Protein AF-0000000068192312 (afdb_homodimer)

Organism: Phaeodactylum tricornutum (strain CCAP 1055/1) (NCBI:txid556484)

Sequence (518 aa):
NEELPMAFSWGNVNGRSYLTKSLNQHIPQYCGSCWAHAALSVLGDRIMIAQSQEEDSSILDEFNLSVQFLLNCAGEYAGSCYGGSTTGVFDFIQDMGYIPYETCQPYLACSDDSDEGICSFVNTTCSPEAICRTCSPDGICQAVTTFPNATVAEYGRYRYELFATMAEIYLRGPVTASIDAGPIHKYPGGVLWDNPKYHSDKTNHAVSIVGWGYDYDEEKQYWIVRNSWGQYWGEMGFFRIELGKNLLKIESNIAWANPNEELPMAFSWGNVNGRSYLTKSLNQHIPQYCGSCWAHAALSVLGDRIMIAQSQEEDSSILDEFNLSVQFLLNCAGEYAGSCYGGSTTGVFDFIQDMGYIPYETCQPYLACSDDSDEGICSFVNTTCSPEAICRTCSPDGICQAVTTFPNATVAEYGRYRYELFATMAEIYLRGPVTASIDAGPIHKYPGGVLWDNPKYHSDKTNHAVSIVGWGYDYDEEKQYWIVRNSWGQYWGEMGFFRIELGKNLLKIESNIAWANP

Radius of gyration: 22.42 Å; Cα contacts (8 Å, |Δi|>4): 1350; chains: 2; bounding box: 46×69×62 Å

Secondary structure (DSSP, 8-state):
-----SSEETT-BTTB--PPPP-BTTSSS--B-HHHHHHHHHHHHHHHHHHHH-TT--------B-HHHHHHH-TTTTEETBEE-HHHHHHHHHHH--EEBGGGS------TT--SGGGGGS--S-SHHHHSEEE-TTS-EEE-SS--EE--SEEEEESS-HHHHHHHHHHH--EEEEE--GGGTT--SSEE---GGG--S---EEEEEEEEEEETTTTEEEEEEE-SB-TTSTBTTEEEEETTS-GGGTTTSEEEEE-/-----SSEETT-BTTB--PPPP-BTTSSS--B-HHHHHHHHHHHHHHHHHHHH-TT--------B-HHHHHHH-TTTTEETBEE-HHHHHHHHHHH--EEBGGGS------TT--SGGGGGS--S-SHHHHSEEE-TTS-EEE-SS--EE--SEEEEESS-HHHHHHHHHHH--EEEEE--GGGTT--SSEE-S-GGG--S---EEEEEEEEEEETTTTEEEEEEE-SB-TTSTBTTEEEEETTS-GGGTTTSEEEEE-

Nearest PDB structures (foldseek):
  1jqp-assembly1_A  TM=8.529E-01  e=3.299E-20  Rattus norvegicus
  3pdf-assembly1_A  TM=8.671E-01  e=9.755E-20  Homo sapiens
  8c77-assembly3_C  TM=8.832E-01  e=3.054E-18  Homo sapiens
  4axm-assembly1_A  TM=8.612E-01  e=2.865E-18  Homo sapiens
  6czs-assembly1_A  TM=8.680E-01  e=4.740E-17  Homo sapiens

Foldseek 3Di:
DDDFDQWDFCCQDPHHHLWADFAACCPPHQFQLQLLRALQRFQSSLVSVVLVPPPVSPDSDHFGWASLLCLQELCVQFHHSQGGHNVSVQVCQQVVVWTFTCQFPPDHREHPPDDPDCNVVDNSHNDQQSRGWDADPVGDIDGDDDGDTDGFPDKDKAFLPQVVQQCCCVPRFKKKFFFACVLCPPPPEDEAEDDPSQADDDGDGMWIFGIKHADPVVRFMWTWIAGRNALVGYPGRIHIYTGSPCGRVGRGIIMHTYD/DDDFDQWDFCCQDPHHHLWAAFAACCPPHQFQLQLLRALQRFQSSLVSVVLVPPPPSPDSDHFGWASLLCLQEQPVQFHHSQGGHNVSVQVCLQVVVWTFICQFPPDHREHPPDDPDCNVVDNSHNDQQSRGWDADPVGDIDGDPDGDTDGFPDKDKAFLPQVVQQVCCVPRFKKKFFFACVVCPPPPEDEAEDDPVQDDDDTRGMWIFRIKHADPVVRFMWTKIAGRNALVGYPGRIHIYTGNPCGRPGRGIIMHTYD

InterPro domains:
  IPR000668 Peptidase C1A, papain C-terminal [PF00112] (5-254)
  IPR000668 Peptidase C1A, papain C-terminal [PR00705] (28-43)
  IPR000668 Peptidase C1A, papain C-terminal [PR00705] (205-215)
  IPR000668 Peptidase C1A, papain C-terminal [PR00705] (222-228)
  IPR000668 Peptidase C1A, papain C-terminal [SM00645] (4-258)
  IPR013128 Peptidase C1A [PTHR12411] (9-244)
  IPR025661 Cysteine peptidase, asparagine active site [PS00640] (222-241)
  IPR038765 Papain-like cysteine peptidase superfamily [SSF54001] (2-257)

pLDDT: mean 94.8, std 7.67, range [44.44, 98.94]

Solvent-accessible surface area (backbone atoms only — not comparable to full-atom values): 25941 Å² total; per-residue (Å²): 133,84,76,78,69,75,52,46,32,48,52,44,57,93,44,32,39,42,46,48,51,75,42,31,40,25,38,87,34,42,25,41,39,38,18,51,50,16,36,41,50,21,38,46,18,22,44,46,45,53,47,67,66,38,86,85,42,47,64,54,75,53,58,54,56,25,52,29,34,40,25,21,56,28,48,92,51,18,25,34,44,85,34,55,35,40,65,26,42,52,49,40,25,39,70,70,57,44,45,41,31,25,45,30,26,63,67,64,46,41,14,68,90,39,64,60,85,56,24,74,68,48,78,28,49,72,42,62,53,40,49,17,33,46,27,38,92,90,64,55,68,44,57,48,90,67,61,59,59,47,45,40,73,45,69,53,73,42,62,68,41,60,66,58,50,52,48,43,32,74,73,64,28,33,25,26,22,31,20,36,50,76,74,52,78,72,52,86,59,67,66,51,57,93,42,77,80,38,58,51,90,52,64,74,39,36,24,24,40,44,33,30,37,62,38,77,88,77,65,42,40,23,35,34,30,38,46,46,70,7,47,54,34,59,59,64,19,24,49,31,30,40,54,95,70,42,45,21,28,40,39,57,42,26,35,40,49,42,94,132,84,77,76,69,77,52,45,35,48,52,43,56,92,47,34,39,41,49,50,52,74,42,30,42,23,40,86,34,41,24,43,37,38,19,50,49,18,36,42,49,22,39,45,17,21,45,47,45,53,43,68,66,35,86,83,42,44,63,53,74,52,61,53,58,23,53,30,32,43,26,20,59,25,46,92,53,19,24,36,45,85,34,56,36,40,67,25,44,50,50,39,25,42,70,72,57,45,43,42,31,22,46,32,27,63,66,64,46,39,14,71,90,40,65,59,85,56,24,77,69,48,78,26,49,70,43,62,55,41,49,17,34,46,29,36,90,89,63,56,66,41,59,49,90,64,61,59,60,45,49,41,71,47,68,53,72,44,60,67,40,63,67,60,48,51,47,42,34,75,74,64,28,34,24,27,23,32,21,35,51,77,72,50,76,72,51,86,59,69,64,48,59,93,44,74,78,39,60,49,94,52,66,76,38,38,25,23,40,43,33,32,38,59,40,77,90,76,67,41,44,24,35,33,32,39,47,46,69,8,46,55,35,60,61,67,19,24,50,32,32,41,53,92,69,43,49,20,27,40,40,55,42,26,35,40,54,41,96

Structure (mmCIF, N/CA/C/O backbone):
data_AF-0000000068192312-model_v1
#
loop_
_entity.id
_entity.type
_entity.pdbx_description
1 polymer 'Peptidase C1A papain C-terminal domain-containing protein'
#
loop_
_atom_site.group_PDB
_atom_site.id
_atom_site.type_symbol
_atom_site.label_atom_id
_atom_site.label_alt_id
_atom_site.label_comp_id
_atom_site.label_asym_id
_atom_site.label_entity_id
_atom_site.label_seq_id
_atom_site.pdbx_PDB_ins_code
_atom_site.Cartn_x
_atom_site.Cartn_y
_atom_site.Cartn_z
_atom_site.occupancy
_atom_site.B_iso_or_equiv
_atom_site.auth_seq_id
_atom_site.auth_comp_id
_atom_site.auth_asym_id
_atom_site.auth_atom_id
_atom_site.pdbx_PDB_model_num
ATOM 1 N 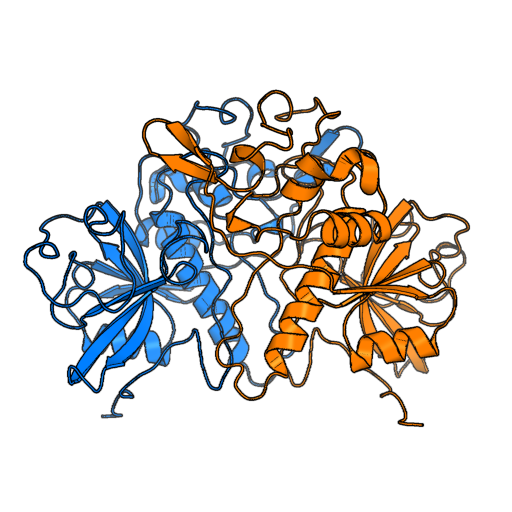N . ASN A 1 1 ? -4.621 9.867 36.5 1 44.44 1 ASN A N 1
ATOM 2 C CA . ASN A 1 1 ? -4.398 10.898 35.5 1 44.44 1 ASN A CA 1
ATOM 3 C C . ASN A 1 1 ? -3.252 10.539 34.562 1 44.44 1 ASN A C 1
ATOM 5 O O . ASN A 1 1 ? -2.096 10.852 34.812 1 44.44 1 ASN A O 1
ATOM 9 N N . GLU A 1 2 ? -3.416 9.25 33.812 1 59.94 2 GLU A N 1
ATOM 10 C CA . GLU A 1 2 ? -2.215 8.656 33.219 1 59.94 2 GLU A CA 1
ATOM 11 C C . GLU A 1 2 ? -1.537 9.617 32.25 1 59.94 2 GLU A C 1
ATOM 13 O O . GLU A 1 2 ? -2.205 10.25 31.422 1 59.94 2 GLU A O 1
ATOM 18 N N . GLU A 1 3 ? -0.491 9.852 32.375 1 87.31 3 GLU A N 1
ATOM 19 C CA . GLU A 1 3 ? 0.356 10.805 31.672 1 87.31 3 GLU A CA 1
ATOM 20 C C . GLU A 1 3 ? 0.692 10.32 30.266 1 87.31 3 GLU A C 1
ATOM 22 O O . GLU A 1 3 ? 1.034 9.156 30.062 1 87.31 3 GLU A O 1
ATOM 27 N N . LEU A 1 4 ? 0.196 10.945 29.125 1 93.44 4 LEU A N 1
ATOM 28 C CA . LEU A 1 4 ? 0.521 10.648 27.719 1 93.44 4 LEU A CA 1
ATOM 29 C C . LEU A 1 4 ? 2.027 10.719 27.5 1 93.44 4 LEU A C 1
ATOM 31 O O . LEU A 1 4 ? 2.713 11.555 28.078 1 93.44 4 LEU A O 1
ATOM 35 N N . PRO A 1 5 ? 2.479 9.719 26.688 1 96.38 5 PRO A N 1
ATOM 36 C CA . PRO A 1 5 ? 3.918 9.75 26.422 1 96.38 5 PRO A CA 1
ATOM 37 C C . PRO A 1 5 ? 4.352 11.023 25.688 1 96.38 5 PRO A C 1
ATOM 39 O O . PRO A 1 5 ? 3.525 11.688 25.062 1 96.38 5 PRO A O 1
ATOM 42 N N . MET A 1 6 ? 5.551 11.148 25.844 1 94.81 6 MET A N 1
ATOM 43 C CA . MET A 1 6 ? 6.117 12.344 25.234 1 94.81 6 MET A CA 1
ATOM 44 C C . MET A 1 6 ? 6.066 12.258 23.719 1 94.81 6 MET A C 1
ATOM 46 O O . MET A 1 6 ? 5.926 13.273 23.031 1 94.81 6 MET A O 1
ATOM 50 N N . ALA A 1 7 ? 6.27 11.172 23.234 1 95.81 7 ALA A N 1
ATOM 51 C CA . ALA A 1 7 ? 6.152 10.891 21.812 1 95.81 7 ALA A CA 1
ATOM 52 C C . ALA A 1 7 ? 5.41 9.578 21.562 1 95.81 7 ALA A C 1
ATOM 54 O O . ALA A 1 7 ? 5.551 8.625 22.344 1 95.81 7 ALA A O 1
ATOM 55 N N . PHE A 1 8 ? 4.711 9.648 20.469 1 96.75 8 PHE A N 1
ATOM 56 C CA . PHE A 1 8 ? 3.939 8.453 20.141 1 96.75 8 PHE A CA 1
ATOM 57 C C . PHE A 1 8 ? 3.402 8.531 18.719 1 96.75 8 PHE A C 1
ATOM 59 O O . PHE A 1 8 ? 2.934 9.578 18.281 1 96.75 8 PHE A O 1
ATOM 66 N N . SER A 1 9 ? 3.355 7.426 18.141 1 95.75 9 SER A N 1
ATOM 67 C CA . SER A 1 9 ? 2.705 7.355 16.828 1 95.75 9 SER A CA 1
ATOM 68 C C . SER A 1 9 ? 2.266 5.93 16.516 1 95.75 9 SER A C 1
ATOM 70 O O . SER A 1 9 ? 3.021 4.98 16.719 1 95.75 9 SER A O 1
ATOM 72 N N . TRP A 1 10 ? 1.205 5.852 15.992 1 95.12 10 TRP A N 1
ATOM 73 C CA . TRP A 1 10 ? 0.71 4.543 15.586 1 95.12 10 TRP A CA 1
ATOM 74 C C . TRP A 1 10 ? 1.461 4.035 14.359 1 95.12 10 TRP A C 1
ATOM 76 O O . TRP A 1 10 ? 1.35 2.863 13.992 1 95.12 10 TRP A O 1
ATOM 86 N N . GLY A 1 11 ? 2.18 4.953 13.719 1 93.06 11 GLY A N 1
ATOM 87 C CA . GLY A 1 11 ? 3.031 4.551 12.609 1 93.06 11 GLY A CA 1
ATOM 88 C C . GLY A 1 11 ? 4.281 3.82 13.047 1 93.06 11 GLY A C 1
ATOM 89 O O . GLY A 1 11 ? 5.027 3.297 12.219 1 93.06 11 GLY A O 1
ATOM 90 N N . ASN A 1 12 ? 4.504 3.848 14.367 1 90.06 12 ASN A N 1
ATOM 91 C CA . ASN A 1 12 ? 5.652 3.143 14.93 1 90.06 12 ASN A CA 1
ATOM 92 C C . ASN A 1 12 ? 5.422 2.771 16.391 1 90.06 12 ASN A C 1
ATOM 94 O O . ASN A 1 12 ? 5.836 3.504 17.297 1 90.06 12 ASN A O 1
ATOM 98 N N . VAL A 1 13 ? 4.766 1.64 16.625 1 88 13 VAL A N 1
ATOM 99 C CA . VAL A 1 13 ? 4.59 1.085 17.969 1 88 13 VAL A CA 1
ATOM 100 C C . VAL A 1 13 ? 5.469 -0.151 18.125 1 88 13 VAL A C 1
ATOM 102 O O . VAL A 1 13 ? 5.148 -1.224 17.609 1 88 13 VAL A O 1
ATOM 105 N N . ASN A 1 14 ? 6.609 0.131 18.75 1 81.19 14 ASN A N 1
ATOM 106 C CA . ASN A 1 14 ? 7.613 -0.909 18.953 1 81.19 14 ASN A CA 1
ATOM 107 C C . ASN A 1 14 ? 8.094 -1.487 17.625 1 81.19 14 ASN A C 1
ATOM 109 O O . ASN A 1 14 ? 8.172 -2.707 17.469 1 81.19 14 ASN A O 1
ATOM 113 N N . GLY A 1 15 ? 8.273 -0.605 16.672 1 79.5 15 GLY A N 1
ATOM 114 C CA . GLY A 1 15 ? 8.852 -0.959 15.391 1 79.5 15 GLY A CA 1
ATOM 115 C C . GLY A 1 15 ? 7.82 -1.402 14.367 1 79.5 15 GLY A C 1
ATOM 116 O O . GLY A 1 15 ? 8.172 -1.835 13.273 1 79.5 15 GLY A O 1
ATOM 117 N N . ARG A 1 16 ? 6.672 -1.247 14.773 1 81.38 16 ARG A N 1
ATOM 118 C CA . ARG A 1 16 ? 5.598 -1.689 13.891 1 81.38 16 ARG A CA 1
ATOM 119 C C . ARG A 1 16 ? 4.609 -0.56 13.617 1 81.38 16 ARG A C 1
ATOM 121 O O . ARG A 1 16 ? 4.25 0.189 14.531 1 81.38 16 ARG A O 1
ATOM 128 N N . SER A 1 17 ? 4.219 -0.556 12.352 1 88.88 17 SER A N 1
ATOM 129 C CA . SER A 1 17 ? 3.17 0.394 11.992 1 88.88 17 SER A CA 1
ATOM 130 C C . SER A 1 17 ? 1.798 -0.271 11.984 1 88.88 17 SER A C 1
ATOM 132 O O . SER A 1 17 ? 1.654 -1.406 11.523 1 88.88 17 SER A O 1
ATOM 134 N N . TYR A 1 18 ? 0.808 0.451 12.414 1 91.19 18 TYR A N 1
ATOM 135 C CA . TYR A 1 18 ? -0.575 -0.013 12.391 1 91.19 18 TYR A CA 1
ATOM 136 C C . TYR A 1 18 ? -1.431 0.867 11.484 1 91.19 18 TYR A C 1
ATOM 138 O O . TYR A 1 18 ? -2.66 0.852 11.578 1 91.19 18 TYR A O 1
ATOM 146 N N . LEU A 1 19 ? -0.632 1.558 10.672 1 94.5 19 LEU A N 1
ATOM 147 C CA . LEU A 1 19 ? -1.322 2.422 9.727 1 94.5 19 LEU A CA 1
ATOM 148 C C . LEU A 1 19 ? -1.561 1.697 8.406 1 94.5 19 LEU A C 1
ATOM 150 O O . LEU A 1 19 ? -0.705 0.938 7.945 1 94.5 19 LEU A O 1
ATOM 154 N N . THR A 1 20 ? -2.738 1.979 7.855 1 95.62 20 THR A N 1
ATOM 155 C CA . THR A 1 20 ? -2.947 1.542 6.48 1 95.62 20 THR A CA 1
ATOM 156 C C . THR A 1 20 ? -2.055 2.324 5.523 1 95.62 20 THR A C 1
ATOM 158 O O . THR A 1 20 ? -1.496 3.359 5.891 1 95.62 20 THR A O 1
ATOM 161 N N . LYS A 1 21 ? -1.931 1.82 4.328 1 95.25 21 LYS A N 1
ATOM 162 C CA . LYS A 1 21 ? -0.975 2.391 3.385 1 95.25 21 LYS A CA 1
ATOM 163 C C . LYS A 1 21 ? -1.4 3.789 2.947 1 95.25 21 LYS A C 1
ATOM 165 O O . LYS A 1 21 ? -2.596 4.074 2.844 1 95.25 21 LYS A O 1
ATOM 170 N N . SER A 1 22 ? -0.368 4.605 2.662 1 94.62 22 SER A N 1
ATOM 171 C CA . SER A 1 22 ? -0.593 5.934 2.105 1 94.62 22 SER A CA 1
ATOM 172 C C . SER A 1 22 ? -1.176 5.852 0.698 1 94.62 22 SER A C 1
ATOM 174 O O . SER A 1 22 ? -0.904 4.902 -0.038 1 94.62 22 SER A O 1
ATOM 176 N N . LEU A 1 23 ? -1.989 6.812 0.388 1 97.75 23 LEU A N 1
ATOM 177 C CA . LEU A 1 23 ? -2.65 6.895 -0.91 1 97.75 23 LEU A CA 1
ATOM 178 C C . LEU A 1 23 ? -2.299 8.203 -1.616 1 97.75 23 LEU A C 1
ATOM 180 O O . LEU A 1 23 ? -1.565 9.031 -1.071 1 97.75 23 LEU A O 1
ATOM 184 N N . ASN A 1 24 ? -2.703 8.375 -2.822 1 98.56 24 ASN A N 1
ATOM 185 C CA . ASN A 1 24 ? -2.479 9.57 -3.627 1 98.56 24 ASN A CA 1
ATOM 186 C C . ASN A 1 24 ? -3.758 10.023 -4.32 1 98.56 24 ASN A C 1
ATOM 188 O O . ASN A 1 24 ? -4.164 9.445 -5.328 1 98.56 24 ASN A O 1
ATOM 192 N N . GLN A 1 25 ? -4.34 11.117 -3.762 1 98.5 25 GLN A N 1
ATOM 193 C CA . GLN A 1 25 ? -5.641 11.555 -4.262 1 98.5 25 GLN A CA 1
ATOM 194 C C . GLN A 1 25 ? -5.508 12.273 -5.598 1 98.5 25 GLN A C 1
ATOM 196 O O . GLN A 1 25 ? -6.5 12.492 -6.297 1 98.5 25 GLN A O 1
ATOM 201 N N . HIS A 1 26 ? -4.316 12.531 -6.074 1 98.06 26 HIS A N 1
ATOM 202 C CA . HIS A 1 26 ? -4.117 13.383 -7.242 1 98.06 26 HIS A CA 1
ATOM 203 C C . HIS A 1 26 ? -4.008 12.547 -8.516 1 98.06 26 HIS A C 1
ATOM 205 O O . HIS A 1 26 ? -3.891 13.094 -9.609 1 98.06 26 HIS A O 1
ATOM 211 N N . ILE A 1 27 ? -4.027 11.258 -8.281 1 97.62 27 ILE A N 1
ATOM 212 C CA . ILE A 1 27 ? -3.902 10.391 -9.445 1 97.62 27 ILE A CA 1
ATOM 213 C C . ILE A 1 27 ? -5.062 9.398 -9.477 1 97.62 27 ILE A C 1
ATOM 215 O O . ILE A 1 27 ? -5.625 9.062 -8.43 1 97.62 27 ILE A O 1
ATOM 219 N N . PRO A 1 28 ? -5.426 8.852 -10.766 1 96.88 28 PRO A N 1
ATOM 220 C CA . PRO A 1 28 ? -4.805 9.062 -12.07 1 96.88 28 PRO A CA 1
ATOM 221 C C . PRO A 1 28 ? -5.062 10.453 -12.633 1 96.88 28 PRO A C 1
ATOM 223 O O . PRO A 1 28 ? -4.453 10.844 -13.633 1 96.88 28 PRO A O 1
ATOM 226 N N . GLN A 1 29 ? -5.988 11.242 -12.031 1 97.06 29 GLN A N 1
ATOM 227 C CA . GLN A 1 29 ? -6.281 12.641 -12.328 1 97.06 29 GLN A CA 1
ATOM 228 C C . GLN A 1 29 ? -6.742 13.383 -11.07 1 97.06 29 GLN A C 1
ATOM 230 O O . GLN A 1 29 ? -7.09 12.758 -10.07 1 97.06 29 GLN A O 1
ATOM 235 N N . TYR A 1 30 ? -6.719 14.633 -11.227 1 96.88 30 TYR A N 1
ATOM 236 C CA . TYR A 1 30 ? -7.008 15.391 -10.016 1 96.88 30 TYR A CA 1
ATOM 237 C C . TYR A 1 30 ? -8.461 15.203 -9.586 1 96.88 30 TYR A C 1
ATOM 239 O O . TYR A 1 30 ? -9.375 15.281 -10.414 1 96.88 30 TYR A O 1
ATOM 247 N N . CYS A 1 31 ? -8.695 14.984 -8.312 1 97.75 31 CYS A N 1
ATOM 248 C CA . CYS A 1 31 ? -9.961 14.977 -7.598 1 97.75 31 CYS A CA 1
ATOM 249 C C . CYS A 1 31 ? -9.797 15.484 -6.172 1 97.75 31 CYS A C 1
ATOM 251 O O . CYS A 1 31 ? -8.938 15.008 -5.434 1 97.75 31 CYS A O 1
ATOM 253 N N . GLY A 1 32 ? -10.523 16.484 -5.879 1 97.19 32 GLY A N 1
ATOM 254 C CA . GLY A 1 32 ? -10.484 17.031 -4.527 1 97.19 32 GLY A CA 1
ATOM 255 C C . GLY A 1 32 ? -11.117 16.109 -3.5 1 97.19 32 GLY A C 1
ATOM 256 O O . GLY A 1 32 ? -12.055 16.516 -2.799 1 97.19 32 GLY A O 1
ATOM 257 N N . SER A 1 33 ? -10.578 14.953 -3.408 1 98.06 33 SER A N 1
ATOM 258 C CA . SER A 1 33 ? -11.188 13.906 -2.598 1 98.06 33 SER A CA 1
ATOM 259 C C . SER A 1 33 ? -10.406 13.68 -1.308 1 98.06 33 SER A C 1
ATOM 261 O O . SER A 1 33 ? -10.461 12.594 -0.73 1 98.06 33 SER A O 1
ATOM 263 N N . CYS A 1 34 ? -9.758 14.742 -0.748 1 98.5 34 CYS A N 1
ATOM 264 C CA . CYS A 1 34 ? -8.945 14.656 0.461 1 98.5 34 CYS A CA 1
ATOM 265 C C . CYS A 1 34 ? -9.789 14.266 1.663 1 98.5 34 CYS A C 1
ATOM 267 O O . CYS A 1 34 ? -9.312 13.57 2.566 1 98.5 34 CYS A O 1
ATOM 269 N N . TRP A 1 35 ? -10.93 14.719 1.633 1 98.56 35 TRP A N 1
ATOM 270 C CA . TRP A 1 35 ? -11.844 14.43 2.73 1 98.56 35 TRP A CA 1
ATOM 271 C C . TRP A 1 35 ? -12.094 12.93 2.854 1 98.56 35 TRP A C 1
ATOM 273 O O . TRP A 1 35 ? -12.117 12.391 3.959 1 98.56 35 TRP A O 1
ATOM 283 N N . ALA A 1 36 ? -12.352 12.328 1.85 1 98.81 36 ALA A N 1
ATOM 284 C CA . ALA A 1 36 ? -12.586 10.883 1.85 1 98.81 36 ALA A CA 1
ATOM 285 C C . ALA A 1 36 ? -11.312 10.117 2.203 1 98.81 36 ALA A C 1
ATOM 287 O O . ALA A 1 36 ? -11.359 9.148 2.963 1 98.81 36 ALA A O 1
ATOM 288 N N . HIS A 1 37 ? -10.133 10.586 1.641 1 98.81 37 HIS A N 1
ATOM 289 C CA . HIS A 1 37 ? -8.859 9.93 1.913 1 98.81 37 HIS A CA 1
ATOM 290 C C . HIS A 1 37 ? -8.484 10.039 3.387 1 98.81 37 HIS A C 1
ATOM 292 O O . HIS A 1 37 ? -8.078 9.055 4.004 1 98.81 37 HIS A O 1
ATOM 298 N N . ALA A 1 38 ? -8.648 11.195 3.936 1 98.88 38 ALA A N 1
ATOM 299 C CA . ALA A 1 38 ? -8.32 11.383 5.348 1 98.88 38 ALA A CA 1
ATOM 300 C C . ALA A 1 38 ? -9.234 10.547 6.238 1 98.88 38 ALA A C 1
ATOM 302 O O . ALA A 1 38 ? -8.758 9.852 7.145 1 98.88 38 ALA A O 1
ATOM 303 N N . ALA A 1 39 ? -10.461 10.617 5.941 1 98.81 39 ALA A N 1
ATOM 304 C CA . ALA A 1 39 ? -11.43 9.922 6.785 1 98.81 39 ALA A CA 1
ATOM 305 C C . ALA A 1 39 ? -11.219 8.406 6.734 1 98.81 39 ALA A C 1
ATOM 307 O O . ALA A 1 39 ? -11.203 7.746 7.773 1 98.81 39 ALA A O 1
ATOM 308 N N . LEU A 1 40 ? -11.094 7.914 5.57 1 98.75 40 LEU A N 1
ATOM 309 C CA . LEU A 1 40 ? -10.992 6.465 5.453 1 98.75 40 LEU A CA 1
ATOM 310 C C . LEU A 1 40 ? -9.633 5.969 5.934 1 98.75 40 LEU A C 1
ATOM 312 O O . LEU A 1 40 ? -9.508 4.848 6.43 1 98.75 40 LEU A O 1
ATOM 316 N N . SER A 1 41 ? -8.516 6.781 5.773 1 98.25 41 SER A N 1
ATOM 317 C CA . SER A 1 41 ? -7.246 6.387 6.379 1 98.25 41 SER A CA 1
ATOM 318 C C . SER A 1 41 ? -7.371 6.277 7.895 1 98.25 41 SER A C 1
ATOM 320 O O . SER A 1 41 ? -6.84 5.344 8.5 1 98.25 41 SER A O 1
ATOM 322 N N . VAL A 1 42 ? -8.07 7.18 8.539 1 98.62 42 VAL A N 1
ATOM 323 C CA . VAL A 1 42 ? -8.266 7.18 9.984 1 98.62 42 VAL A CA 1
ATOM 324 C C . VAL A 1 42 ? -9.102 5.969 10.391 1 98.62 42 VAL A C 1
ATOM 326 O O . VAL A 1 42 ? -8.742 5.234 11.312 1 98.62 42 VAL A O 1
ATOM 329 N N . LEU A 1 43 ? -10.195 5.785 9.719 1 98.69 43 LEU A N 1
ATOM 330 C CA . LEU A 1 43 ? -11.047 4.648 10.047 1 98.69 43 LEU A CA 1
ATOM 331 C C . LEU A 1 43 ? -10.305 3.332 9.844 1 98.69 43 LEU A C 1
ATOM 333 O O . LEU A 1 43 ? -10.359 2.443 10.695 1 98.69 43 LEU A O 1
ATOM 337 N N . GLY A 1 44 ? -9.695 3.211 8.742 1 97 44 GLY A N 1
ATOM 338 C CA . GLY A 1 44 ? -8.93 2.008 8.461 1 97 44 GLY A CA 1
ATOM 339 C C . GLY A 1 44 ? -7.836 1.749 9.484 1 97 44 GLY A C 1
ATOM 340 O O . GLY A 1 44 ? -7.645 0.614 9.922 1 97 44 GLY A O 1
ATOM 341 N N . ASP A 1 45 ? -7.086 2.805 9.797 1 96.94 45 ASP A N 1
ATOM 342 C CA . ASP A 1 45 ? -6.043 2.668 10.805 1 96.94 45 ASP A CA 1
ATOM 343 C C . ASP A 1 45 ? -6.621 2.162 12.125 1 96.94 45 ASP A C 1
ATOM 345 O O . ASP A 1 45 ? -6.031 1.296 12.781 1 96.94 45 ASP A O 1
ATOM 349 N N . ARG A 1 46 ? -7.645 2.662 12.516 1 97.19 46 ARG A N 1
ATOM 350 C CA . ARG A 1 46 ? -8.242 2.309 13.805 1 97.19 46 ARG A CA 1
ATOM 351 C C . ARG A 1 46 ? -8.797 0.886 13.773 1 97.19 46 ARG A C 1
ATOM 353 O O . ARG A 1 46 ? -8.828 0.209 14.805 1 97.19 46 ARG A O 1
ATOM 360 N N . ILE A 1 47 ? -9.242 0.508 12.648 1 95.5 47 ILE A N 1
ATOM 361 C CA . ILE A 1 47 ? -9.633 -0.89 12.508 1 95.5 47 ILE A CA 1
ATOM 362 C C . ILE A 1 47 ? -8.406 -1.788 12.68 1 95.5 47 ILE A C 1
ATOM 364 O O . ILE A 1 47 ? -8.469 -2.803 13.375 1 95.5 47 ILE A O 1
ATOM 368 N N . MET A 1 48 ? -7.305 -1.471 12.016 1 91.94 48 MET A N 1
ATOM 369 C CA . MET A 1 48 ? -6.059 -2.215 12.18 1 91.94 48 MET A CA 1
ATOM 370 C C . MET A 1 48 ? -5.645 -2.26 13.648 1 91.94 48 MET A C 1
ATOM 372 O O . MET A 1 48 ? -5.234 -3.309 14.148 1 91.94 48 MET A O 1
ATOM 376 N N . ILE A 1 49 ? -5.742 -1.095 14.312 1 93.25 49 ILE A N 1
ATOM 377 C CA . ILE A 1 49 ? -5.371 -0.982 15.719 1 93.25 49 ILE A CA 1
ATOM 378 C C . ILE A 1 49 ? -6.285 -1.859 16.562 1 93.25 49 ILE A C 1
ATOM 380 O O . ILE A 1 49 ? -5.82 -2.59 17.438 1 93.25 49 ILE A O 1
ATOM 384 N N . ALA A 1 50 ? -7.594 -1.815 16.328 1 90.75 50 ALA A N 1
ATOM 385 C CA . ALA A 1 50 ? -8.547 -2.605 17.094 1 90.75 50 ALA A CA 1
ATOM 386 C C . ALA A 1 50 ? -8.297 -4.102 16.922 1 90.75 50 ALA A C 1
ATOM 388 O O . ALA A 1 50 ? -8.367 -4.867 17.875 1 90.75 50 ALA A O 1
ATOM 389 N N . GLN A 1 51 ? -8.008 -4.422 15.734 1 85.38 51 GLN A N 1
ATOM 390 C CA . GLN A 1 51 ? -7.734 -5.828 15.461 1 85.38 51 GLN A CA 1
ATOM 391 C C . GLN A 1 51 ? -6.465 -6.289 16.172 1 85.38 51 GLN A C 1
ATOM 393 O O . GLN A 1 51 ? -6.363 -7.449 16.578 1 85.38 51 GLN A O 1
ATOM 398 N N . SER A 1 52 ? -5.516 -5.422 16.328 1 82.75 52 SER A N 1
ATOM 399 C CA . SER A 1 52 ? -4.242 -5.773 16.953 1 82.75 52 SER A CA 1
ATOM 400 C C . SER A 1 52 ? -4.395 -5.969 18.453 1 82.75 52 SER A C 1
ATOM 402 O O . SER A 1 52 ? -3.547 -6.598 19.094 1 82.75 52 SER A O 1
ATOM 404 N N . GLN A 1 53 ? -5.395 -5.422 19.016 1 81.12 53 GLN A N 1
ATOM 405 C CA . GLN A 1 53 ? -5.578 -5.492 20.453 1 81.12 53 GLN A CA 1
ATOM 406 C C . GLN A 1 53 ? -6.449 -6.684 20.844 1 81.12 53 GLN A C 1
ATOM 408 O O . GLN A 1 53 ? -6.598 -6.988 22.031 1 81.12 53 GLN A O 1
ATOM 413 N N . GLU A 1 54 ? -7.039 -7.234 19.812 1 76.5 54 GLU A N 1
ATOM 414 C CA . GLU A 1 54 ? -7.852 -8.406 20.109 1 76.5 54 GLU A CA 1
ATOM 415 C C . GLU A 1 54 ? -6.977 -9.625 20.391 1 76.5 54 GLU A C 1
ATOM 417 O O . GLU A 1 54 ? -5.93 -9.805 19.766 1 76.5 54 GLU A O 1
ATOM 422 N N . GLU A 1 55 ? -7.066 -10.125 21.703 1 63.06 55 GLU A N 1
ATOM 423 C CA . GLU A 1 55 ? -6.254 -11.219 22.25 1 63.06 55 GLU A CA 1
ATOM 424 C C . GLU A 1 55 ? -6.07 -12.328 21.219 1 63.06 55 GLU A C 1
ATOM 426 O O . GLU A 1 55 ? -4.984 -12.898 21.094 1 63.06 55 GLU A O 1
ATOM 431 N N . ASP A 1 56 ? -7.246 -12.875 20.703 1 58.28 56 ASP A N 1
ATOM 432 C CA . ASP A 1 56 ? -7.176 -14.016 19.797 1 58.28 56 ASP A CA 1
ATOM 433 C C . ASP A 1 56 ? -6.949 -13.562 18.359 1 58.28 56 ASP A C 1
ATOM 435 O O . ASP A 1 56 ? -7.223 -14.305 17.406 1 58.28 56 ASP A O 1
ATOM 439 N N . SER A 1 57 ? -6.652 -12.156 18.344 1 55.56 57 SER A N 1
ATOM 440 C CA . SER A 1 57 ? -6.602 -11.586 17 1 55.56 57 SER A CA 1
ATOM 441 C C . SER A 1 57 ? -5.391 -12.102 16.234 1 55.56 57 SER A C 1
ATOM 443 O O . SER A 1 57 ? -4.254 -11.961 16.688 1 55.56 57 SER A O 1
ATOM 445 N N . SER A 1 58 ? -5.66 -13.359 15.594 1 54.22 58 SER A N 1
ATOM 446 C CA . SER A 1 58 ? -4.652 -13.891 14.68 1 54.22 58 SER A CA 1
ATOM 447 C C . SER A 1 58 ? -4.105 -12.797 13.766 1 54.22 58 SER A C 1
ATOM 449 O O . SER A 1 58 ? -3.119 -12.133 14.109 1 54.22 58 SER A O 1
ATOM 451 N N . ILE A 1 59 ? -4.453 -12.914 12.469 1 60 59 ILE A N 1
ATOM 452 C CA . ILE A 1 59 ? -3.818 -12.414 11.258 1 60 59 ILE A CA 1
ATOM 453 C C . ILE A 1 59 ? -4.328 -11.008 10.953 1 60 59 ILE A C 1
ATOM 455 O O . ILE A 1 59 ? -5.539 -10.781 10.883 1 60 59 ILE A O 1
ATOM 459 N N . LEU A 1 60 ? -3.5 -9.945 11.234 1 67.56 60 LEU A N 1
ATOM 460 C CA . LEU A 1 60 ? -3.777 -8.586 10.773 1 67.56 60 LEU A CA 1
ATOM 461 C C . LEU A 1 60 ? -3.49 -8.461 9.281 1 67.56 60 LEU A C 1
ATOM 463 O O . LEU A 1 60 ? -2.33 -8.469 8.859 1 67.56 60 LEU A O 1
ATOM 467 N N . ASP A 1 61 ? -4.578 -8.516 8.547 1 76.81 61 ASP A N 1
ATOM 468 C CA . ASP A 1 61 ? -4.406 -8.367 7.102 1 76.81 61 ASP A CA 1
ATOM 469 C C . ASP A 1 61 ? -4.488 -6.898 6.688 1 76.81 61 ASP A C 1
ATOM 471 O O . ASP A 1 61 ? -5.355 -6.164 7.164 1 76.81 61 ASP A O 1
ATOM 475 N N . GLU A 1 62 ? -3.547 -6.531 5.883 1 87.31 62 GLU A N 1
ATOM 476 C CA . GLU A 1 62 ? -3.516 -5.168 5.363 1 87.31 62 GLU A CA 1
ATOM 477 C C . GLU A 1 62 ? -4.625 -4.941 4.34 1 87.31 62 GLU A C 1
ATOM 479 O O . GLU A 1 62 ? -4.902 -5.816 3.516 1 87.31 62 GLU A O 1
ATOM 484 N N . PHE A 1 63 ? -5.129 -3.846 4.484 1 93 63 PHE A N 1
ATOM 485 C CA . PHE A 1 63 ? -6.184 -3.479 3.547 1 93 63 PHE A CA 1
ATOM 486 C C . PHE A 1 63 ? -6.328 -1.964 3.463 1 93 63 PHE A C 1
ATOM 488 O O . PHE A 1 63 ? -5.738 -1.233 4.258 1 93 63 PHE A O 1
ATOM 495 N N . ASN A 1 64 ? -7.07 -1.442 2.541 1 97.19 64 ASN A N 1
ATOM 496 C CA . ASN A 1 64 ? -7.629 -0.094 2.504 1 97.19 64 ASN A CA 1
ATOM 497 C C . ASN A 1 64 ? -9.133 -0.114 2.232 1 97.19 64 ASN A C 1
ATOM 499 O O . ASN A 1 64 ? -9.664 -1.112 1.744 1 97.19 64 ASN A O 1
ATOM 503 N N . LEU A 1 65 ? -9.703 0.937 2.59 1 98.56 65 LEU A N 1
ATOM 504 C CA . LEU A 1 65 ? -11.125 1.113 2.316 1 98.56 65 LEU A CA 1
ATOM 505 C C . LEU A 1 65 ? -11.336 1.866 1.008 1 98.56 65 LEU A C 1
ATOM 507 O O . LEU A 1 65 ? -10.461 2.617 0.569 1 98.56 65 LEU A O 1
ATOM 511 N N . SER A 1 66 ? -12.453 1.642 0.399 1 98.56 66 SER A N 1
ATOM 512 C CA . SER A 1 66 ? -12.68 2.09 -0.971 1 98.56 66 SER A CA 1
ATOM 513 C C . SER A 1 66 ? -13.102 3.557 -1.01 1 98.56 66 SER A C 1
ATOM 515 O O . SER A 1 66 ? -14.281 3.875 -0.828 1 98.56 66 SER A O 1
ATOM 517 N N . VAL A 1 67 ? -12.141 4.441 -1.387 1 98.69 67 VAL A N 1
ATOM 518 C CA . VAL A 1 67 ? -12.406 5.867 -1.549 1 98.69 67 VAL A CA 1
ATOM 519 C C . VAL A 1 67 ? -13.406 6.082 -2.684 1 98.69 67 VAL A C 1
ATOM 521 O O . VAL A 1 67 ? -14.312 6.914 -2.574 1 98.69 67 VAL A O 1
ATOM 524 N N . GLN A 1 68 ? -13.297 5.309 -3.742 1 98.56 68 GLN A N 1
ATOM 525 C CA . GLN A 1 68 ? -14.164 5.488 -4.906 1 98.56 68 GLN A CA 1
ATOM 526 C C . GLN A 1 68 ? -15.617 5.203 -4.559 1 98.56 68 GLN A C 1
ATOM 528 O O . GLN A 1 68 ? -16.531 5.84 -5.098 1 98.56 68 GLN A O 1
ATOM 533 N N . PHE A 1 69 ? -15.844 4.312 -3.643 1 98.44 69 PHE A N 1
ATOM 534 C CA . PHE A 1 69 ? -17.203 4.039 -3.197 1 98.44 69 PHE A CA 1
ATOM 535 C C . PHE A 1 69 ? -17.859 5.301 -2.658 1 98.44 69 PHE A C 1
ATOM 537 O O . PHE A 1 69 ? -19.031 5.562 -2.939 1 98.44 69 PHE A O 1
ATOM 544 N N . LEU A 1 70 ? -17.141 6.035 -1.943 1 98.62 70 LEU A N 1
ATOM 545 C CA . LEU A 1 70 ? -17.688 7.266 -1.395 1 98.62 70 LEU A CA 1
ATOM 546 C C . LEU A 1 70 ? -18 8.266 -2.502 1 98.62 70 LEU A C 1
ATOM 548 O O . LEU A 1 70 ? -19.031 8.945 -2.471 1 98.62 70 LEU A O 1
ATOM 552 N N . LEU A 1 71 ? -17.062 8.414 -3.41 1 98.38 71 LEU A N 1
ATOM 553 C CA . LEU A 1 71 ? -17.281 9.328 -4.527 1 98.38 71 LEU A CA 1
ATOM 554 C C . LEU A 1 71 ? -18.5 8.906 -5.344 1 98.38 71 LEU A C 1
ATOM 556 O O . LEU A 1 71 ? -19.141 9.742 -5.973 1 98.38 71 LEU A O 1
ATOM 560 N N . ASN A 1 72 ? -18.812 7.609 -5.316 1 97.75 72 ASN A N 1
ATOM 561 C CA . ASN A 1 72 ? -19.969 7.09 -6.055 1 97.75 72 ASN A CA 1
ATOM 562 C C . ASN A 1 72 ? -21.266 7.25 -5.266 1 97.75 72 ASN A C 1
ATOM 564 O O . ASN A 1 72 ? -22.312 7.527 -5.844 1 97.75 72 ASN A O 1
ATOM 568 N N . CYS A 1 73 ? -21.141 7.105 -3.959 1 97.62 73 CYS A N 1
ATOM 569 C CA . CYS A 1 73 ? -22.391 6.84 -3.262 1 97.62 73 CYS A CA 1
ATOM 570 C C . CYS A 1 73 ? -22.656 7.902 -2.199 1 97.62 73 CYS A C 1
ATOM 572 O O . CYS A 1 73 ? -23.781 8.031 -1.714 1 97.62 73 CYS A O 1
ATOM 574 N N . ALA A 1 74 ? -21.625 8.625 -1.847 1 97.31 74 ALA A N 1
ATOM 575 C CA . ALA A 1 74 ? -21.797 9.43 -0.64 1 97.31 74 ALA A CA 1
ATOM 576 C C . ALA A 1 74 ? -22.016 10.906 -0.986 1 97.31 74 ALA A C 1
ATOM 578 O O . ALA A 1 74 ? -21.875 11.773 -0.125 1 97.31 74 ALA A O 1
ATOM 579 N N . GLY A 1 75 ? -22.281 11.242 -2.336 1 89.06 75 GLY A N 1
ATOM 580 C CA . GLY A 1 75 ? -22.359 12.609 -2.834 1 89.06 75 GLY A CA 1
ATOM 581 C C . GLY A 1 75 ? -23.141 13.523 -1.917 1 89.06 75 GLY A C 1
ATOM 582 O O . GLY A 1 75 ? -22.625 14.539 -1.445 1 89.06 75 GLY A O 1
ATOM 583 N N . GLU A 1 76 ? -24.312 13.141 -1.439 1 85.81 76 GLU A N 1
ATOM 584 C CA . GLU A 1 76 ? -25.172 14.008 -0.647 1 85.81 76 GLU A CA 1
ATOM 585 C C . GLU A 1 76 ? -24.688 14.109 0.795 1 85.81 76 GLU A C 1
ATOM 587 O O . GLU A 1 76 ? -24.969 15.094 1.482 1 85.81 76 GLU A O 1
ATOM 592 N N . TYR A 1 77 ? -23.906 13.211 1.233 1 87.38 77 TYR A N 1
ATOM 593 C CA . TYR A 1 77 ? -23.453 13.156 2.619 1 87.38 77 TYR A CA 1
ATOM 594 C C . TYR A 1 77 ? -22.062 13.766 2.762 1 87.38 77 TYR A C 1
ATOM 596 O O . TYR A 1 77 ? -21.797 14.531 3.689 1 87.38 77 TYR A O 1
ATOM 604 N N . ALA A 1 78 ? -21.266 13.445 1.807 1 94.69 78 ALA A N 1
ATOM 605 C CA . ALA A 1 78 ? -19.859 13.633 2.131 1 94.69 78 ALA A CA 1
ATOM 606 C C . ALA A 1 78 ? -19.172 14.516 1.092 1 94.69 78 ALA A C 1
ATOM 608 O O . ALA A 1 78 ? -18.359 15.375 1.439 1 94.69 78 ALA A O 1
ATOM 609 N N . GLY A 1 79 ? -19.406 14.297 -0.096 1 96.81 79 GLY A N 1
ATOM 610 C CA . GLY A 1 79 ? -18.797 15.219 -1.036 1 96.81 79 GLY A CA 1
ATOM 611 C C . GLY A 1 79 ? -18.516 14.602 -2.393 1 96.81 79 GLY A C 1
ATOM 612 O O . GLY A 1 79 ? -19.109 13.57 -2.742 1 96.81 79 GLY A O 1
ATOM 613 N N . SER A 1 80 ? -17.734 15.273 -3.262 1 97.56 80 SER A N 1
ATOM 614 C CA . SER A 1 80 ? -17.359 14.898 -4.621 1 97.56 80 SER A CA 1
ATOM 615 C C . SER A 1 80 ? -15.922 15.281 -4.93 1 97.56 80 SER A C 1
ATOM 617 O O . SER A 1 80 ? -15.141 15.578 -4.023 1 97.56 80 SER A O 1
ATOM 619 N N . CYS A 1 81 ? -15.594 15.281 -6.113 1 97.19 81 CYS A N 1
ATOM 620 C CA . CYS A 1 81 ? -14.25 15.664 -6.523 1 97.19 81 CYS A CA 1
ATOM 621 C C . CYS A 1 81 ? -14.023 17.156 -6.324 1 97.19 81 CYS A C 1
ATOM 623 O O . CYS A 1 81 ? -12.93 17.672 -6.57 1 97.19 81 CYS A O 1
ATOM 625 N N . TYR A 1 82 ? -14.82 17.844 -5.902 1 96 82 TYR A N 1
ATOM 626 C CA . TYR A 1 82 ? -14.703 19.281 -5.703 1 96 82 TYR A CA 1
ATOM 627 C C . TYR A 1 82 ? -14.766 19.625 -4.223 1 96 82 TYR A C 1
ATOM 629 O O . TYR A 1 82 ? -15.109 20.75 -3.861 1 96 82 TYR A O 1
ATOM 637 N N . GLY A 1 83 ? -14.594 18.609 -3.373 1 96.56 83 GLY A N 1
ATOM 638 C CA . GLY A 1 83 ? -14.523 18.828 -1.939 1 96.56 83 GLY A CA 1
ATOM 639 C C . GLY A 1 83 ? -15.555 18.047 -1.154 1 96.56 83 GLY A C 1
ATOM 640 O O . GLY A 1 83 ? -16.469 17.469 -1.735 1 96.56 83 GLY A O 1
ATOM 641 N N . GLY A 1 84 ? -15.344 18.047 0.128 1 97.25 84 GLY A N 1
ATOM 642 C CA . GLY A 1 84 ? -16.25 17.297 0.973 1 97.25 84 GLY A CA 1
ATOM 643 C C . GLY A 1 84 ? -15.922 17.391 2.449 1 97.25 84 GLY A C 1
ATOM 644 O O . GLY A 1 84 ? -15.141 18.25 2.859 1 97.25 84 GLY A O 1
ATOM 645 N N . SER A 1 85 ? -16.641 16.547 3.123 1 96.88 85 SER A N 1
ATOM 646 C CA . SER A 1 85 ? -16.562 16.578 4.582 1 96.88 85 SER A CA 1
ATOM 647 C C . SER A 1 85 ? -16.188 15.227 5.156 1 96.88 85 SER A C 1
ATOM 649 O O . SER A 1 85 ? -16.828 14.219 4.848 1 96.88 85 SER A O 1
ATOM 651 N N . THR A 1 86 ? -15.086 15.234 6.117 1 97.81 86 THR A N 1
ATOM 652 C CA . THR A 1 86 ? -14.648 13.984 6.727 1 97.81 86 THR A CA 1
ATOM 653 C C . THR A 1 86 ? -15.734 13.422 7.641 1 97.81 86 THR A C 1
ATOM 655 O O . THR A 1 86 ? -15.953 12.211 7.68 1 97.81 86 THR A O 1
ATOM 658 N N . THR A 1 87 ? -16.391 14.312 8.414 1 97.69 87 THR A N 1
ATOM 659 C CA . THR A 1 87 ? -17.438 13.82 9.305 1 97.69 87 THR A CA 1
ATOM 660 C C . THR A 1 87 ? -18.625 13.305 8.5 1 97.69 87 THR A C 1
ATOM 662 O O . THR A 1 87 ? -19.328 12.383 8.93 1 97.69 87 THR A O 1
ATOM 665 N N . GLY A 1 88 ? -18.844 13.977 7.336 1 97.94 88 GLY A N 1
ATOM 666 C CA . GLY A 1 88 ? -19.859 13.461 6.441 1 97.94 88 GLY A CA 1
ATOM 667 C C . GLY A 1 88 ? -19.609 12.031 6 1 97.94 88 GLY A C 1
ATOM 668 O O . GLY A 1 88 ? -20.547 11.273 5.77 1 97.94 88 GLY A O 1
ATOM 669 N N . VAL A 1 89 ? -18.406 11.734 5.883 1 98.75 89 VAL A N 1
ATOM 670 C CA . VAL A 1 89 ? -18.031 10.375 5.52 1 98.75 89 VAL A CA 1
ATOM 671 C C . VAL A 1 89 ? -18.469 9.406 6.621 1 98.75 89 VAL A C 1
ATOM 673 O O . VAL A 1 89 ? -19.078 8.375 6.344 1 98.75 89 VAL A O 1
ATOM 676 N N . PHE A 1 90 ? -18.156 9.68 7.91 1 98.5 90 PHE A N 1
ATOM 677 C CA . PHE A 1 90 ? -18.484 8.773 9 1 98.5 90 PHE A CA 1
ATOM 678 C C . PHE A 1 90 ? -20 8.656 9.172 1 98.5 90 PHE A C 1
ATOM 680 O O . PHE A 1 90 ? -20.516 7.559 9.398 1 98.5 90 PHE A O 1
ATOM 687 N N . ASP A 1 91 ? -20.578 9.852 8.875 1 98.06 91 ASP A N 1
ATOM 688 C CA . ASP A 1 91 ? -22.047 9.852 8.93 1 98.06 91 ASP A CA 1
ATOM 689 C C . ASP A 1 91 ? -22.625 8.945 7.848 1 98.06 91 ASP A C 1
ATOM 691 O O . ASP A 1 91 ? -23.484 8.102 8.133 1 98.06 91 ASP A O 1
ATOM 695 N N . PHE A 1 92 ? -22.219 9.125 6.727 1 98.31 92 PHE A N 1
ATOM 696 C CA . PHE A 1 92 ? -22.719 8.328 5.609 1 98.31 92 PHE A CA 1
ATOM 697 C C . PHE A 1 92 ? -22.484 6.844 5.863 1 98.31 92 PHE A C 1
ATOM 699 O O . PHE A 1 92 ? -23.391 6.031 5.676 1 98.31 92 PHE A O 1
ATOM 706 N N . ILE A 1 93 ? -21.25 6.453 6.32 1 98.69 93 ILE A N 1
ATOM 707 C CA . ILE A 1 93 ? -20.922 5.043 6.512 1 98.69 93 ILE A CA 1
ATOM 708 C C . ILE A 1 93 ? -21.812 4.465 7.617 1 98.69 93 ILE A C 1
ATOM 710 O O . ILE A 1 93 ? -22.25 3.318 7.527 1 98.69 93 ILE A O 1
ATOM 714 N N . GLN A 1 94 ? -21.969 5.207 8.609 1 97.56 94 GLN A N 1
ATOM 715 C CA . GLN A 1 94 ? -22.844 4.734 9.672 1 97.56 94 GLN A CA 1
ATOM 716 C C . GLN A 1 94 ? -24.266 4.5 9.156 1 97.56 94 GLN A C 1
ATOM 718 O O . GLN A 1 94 ? -24.875 3.48 9.477 1 97.56 94 GLN A O 1
ATOM 723 N N . ASP A 1 95 ? -24.766 5.375 8.445 1 96.88 95 ASP A N 1
ATOM 724 C CA . ASP A 1 95 ? -26.109 5.262 7.895 1 96.88 95 ASP A CA 1
ATOM 725 C C . ASP A 1 95 ? -26.188 4.137 6.867 1 96.88 95 ASP A C 1
ATOM 727 O O . ASP A 1 95 ? -27.109 3.32 6.902 1 96.88 95 ASP A O 1
ATOM 731 N N . MET A 1 96 ? -25.281 4.238 5.938 1 96.88 96 MET A N 1
ATOM 732 C CA . MET A 1 96 ? -25.219 3.221 4.891 1 96.88 96 MET A CA 1
ATOM 733 C C . MET A 1 96 ? -25.062 1.828 5.496 1 96.88 96 MET A C 1
ATOM 735 O O . MET A 1 96 ? -25.578 0.85 4.953 1 96.88 96 MET A O 1
ATOM 739 N N . GLY A 1 97 ? -24.297 1.792 6.473 1 98.12 97 GLY A N 1
ATOM 740 C CA . GLY A 1 97 ? -24.109 0.542 7.191 1 98.12 97 GLY A CA 1
ATOM 741 C C . GLY A 1 97 ? -22.812 -0.17 6.82 1 98.12 97 GLY A C 1
ATOM 742 O O . GLY A 1 97 ? -22.43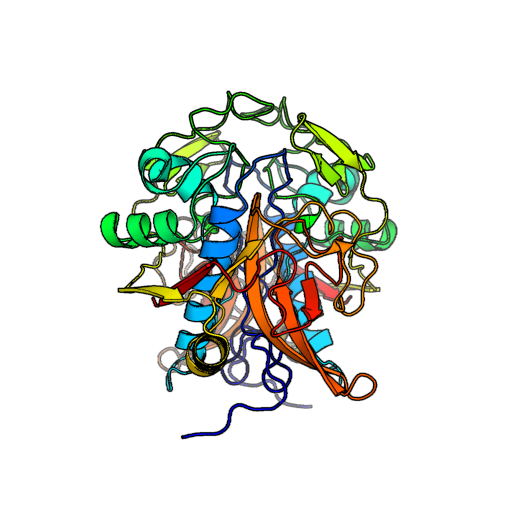8 -1.148 7.465 1 98.12 97 GLY A O 1
ATOM 743 N N . TYR A 1 98 ? -22.219 0.328 5.754 1 98.06 98 TYR A N 1
ATOM 744 C CA . TYR A 1 98 ? -20.953 -0.309 5.418 1 98.06 98 TYR A CA 1
ATOM 745 C C . TYR A 1 98 ? -20.094 0.595 4.531 1 98.06 98 TYR A C 1
ATOM 747 O O . TYR A 1 98 ? -20.609 1.536 3.924 1 98.06 98 TYR A O 1
ATOM 755 N N . ILE A 1 99 ? -18.844 0.316 4.469 1 98.62 99 ILE A N 1
ATOM 756 C CA . ILE A 1 99 ? -17.859 0.793 3.508 1 98.62 99 ILE A CA 1
ATOM 757 C C . ILE A 1 99 ? -17 -0.375 3.023 1 98.62 99 ILE A C 1
ATOM 759 O O . ILE A 1 99 ? -16.359 -1.06 3.826 1 98.62 99 ILE A O 1
ATOM 763 N N . PRO A 1 100 ? -17.062 -0.702 1.72 1 98.62 100 PRO A N 1
ATOM 764 C CA . PRO A 1 100 ? -16.328 -1.863 1.216 1 98.62 100 PRO A CA 1
ATOM 765 C C . PRO A 1 100 ? -14.82 -1.646 1.211 1 98.62 100 PRO A C 1
ATOM 767 O O . PRO A 1 100 ? -14.359 -0.504 1.27 1 98.62 100 PRO A O 1
ATOM 770 N N . TYR A 1 101 ? -14.125 -2.705 1.135 1 98.25 101 TYR A N 1
ATOM 771 C CA . TYR A 1 101 ? -12.688 -2.658 0.919 1 98.25 101 TYR A CA 1
ATOM 772 C C . TYR A 1 101 ? -12.359 -2.189 -0.494 1 98.25 101 TYR A C 1
ATOM 774 O O . TYR A 1 101 ? -13.188 -2.311 -1.4 1 98.25 101 TYR A O 1
ATOM 782 N N . GLU A 1 102 ? -11.133 -1.698 -0.51 1 98.12 102 GLU A N 1
ATOM 783 C CA . GLU A 1 102 ? -10.703 -1.1 -1.77 1 98.12 102 GLU A CA 1
ATOM 784 C C . GLU A 1 102 ? -10.703 -2.129 -2.896 1 98.12 102 GLU A C 1
ATOM 786 O O . GLU A 1 102 ? -10.859 -1.775 -4.066 1 98.12 102 GLU A O 1
ATOM 791 N N . THR A 1 103 ? -10.547 -3.477 -2.719 1 98.25 103 THR A N 1
ATOM 792 C CA . THR A 1 103 ? -10.508 -4.512 -3.746 1 98.25 103 THR A CA 1
ATOM 793 C C . THR A 1 103 ? -11.891 -4.723 -4.355 1 98.25 103 THR A C 1
ATOM 795 O O . THR A 1 103 ? -12.047 -5.508 -5.293 1 98.25 103 THR A O 1
ATOM 798 N N . CYS A 1 104 ? -12.891 -3.883 -3.84 1 98.19 104 CYS A N 1
ATOM 799 C CA . CYS A 1 104 ? -14.219 -3.857 -4.449 1 98.19 104 CYS A CA 1
ATOM 800 C C . CYS A 1 104 ? -14.305 -2.771 -5.516 1 98.19 104 CYS A C 1
ATOM 802 O O . CYS A 1 104 ? -15.039 -2.918 -6.496 1 98.19 104 CYS A O 1
ATOM 804 N N . GLN A 1 105 ? -13.719 -1.764 -5.168 1 97.19 105 GLN A N 1
ATOM 805 C CA . GLN A 1 105 ? -13.711 -0.611 -6.062 1 97.19 105 GLN A CA 1
ATOM 806 C C . GLN A 1 105 ? -12.438 0.21 -5.887 1 97.19 105 GLN A C 1
ATOM 808 O O . GLN A 1 105 ? -12.258 0.885 -4.867 1 97.19 105 GLN A O 1
ATOM 813 N N . PRO A 1 106 ? -11.523 0.226 -6.969 1 97.69 106 PRO A N 1
ATOM 814 C CA . PRO A 1 106 ? -10.305 1.03 -6.848 1 97.69 106 PRO A CA 1
ATOM 815 C C . PRO A 1 106 ? -10.555 2.521 -7.051 1 97.69 106 PRO A C 1
ATOM 817 O O . PRO A 1 106 ? -11.555 2.902 -7.668 1 97.69 106 PRO A O 1
ATOM 820 N N . TYR A 1 107 ? -9.742 3.293 -6.508 1 98.38 107 TYR A N 1
ATOM 821 C CA . TYR A 1 107 ? -9.844 4.742 -6.645 1 98.38 107 TYR A CA 1
ATOM 822 C C . TYR A 1 107 ? -9.57 5.172 -8.078 1 98.38 107 TYR A C 1
ATOM 824 O O . TYR A 1 107 ? -8.484 4.926 -8.617 1 98.38 107 TYR A O 1
ATOM 832 N N . LEU A 1 108 ? -10.586 5.852 -8.742 1 98.12 108 LEU A N 1
ATOM 833 C CA . LEU A 1 108 ? -10.461 6.27 -10.133 1 98.12 108 LEU A CA 1
ATOM 834 C C . LEU A 1 108 ? -10.516 7.785 -10.258 1 98.12 108 LEU A C 1
ATOM 836 O O . LEU A 1 108 ? -10.391 8.328 -11.359 1 98.12 108 LEU A O 1
ATOM 840 N N . ALA A 1 109 ? -10.719 8.445 -9.07 1 98.06 109 ALA A N 1
ATOM 841 C CA . ALA A 1 109 ? -10.719 9.906 -9 1 98.06 109 ALA A CA 1
ATOM 842 C C . ALA A 1 109 ? -11.82 10.5 -9.875 1 98.06 109 ALA A C 1
ATOM 844 O O . ALA A 1 109 ? -11.578 11.43 -10.648 1 98.06 109 ALA A O 1
ATOM 845 N N . CYS A 1 110 ? -13.008 9.922 -9.773 1 97.5 110 CYS A N 1
ATOM 846 C CA . CYS A 1 110 ? -14.172 10.398 -10.5 1 97.5 110 CYS A CA 1
ATOM 847 C C . CYS A 1 110 ? -15.406 10.43 -9.602 1 97.5 110 CYS A C 1
ATOM 849 O O . CYS A 1 110 ? -15.625 9.508 -8.82 1 97.5 110 CYS A O 1
ATOM 851 N N . SER A 1 111 ? -16.094 11.43 -9.633 1 97.38 111 SER A N 1
ATOM 852 C CA . SER A 1 111 ? -17.391 11.547 -8.992 1 97.38 111 SER A CA 1
ATOM 853 C C . SER A 1 111 ? -18.484 11.812 -10.023 1 97.38 111 SER A C 1
ATOM 855 O O . SER A 1 111 ? -18.203 12.047 -11.195 1 97.38 111 SER A O 1
ATOM 857 N N . ASP A 1 112 ? -19.703 11.727 -9.633 1 94.25 112 ASP A N 1
ATOM 858 C CA . ASP A 1 112 ? -20.844 11.828 -10.539 1 94.25 112 ASP A CA 1
ATOM 859 C C . ASP A 1 112 ? -20.859 13.18 -11.258 1 94.25 112 ASP A C 1
ATOM 861 O O . ASP A 1 112 ? -21.359 13.289 -12.375 1 94.25 112 ASP A O 1
ATOM 865 N N . ASP A 1 113 ? -20.344 14.133 -10.586 1 94.75 113 ASP A N 1
ATOM 866 C CA . ASP A 1 113 ? -20.391 15.477 -11.141 1 94.75 113 ASP A CA 1
ATOM 867 C C . ASP A 1 113 ? -19.078 15.852 -11.812 1 94.75 113 ASP A C 1
ATOM 869 O O . ASP A 1 113 ? -18.859 17 -12.172 1 94.75 113 ASP A O 1
ATOM 873 N N . SER A 1 114 ? -18.266 14.758 -12 1 93 114 SER A N 1
ATOM 874 C CA . SER A 1 114 ? -17.016 15.031 -12.703 1 93 114 SER A CA 1
ATOM 875 C C . SER A 1 114 ? -17.031 14.422 -14.102 1 93 114 SER A C 1
ATOM 877 O O . SER A 1 114 ? -17.578 13.336 -14.312 1 93 114 SER A O 1
ATOM 879 N N . ASP A 1 115 ? -16.391 15.203 -15.07 1 90.81 115 ASP A N 1
ATOM 880 C CA . ASP A 1 115 ? -16.406 14.719 -16.453 1 90.81 115 ASP A CA 1
ATOM 881 C C . ASP A 1 115 ? -15.031 14.82 -17.094 1 90.81 115 ASP A C 1
ATOM 883 O O . ASP A 1 115 ? -14.883 14.602 -18.297 1 90.81 115 ASP A O 1
ATOM 887 N N . GLU A 1 116 ? -14.164 15.07 -16.312 1 89.12 116 GLU A N 1
ATOM 888 C CA . GLU A 1 116 ? -12.812 15.242 -16.844 1 89.12 116 GLU A CA 1
ATOM 889 C C . GLU A 1 116 ? -12.125 13.898 -17.047 1 89.12 116 GLU A C 1
ATOM 891 O O . GLU A 1 116 ? -12.438 12.922 -16.359 1 89.12 116 GLU A O 1
ATOM 896 N N . GLY A 1 117 ? -11.281 13.953 -18.016 1 91.25 117 GLY A N 1
ATOM 897 C CA . GLY A 1 117 ? -10.453 12.781 -18.25 1 91.25 117 GLY A CA 1
ATOM 898 C C . GLY A 1 117 ? -11.25 11.508 -18.469 1 91.25 117 GLY A C 1
ATOM 899 O O . GLY A 1 117 ? -12.078 11.445 -19.375 1 91.25 117 GLY A O 1
ATOM 900 N N . ILE A 1 118 ? -11.086 10.617 -17.625 1 95.19 118 ILE A N 1
ATOM 901 C CA . ILE A 1 118 ? -11.672 9.305 -17.859 1 95.19 118 ILE A CA 1
ATOM 902 C C . ILE A 1 118 ? -13.078 9.258 -17.25 1 95.19 118 ILE A C 1
ATOM 904 O O . ILE A 1 118 ? -13.789 8.258 -17.391 1 95.19 118 ILE A O 1
ATOM 908 N N . CYS A 1 119 ? -13.484 10.273 -16.625 1 95.25 119 CYS A N 1
ATOM 909 C CA . CYS A 1 119 ? -14.648 10.227 -15.758 1 95.25 119 CYS A CA 1
ATOM 910 C C . CYS A 1 119 ? -15.914 9.906 -16.547 1 95.25 119 CYS A C 1
ATOM 912 O O . CYS A 1 119 ? -16.844 9.297 -16.031 1 95.25 119 CYS A O 1
ATOM 914 N N . SER A 1 120 ? -15.938 10.312 -17.812 1 93.19 120 SER A N 1
ATOM 915 C CA . SER A 1 120 ? -17.109 10.023 -18.625 1 93.19 120 SER A CA 1
ATOM 916 C C . SER A 1 120 ? -17.219 8.539 -18.938 1 93.19 120 SER A C 1
ATOM 918 O O . SER A 1 120 ? -18.25 8.07 -19.406 1 93.19 120 SER A O 1
ATOM 920 N N . PHE A 1 121 ? -16.266 7.844 -18.562 1 93.31 121 PHE A N 1
ATOM 921 C CA . PHE A 1 121 ? -16.25 6.426 -18.906 1 93.31 121 PHE A CA 1
ATOM 922 C C . PHE A 1 121 ? -16.203 5.57 -17.641 1 93.31 121 PHE A C 1
ATOM 924 O O . PHE A 1 121 ? -15.969 4.359 -17.719 1 93.31 121 PHE A O 1
ATOM 931 N N . VAL A 1 122 ? -16.312 6.176 -16.578 1 93.5 122 VAL A N 1
ATOM 932 C CA . VAL A 1 122 ? -16.297 5.508 -15.281 1 93.5 122 VAL A CA 1
ATOM 933 C C . VAL A 1 122 ? -17.703 5.465 -14.703 1 93.5 122 VAL A C 1
ATOM 935 O O . VAL A 1 122 ? -18.453 6.445 -14.789 1 93.5 122 VAL A O 1
ATOM 938 N N . ASN A 1 123 ? -18.062 4.324 -14.219 1 93.69 123 ASN A N 1
ATOM 939 C CA . ASN A 1 123 ? -19.344 4.223 -13.523 1 93.69 123 ASN A CA 1
ATOM 940 C C . ASN A 1 123 ? -19.281 4.863 -12.141 1 93.69 123 ASN A C 1
ATOM 942 O O . ASN A 1 123 ? -18.75 4.277 -11.203 1 93.69 123 ASN A O 1
ATOM 946 N N . THR A 1 124 ? -19.828 6.074 -12.008 1 96.25 124 THR A N 1
ATOM 947 C CA . THR A 1 124 ? -19.781 6.82 -10.758 1 96.25 124 THR A CA 1
ATOM 948 C C . THR A 1 124 ? -21.141 6.809 -10.062 1 96.25 124 THR A C 1
ATOM 950 O O . THR A 1 124 ? -21.406 7.629 -9.18 1 96.25 124 THR A O 1
ATOM 953 N N . THR A 1 125 ? -22.062 5.852 -10.477 1 96.19 125 THR A N 1
ATOM 954 C CA . THR A 1 125 ? -23.359 5.715 -9.82 1 96.19 125 THR A CA 1
ATOM 955 C C . THR A 1 125 ? -23.234 4.93 -8.523 1 96.19 125 THR A C 1
ATOM 957 O O . THR A 1 125 ? -22.219 4.27 -8.289 1 96.19 125 THR A O 1
ATOM 960 N N . CYS A 1 126 ? -24.188 5.117 -7.633 1 95.94 126 CYS A N 1
ATOM 961 C CA . CYS A 1 126 ? -24.266 4.262 -6.453 1 95.94 126 CYS A CA 1
ATOM 962 C C . CYS A 1 126 ? -25.078 3.008 -6.738 1 95.94 126 CYS A C 1
ATOM 964 O O . CYS A 1 126 ? -26.203 2.867 -6.246 1 95.94 126 CYS A O 1
ATOM 966 N N . SER A 1 127 ? -24.656 2.121 -7.543 1 97.06 127 SER A N 1
ATOM 967 C CA . SER A 1 127 ? -25.281 0.869 -7.957 1 97.06 127 SER A CA 1
ATOM 968 C C . SER A 1 127 ? -24.5 -0.335 -7.43 1 97.06 127 SER A C 1
ATOM 970 O O . SER A 1 127 ? -23.344 -0.204 -7.008 1 97.06 127 SER A O 1
ATOM 972 N N . PRO A 1 128 ? -25.078 -1.399 -7.43 1 97 128 PRO A N 1
ATOM 973 C CA . PRO A 1 128 ? -24.406 -2.59 -6.918 1 97 128 PRO A CA 1
ATOM 974 C C . PRO A 1 128 ? -23.047 -2.824 -7.582 1 97 128 PRO A C 1
ATOM 976 O O . PRO A 1 128 ? -22.062 -3.129 -6.898 1 97 128 PRO A O 1
ATOM 979 N N . GLU A 1 129 ? -23.016 -2.615 -8.906 1 95.81 129 GLU A N 1
ATOM 980 C CA . GLU A 1 129 ? -21.766 -2.842 -9.633 1 95.81 129 GLU A CA 1
ATOM 981 C C . GLU A 1 129 ? -20.719 -1.782 -9.289 1 95.81 129 GLU A C 1
ATOM 983 O O . GLU A 1 129 ? -19.516 -2.025 -9.414 1 95.81 129 GLU A O 1
ATOM 988 N N . ALA A 1 130 ? -21.141 -0.708 -8.906 1 95.31 130 ALA A N 1
ATOM 989 C CA . ALA A 1 130 ? -20.234 0.39 -8.586 1 95.31 130 ALA A CA 1
ATOM 990 C C . ALA A 1 130 ? -19.844 0.374 -7.113 1 95.31 130 ALA A C 1
ATOM 992 O O . ALA A 1 130 ? -19.016 1.177 -6.668 1 95.31 130 ALA A O 1
ATOM 993 N N . ILE A 1 131 ? -20.5 -0.479 -6.301 1 97.38 131 ILE A N 1
ATOM 994 C CA . ILE A 1 131 ? -20.188 -0.712 -4.898 1 97.38 131 ILE A CA 1
ATOM 995 C C . ILE A 1 131 ? -19.078 -1.763 -4.793 1 97.38 131 ILE A C 1
ATOM 997 O O . ILE A 1 131 ? -18.078 -1.549 -4.113 1 97.38 131 ILE A O 1
ATOM 1001 N N . CYS A 1 132 ? -19.219 -2.881 -5.363 1 97.88 132 CYS A N 1
ATOM 1002 C CA . CYS A 1 132 ? -18.25 -3.961 -5.465 1 97.88 132 CYS A CA 1
ATOM 1003 C C . CYS A 1 132 ? -18.469 -4.781 -6.73 1 97.88 132 CYS A C 1
ATOM 1005 O O . CYS A 1 132 ? -19.594 -5.211 -7.008 1 97.88 132 CYS A O 1
ATOM 1007 N N . ARG A 1 133 ? -17.375 -4.965 -7.531 1 97.94 133 ARG A N 1
ATOM 1008 C CA . ARG A 1 133 ? -17.578 -5.73 -8.758 1 97.94 133 ARG A CA 1
ATOM 1009 C C . ARG A 1 133 ? -16.359 -6.609 -9.047 1 97.94 133 ARG A C 1
ATOM 1011 O O . ARG A 1 133 ? -15.297 -6.418 -8.469 1 97.94 133 ARG A O 1
ATOM 1018 N N . THR A 1 134 ? -16.5 -7.512 -9.898 1 97 134 THR A N 1
ATOM 1019 C CA . THR A 1 134 ? -15.461 -8.289 -10.57 1 97 134 THR A CA 1
ATOM 1020 C C . THR A 1 134 ? -15.719 -8.344 -12.078 1 97 134 THR A C 1
ATOM 1022 O O . THR A 1 134 ? -16.875 -8.289 -12.516 1 97 134 THR A O 1
ATOM 1025 N N . CYS A 1 135 ? -14.719 -8.398 -12.844 1 96.88 135 CYS A N 1
ATOM 1026 C CA . CYS A 1 135 ? -14.836 -8.422 -14.305 1 96.88 135 CYS A CA 1
ATOM 1027 C C . CYS A 1 135 ? -14.172 -9.664 -14.883 1 96.88 135 CYS A C 1
ATOM 1029 O O . CYS A 1 135 ? -13.164 -10.141 -14.352 1 96.88 135 CYS A O 1
ATOM 1031 N N . SER A 1 136 ? -14.703 -10.148 -15.977 1 93.75 136 SER A N 1
ATOM 1032 C CA . SER A 1 136 ? -14.227 -11.352 -16.641 1 93.75 136 SER A CA 1
ATOM 1033 C C . SER A 1 136 ? -13.477 -11.016 -17.922 1 93.75 136 SER A C 1
ATOM 1035 O O . SER A 1 136 ? -13.516 -9.875 -18.406 1 93.75 136 SER A O 1
ATOM 1037 N N . PRO A 1 137 ? -12.75 -11.93 -18.5 1 91.19 137 PRO A N 1
ATOM 1038 C CA . PRO A 1 137 ? -11.938 -11.688 -19.703 1 91.19 137 PRO A CA 1
ATOM 1039 C C . PRO A 1 137 ? -12.773 -11.195 -20.891 1 91.19 137 PRO A C 1
ATOM 1041 O O . PRO A 1 137 ? -12.242 -10.531 -21.781 1 91.19 137 PRO A O 1
ATOM 1044 N N . ASP A 1 138 ? -13.992 -11.531 -20.984 1 89.88 138 ASP A N 1
ATOM 1045 C CA . ASP A 1 138 ? -14.836 -11.109 -22.094 1 89.88 138 ASP A CA 1
ATOM 1046 C C . ASP A 1 138 ? -15.297 -9.656 -21.922 1 89.88 138 ASP A C 1
ATOM 1048 O O . ASP A 1 138 ? -16.062 -9.141 -22.734 1 89.88 138 ASP A O 1
ATOM 1052 N N . GLY A 1 139 ? -14.852 -9.031 -20.766 1 89.69 139 GLY A N 1
ATOM 1053 C CA . GLY A 1 139 ? -15.102 -7.613 -20.578 1 89.69 139 GLY A CA 1
ATOM 1054 C C . GLY A 1 139 ? -16.359 -7.336 -19.781 1 89.69 139 GLY A C 1
ATOM 1055 O O . GLY A 1 139 ? -16.703 -6.18 -19.516 1 89.69 139 GLY A O 1
ATOM 1056 N N . ILE A 1 140 ? -17.078 -8.375 -19.375 1 92.56 140 ILE A N 1
ATOM 1057 C CA . ILE A 1 140 ? -18.312 -8.219 -18.594 1 92.56 140 ILE A CA 1
ATOM 1058 C C . ILE A 1 140 ? -17.969 -8.062 -17.109 1 92.56 140 ILE A C 1
ATOM 1060 O O . ILE A 1 140 ? -17.219 -8.875 -16.547 1 92.56 140 ILE A O 1
ATOM 1064 N N . CYS A 1 141 ? -18.453 -7.004 -16.516 1 94.44 141 CYS A N 1
ATOM 1065 C CA . CYS A 1 141 ? -18.312 -6.789 -15.086 1 94.44 141 CYS A CA 1
ATOM 1066 C C . CYS A 1 141 ? -19.641 -7.016 -14.367 1 94.44 141 CYS A C 1
ATOM 1068 O O . CYS A 1 141 ? -20.703 -6.621 -14.859 1 94.44 141 CYS A O 1
ATOM 1070 N N . GLN A 1 142 ? -19.609 -7.719 -13.25 1 96.06 142 GLN A N 1
ATOM 1071 C CA . GLN A 1 142 ? -20.797 -8.039 -12.469 1 96.06 142 GLN A CA 1
ATOM 1072 C C . GLN A 1 142 ? -20.625 -7.629 -11.008 1 96.06 142 GLN A C 1
ATOM 1074 O O . GLN A 1 142 ? -19.516 -7.574 -10.5 1 96.06 142 GLN A O 1
ATOM 1079 N N . ALA A 1 143 ? -21.75 -7.355 -10.445 1 97.38 143 ALA A N 1
ATOM 1080 C CA . ALA A 1 143 ? -21.75 -6.988 -9.031 1 97.38 143 ALA A CA 1
ATOM 1081 C C . ALA A 1 143 ? -21.406 -8.188 -8.156 1 97.38 143 ALA A C 1
ATOM 1083 O O . ALA A 1 143 ? -21.844 -9.312 -8.422 1 97.38 143 ALA A O 1
ATOM 1084 N N . VAL A 1 144 ? -20.578 -7.934 -7.117 1 97.5 144 VAL A N 1
ATOM 1085 C CA . VAL A 1 144 ? -20.312 -8.883 -6.047 1 97.5 144 VAL A CA 1
ATOM 1086 C C . VAL A 1 144 ? -21.141 -8.531 -4.82 1 97.5 144 VAL A C 1
ATOM 1088 O O . VAL A 1 144 ? -21.094 -7.402 -4.332 1 97.5 144 VAL A O 1
ATOM 1091 N N . THR A 1 145 ? -21.922 -9.422 -4.359 1 94.5 145 THR A N 1
ATOM 1092 C CA . THR A 1 145 ? -22.953 -9.094 -3.383 1 94.5 145 THR A CA 1
ATOM 1093 C C . THR A 1 145 ? -22.453 -9.367 -1.965 1 94.5 145 THR A C 1
ATOM 1095 O O . THR A 1 145 ? -23.062 -8.906 -0.994 1 94.5 145 THR A O 1
ATOM 1098 N N . THR A 1 146 ? -21.484 -10.195 -1.812 1 97 146 THR A N 1
ATOM 1099 C CA . THR A 1 146 ? -20.859 -10.445 -0.517 1 97 146 THR A CA 1
ATOM 1100 C C . THR A 1 146 ? -19.375 -10.078 -0.555 1 97 146 THR A C 1
ATOM 1102 O O . THR A 1 146 ? -18.609 -10.664 -1.322 1 97 146 THR A O 1
ATOM 1105 N N . PHE A 1 147 ? -19.094 -9.117 0.192 1 97.12 147 PHE A N 1
ATOM 1106 C CA . PHE A 1 147 ? -17.734 -8.578 0.178 1 97.12 147 PHE A CA 1
ATOM 1107 C C . PHE A 1 147 ? -17.359 -8.023 1.548 1 97.12 147 PHE A C 1
ATOM 1109 O O . PHE A 1 147 ? -18.234 -7.641 2.33 1 97.12 147 PHE A O 1
ATOM 1116 N N . PRO A 1 148 ? -16.062 -8.102 1.806 1 97 148 PRO A N 1
ATOM 1117 C CA . PRO A 1 148 ? -15.664 -7.547 3.102 1 97 148 PRO A CA 1
ATOM 1118 C C . PRO A 1 148 ? -15.883 -6.039 3.191 1 97 148 PRO A C 1
ATOM 1120 O O . PRO A 1 148 ? -15.703 -5.324 2.203 1 97 148 PRO A O 1
ATOM 1123 N N . ASN A 1 149 ? -16.312 -5.559 4.289 1 97.44 149 ASN A N 1
ATOM 1124 C CA . ASN A 1 149 ? -16.594 -4.148 4.535 1 97.44 149 ASN A CA 1
ATOM 1125 C C . ASN A 1 149 ? -16.438 -3.787 6.008 1 97.44 149 ASN A C 1
ATOM 1127 O O . ASN A 1 149 ? -16.141 -4.652 6.832 1 97.44 149 ASN A O 1
ATOM 1131 N N . ALA A 1 150 ? -16.438 -2.57 6.285 1 97.69 150 ALA A N 1
ATOM 1132 C CA . ALA A 1 150 ? -16.375 -2.021 7.637 1 97.69 150 ALA A CA 1
ATOM 1133 C C . ALA A 1 150 ? -17.5 -1.026 7.883 1 97.69 150 ALA A C 1
ATOM 1135 O O . ALA A 1 150 ? -18.25 -0.682 6.965 1 97.69 150 ALA A O 1
ATOM 1136 N N . THR A 1 151 ? -17.672 -0.703 9.07 1 98.25 151 THR A N 1
ATOM 1137 C CA . THR A 1 151 ? -18.703 0.279 9.414 1 98.25 151 THR A CA 1
ATOM 1138 C C . THR A 1 151 ? -18.203 1.216 10.516 1 98.25 151 THR A C 1
ATOM 1140 O O . THR A 1 151 ? -17.094 1.043 11.031 1 98.25 151 THR A O 1
ATOM 1143 N N . VAL A 1 152 ? -18.875 2.215 10.766 1 98.31 152 VAL A N 1
ATOM 1144 C CA . VAL A 1 152 ? -18.594 3.186 11.82 1 98.31 152 VAL A CA 1
ATOM 1145 C C . VAL A 1 152 ? -19.578 3.008 12.969 1 98.31 152 VAL A C 1
ATOM 1147 O O . VAL A 1 152 ? -20.797 3.119 12.766 1 98.31 152 VAL A O 1
ATOM 1150 N N . ALA A 1 153 ? -19.016 2.582 14.141 1 98.25 153 ALA A N 1
ATOM 1151 C CA . ALA A 1 153 ? -19.875 2.412 15.312 1 98.25 153 ALA A CA 1
ATOM 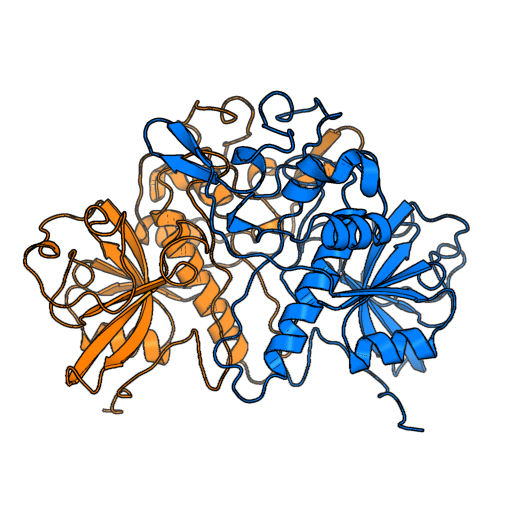1152 C C . ALA A 1 153 ? -20.219 3.76 15.945 1 98.25 153 ALA A C 1
ATOM 1154 O O . ALA A 1 153 ? -21.359 3.998 16.344 1 98.25 153 ALA A O 1
ATOM 1155 N N . GLU A 1 154 ? -19.25 4.621 15.945 1 98.38 154 GLU A N 1
ATOM 1156 C CA . GLU A 1 154 ? -19.406 5.973 16.484 1 98.38 154 GLU A CA 1
ATOM 1157 C C . GLU A 1 154 ? -18.328 6.906 15.945 1 98.38 154 GLU A C 1
ATOM 1159 O O . GLU A 1 154 ? -17.281 6.453 15.469 1 98.38 154 GLU A O 1
ATOM 1164 N N . TYR A 1 155 ? -18.547 8.172 16.047 1 98.38 155 TYR A N 1
ATOM 1165 C CA . TYR A 1 155 ? -17.594 9.195 15.641 1 98.38 155 TYR A CA 1
ATOM 1166 C C . TYR A 1 155 ? -17.812 10.492 16.406 1 98.38 155 TYR A C 1
ATOM 1168 O O . TYR A 1 155 ? -18.859 10.68 17.031 1 98.38 155 TYR A O 1
ATOM 1176 N N . GLY A 1 156 ? -16.938 11.297 16.281 1 97.62 156 GLY A N 1
ATOM 1177 C CA . GLY A 1 156 ? -17.016 12.555 17 1 97.62 156 GLY A CA 1
ATOM 1178 C C . GLY A 1 156 ? -15.977 13.57 16.547 1 97.62 156 GLY A C 1
ATOM 1179 O O . GLY A 1 156 ? -15.25 13.328 15.578 1 97.62 156 GLY A O 1
ATOM 1180 N N . ARG A 1 157 ? -15.805 14.594 17.312 1 97.69 157 ARG A N 1
ATOM 1181 C CA . ARG A 1 157 ? -14.953 15.719 16.938 1 97.69 157 ARG A CA 1
ATOM 1182 C C . ARG A 1 157 ? -14.289 16.344 18.156 1 97.69 157 ARG A C 1
ATOM 1184 O O . ARG A 1 157 ? -14.797 16.219 19.266 1 97.69 157 ARG A O 1
ATOM 1191 N N . TYR A 1 158 ? -13.125 16.938 17.891 1 95.75 158 TYR A N 1
ATOM 1192 C CA . TYR A 1 158 ? -12.445 17.812 18.828 1 95.75 158 TYR A CA 1
ATOM 1193 C C . TYR A 1 158 ? -12.117 19.156 18.188 1 95.75 158 TYR A C 1
ATOM 1195 O O . TYR A 1 158 ? -11.758 19.219 17.016 1 95.75 158 TYR A O 1
ATOM 1203 N N . ARG A 1 159 ? -12.383 20.219 18.75 1 92.62 159 ARG A N 1
ATOM 1204 C CA . ARG A 1 159 ? -12.008 21.547 18.328 1 92.62 159 ARG A CA 1
ATOM 1205 C C . ARG A 1 159 ? -11.117 22.234 19.359 1 92.62 159 ARG A C 1
ATOM 1207 O O . ARG A 1 159 ? -11.57 22.578 20.453 1 92.62 159 ARG A O 1
ATOM 1214 N N . TYR A 1 160 ? -9.859 22.359 19.062 1 92.44 160 TYR A N 1
ATOM 1215 C CA . TYR A 1 160 ? -8.867 23.047 19.875 1 92.44 160 TYR A CA 1
ATOM 1216 C C . TYR A 1 160 ? -8.656 22.328 21.203 1 92.44 160 TYR A C 1
ATOM 1218 O O . TYR A 1 160 ? -8.359 22.969 22.219 1 92.44 160 TYR A O 1
ATOM 1226 N N . GLU A 1 161 ? -8.93 20.984 21.25 1 91.56 161 GLU A N 1
ATOM 1227 C CA . GLU A 1 161 ? -8.734 20.203 22.469 1 91.56 161 GLU A CA 1
ATOM 1228 C C . GLU A 1 161 ? -7.531 19.266 22.328 1 91.56 161 GLU A C 1
ATOM 1230 O O . GLU A 1 161 ? -7.691 18.078 22.047 1 91.56 161 GLU A O 1
ATOM 1235 N N . LEU A 1 162 ? -6.512 19.781 22.578 1 93.94 162 LEU A N 1
ATOM 1236 C CA . LEU A 1 162 ? -5.219 19.172 22.281 1 93.94 162 LEU A CA 1
ATOM 1237 C C . LEU A 1 162 ? -5.027 17.875 23.047 1 93.94 162 LEU A C 1
ATOM 1239 O O . LEU A 1 162 ? -4.742 16.828 22.453 1 93.94 162 LEU A O 1
ATOM 1243 N N . PHE A 1 163 ? -5.141 17.969 24.344 1 94.75 163 PHE A N 1
ATOM 1244 C CA . PHE A 1 163 ? -4.887 16.797 25.188 1 94.75 163 PHE A CA 1
ATOM 1245 C C . PHE A 1 163 ? -5.883 15.688 24.875 1 94.75 163 PHE A C 1
ATOM 1247 O O . PHE A 1 163 ? -5.512 14.516 24.828 1 94.75 163 PHE A O 1
ATOM 1254 N N . ALA A 1 164 ? -7.027 16.188 24.75 1 97 164 ALA A N 1
ATOM 1255 C CA . ALA A 1 164 ? -8.047 15.195 24.422 1 97 164 ALA A CA 1
ATOM 1256 C C . ALA A 1 164 ? -7.742 14.531 23.078 1 97 164 ALA A C 1
ATOM 1258 O O . ALA A 1 164 ? -7.953 13.32 22.922 1 97 164 ALA A O 1
ATOM 1259 N N . THR A 1 165 ? -7.414 15.258 22.109 1 97.81 165 THR A N 1
ATOM 1260 C CA . THR A 1 165 ? -7.027 14.734 20.812 1 97.81 165 THR A CA 1
ATOM 1261 C C . THR A 1 165 ? -5.859 13.766 20.938 1 97.81 165 THR A C 1
ATOM 1263 O O . THR A 1 165 ? -5.879 12.68 20.344 1 97.81 165 THR A O 1
ATOM 1266 N N . MET A 1 166 ? -4.805 14.188 21.719 1 98.19 166 MET A N 1
ATOM 1267 C CA . MET A 1 166 ? -3.654 13.305 21.906 1 98.19 166 MET A CA 1
ATOM 1268 C C . MET A 1 166 ? -4.062 12.008 22.594 1 98.19 166 MET A C 1
ATOM 1270 O O . MET A 1 166 ? -3.598 10.93 22.219 1 98.19 166 MET A O 1
ATOM 1274 N N . ALA A 1 167 ? -4.906 12.18 23.594 1 97.69 167 ALA A N 1
ATOM 1275 C CA . ALA A 1 167 ? -5.391 10.984 24.281 1 97.69 167 ALA A CA 1
ATOM 1276 C C . ALA A 1 167 ? -6.199 10.094 23.344 1 97.69 167 ALA A C 1
ATOM 1278 O O . ALA A 1 167 ? -6.074 8.867 23.391 1 97.69 167 ALA A O 1
ATOM 1279 N N . GLU A 1 168 ? -7.121 10.773 22.484 1 97.69 168 GLU A N 1
ATOM 1280 C CA . GLU A 1 168 ? -7.891 10.047 21.484 1 97.69 168 GLU A CA 1
ATOM 1281 C C . GLU A 1 168 ? -6.977 9.266 20.547 1 97.69 168 GLU A C 1
ATOM 1283 O O . GLU A 1 168 ? -7.207 8.086 20.281 1 97.69 168 GLU A O 1
ATOM 1288 N N . ILE A 1 169 ? -5.969 9.844 20.125 1 98.38 169 ILE A N 1
ATOM 1289 C CA . ILE A 1 169 ? -5.016 9.203 19.234 1 98.38 169 ILE A CA 1
ATOM 1290 C C . ILE A 1 169 ? -4.332 8.039 19.938 1 98.38 169 ILE A C 1
ATOM 1292 O O . ILE A 1 169 ? -4.266 6.93 19.406 1 98.38 169 ILE A O 1
ATOM 1296 N N . TYR A 1 170 ? -3.809 8.242 21.109 1 96.75 170 TYR A N 1
ATOM 1297 C CA . TYR A 1 170 ? -3.021 7.27 21.859 1 96.75 170 TYR A CA 1
ATOM 1298 C C . TYR A 1 170 ? -3.844 6.027 22.172 1 96.75 170 TYR A C 1
ATOM 1300 O O . TYR A 1 170 ? -3.346 4.902 22.062 1 96.75 170 TYR A O 1
ATOM 1308 N N . LEU A 1 171 ? -5.074 6.41 22.594 1 96.31 171 LEU A N 1
ATOM 1309 C CA . LEU A 1 171 ? -5.875 5.32 23.156 1 96.31 171 LEU A CA 1
ATOM 1310 C C . LEU A 1 171 ? -6.629 4.59 22.047 1 96.31 171 LEU A C 1
ATOM 1312 O O . LEU A 1 171 ? -6.855 3.379 22.141 1 96.31 171 LEU A O 1
ATOM 1316 N N . ARG A 1 172 ? -7.012 5.293 21 1 95.75 172 ARG A N 1
ATOM 1317 C CA . ARG A 1 172 ? -7.988 4.668 20.125 1 95.75 172 ARG A CA 1
ATOM 1318 C C . ARG A 1 172 ? -7.559 4.781 18.656 1 95.75 172 ARG A C 1
ATOM 1320 O O . ARG A 1 172 ? -8.07 4.059 17.797 1 95.75 172 ARG A O 1
ATOM 1327 N N . GLY A 1 173 ? -6.719 5.75 18.328 1 98.31 173 GLY A N 1
ATOM 1328 C CA . GLY A 1 173 ? -6.176 5.766 16.969 1 98.31 173 GLY A CA 1
ATOM 1329 C C . GLY A 1 173 ? -6.168 7.152 16.344 1 98.31 173 GLY A C 1
ATOM 1330 O O . GLY A 1 173 ? -6.625 8.117 16.969 1 98.31 173 GLY A O 1
ATOM 1331 N N . PRO A 1 174 ? -5.711 7.191 15.109 1 98.62 174 PRO A N 1
ATOM 1332 C CA . PRO A 1 174 ? -5.555 8.461 14.398 1 98.62 174 PRO A CA 1
ATOM 1333 C C . PRO A 1 174 ? -6.875 9.219 14.25 1 98.62 174 PRO A C 1
ATOM 1335 O O . PRO A 1 174 ? -7.949 8.625 14.375 1 98.62 174 PRO A O 1
ATOM 1338 N N . VAL A 1 175 ? -6.676 10.547 13.961 1 98.94 175 VAL A N 1
ATOM 1339 C CA . VAL A 1 175 ? -7.828 11.43 13.789 1 98.94 175 VAL A CA 1
ATOM 1340 C C . VAL A 1 175 ? -7.676 12.227 12.492 1 98.94 175 VAL A C 1
ATOM 1342 O O . VAL A 1 175 ? -6.566 12.375 11.977 1 98.94 175 VAL A O 1
ATOM 1345 N N . THR A 1 176 ? -8.797 12.664 11.992 1 98.81 176 THR A N 1
ATOM 1346 C CA . THR A 1 176 ? -8.742 13.57 10.852 1 98.81 176 THR A CA 1
ATOM 1347 C C . THR A 1 176 ? -8.57 15.016 11.32 1 98.81 176 THR A C 1
ATOM 1349 O O . THR A 1 176 ? -8.953 15.359 12.438 1 98.81 176 THR A O 1
ATOM 1352 N N . ALA A 1 177 ? -7.926 15.891 10.414 1 98.69 177 ALA A N 1
ATOM 1353 C CA . ALA A 1 177 ? -7.809 17.328 10.664 1 98.69 177 ALA A CA 1
ATOM 1354 C C . ALA A 1 177 ? -7.969 18.125 9.367 1 98.69 177 ALA A C 1
ATOM 1356 O O . ALA A 1 177 ? -7.586 17.656 8.297 1 98.69 177 ALA A O 1
ATOM 1357 N N . SER A 1 178 ? -8.602 19.156 9.508 1 98.44 178 SER A N 1
ATOM 1358 C CA . SER A 1 178 ? -8.664 20.094 8.398 1 98.44 178 SER A CA 1
ATOM 1359 C C . SER A 1 178 ? -7.531 21.109 8.469 1 98.44 178 SER A C 1
ATOM 1361 O O . SER A 1 178 ? -7.238 21.656 9.531 1 98.44 178 SER A O 1
ATOM 1363 N N . ILE A 1 179 ? -6.961 21.438 7.289 1 98.62 179 ILE A N 1
ATOM 1364 C CA . ILE A 1 179 ? -5.859 22.391 7.297 1 98.62 179 ILE A CA 1
ATOM 1365 C C . ILE A 1 179 ? -5.957 23.297 6.07 1 98.62 179 ILE A C 1
ATOM 1367 O O . ILE A 1 179 ? -6.727 23.016 5.148 1 98.62 179 ILE A O 1
ATOM 1371 N N . ASP A 1 180 ? -5.422 24.234 6.141 1 97.75 180 ASP A N 1
ATOM 1372 C CA . ASP A 1 180 ? -5.059 25 4.957 1 97.75 180 ASP A CA 1
ATOM 1373 C C . ASP A 1 180 ? -3.848 24.391 4.254 1 97.75 180 ASP A C 1
ATOM 1375 O O . ASP A 1 180 ? -2.727 24.469 4.762 1 97.75 180 ASP A O 1
ATOM 1379 N N . ALA A 1 181 ? -4.02 23.984 3.186 1 97.06 181 ALA A N 1
ATOM 1380 C CA . ALA A 1 181 ? -2.939 23.25 2.527 1 97.06 181 ALA A CA 1
ATOM 1381 C C . ALA A 1 181 ? -2.049 24.203 1.728 1 97.06 181 ALA A C 1
ATOM 1383 O O . ALA A 1 181 ? -0.975 23.812 1.263 1 97.06 181 ALA A O 1
ATOM 1384 N N . GLY A 1 182 ? -2.395 25.328 1.52 1 95.38 182 GLY A N 1
ATOM 1385 C CA . GLY A 1 182 ? -1.667 26.281 0.688 1 95.38 182 GLY A CA 1
ATOM 1386 C C . GLY A 1 182 ? -0.186 26.344 1.011 1 95.38 182 GLY A C 1
ATOM 1387 O O . GLY A 1 182 ? 0.654 26.109 0.138 1 95.38 182 GLY A O 1
ATOM 1388 N N . PRO A 1 183 ? 0.086 26.469 2.166 1 96.31 183 PRO A N 1
ATOM 1389 C CA . PRO A 1 183 ? 1.49 26.703 2.514 1 96.31 183 PRO A CA 1
ATOM 1390 C C . PRO A 1 183 ? 2.34 25.438 2.418 1 96.31 183 PRO A C 1
ATOM 1392 O O . PRO A 1 183 ? 3.57 25.516 2.48 1 96.31 183 PRO A O 1
ATOM 1395 N N . ILE A 1 184 ? 1.703 24.25 2.26 1 94.81 184 ILE A N 1
ATOM 1396 C CA . ILE A 1 184 ? 2.529 23.062 2.387 1 94.81 184 ILE A CA 1
ATOM 1397 C C . ILE A 1 184 ? 2.664 22.375 1.026 1 94.81 184 ILE A C 1
ATOM 1399 O O . ILE A 1 184 ? 3.164 21.25 0.935 1 94.81 184 ILE A O 1
ATOM 1403 N N . HIS A 1 185 ? 2.332 23 0.049 1 91.19 185 HIS A N 1
ATOM 1404 C CA . HIS A 1 185 ? 2.525 22.422 -1.279 1 91.19 185 HIS A CA 1
ATOM 1405 C C . HIS A 1 185 ? 3.996 22.094 -1.53 1 91.19 185 HIS A C 1
ATOM 1407 O O . HIS A 1 185 ? 4.312 21.078 -2.15 1 91.19 185 HIS A O 1
ATOM 1413 N N . LYS A 1 186 ? 4.855 22.969 -0.987 1 91.31 186 LYS A N 1
ATOM 1414 C CA . LYS A 1 186 ? 6.297 22.75 -1.07 1 91.31 186 LYS A CA 1
ATOM 1415 C C . LYS A 1 186 ? 6.891 22.453 0.305 1 91.31 186 LYS A C 1
ATOM 1417 O O . LYS A 1 186 ? 7.91 23.031 0.686 1 91.31 186 LYS A O 1
ATOM 1422 N N . TYR A 1 187 ? 6.41 21.609 1.004 1 94.12 187 TYR A N 1
ATOM 1423 C CA . TYR A 1 187 ? 6.887 21.172 2.312 1 94.12 187 TYR A CA 1
ATOM 1424 C C . TYR A 1 187 ? 8.359 20.797 2.26 1 94.12 187 TYR A C 1
ATOM 1426 O O . TYR A 1 187 ? 8.75 19.875 1.525 1 94.12 187 TYR A O 1
ATOM 1434 N N . PRO A 1 188 ? 9.258 21.375 2.895 1 88.69 188 PRO A N 1
ATOM 1435 C CA . PRO A 1 188 ? 10.703 21.219 2.789 1 88.69 188 PRO A CA 1
ATOM 1436 C C . PRO A 1 188 ? 11.227 20.031 3.605 1 88.69 188 PRO A C 1
ATOM 1438 O O . PRO A 1 188 ? 12.422 19.719 3.551 1 88.69 188 PRO A O 1
ATOM 1441 N N . GLY A 1 189 ? 10.367 19.375 4.344 1 95.44 189 GLY A N 1
ATOM 1442 C CA . GLY A 1 189 ? 10.828 18.406 5.34 1 95.44 189 GLY A CA 1
ATOM 1443 C C . GLY A 1 189 ? 10.977 19.016 6.723 1 95.44 189 GLY A C 1
ATOM 1444 O O . GLY A 1 189 ? 10.828 20.219 6.898 1 95.44 189 GLY A O 1
ATOM 1445 N N . GLY A 1 190 ? 11.156 18.156 7.629 1 97.38 190 GLY A N 1
ATOM 1446 C CA . GLY A 1 190 ? 11.305 18.609 9 1 97.38 190 GLY A CA 1
ATOM 1447 C C . GLY A 1 190 ? 9.984 19.047 9.625 1 97.38 190 GLY A C 1
ATOM 1448 O O . GLY A 1 190 ? 8.914 18.781 9.07 1 97.38 190 GLY A O 1
ATOM 1449 N N . VAL A 1 191 ? 10.148 19.703 10.781 1 96.69 191 VAL A N 1
ATOM 1450 C CA . VAL A 1 191 ? 8.945 20.109 11.5 1 96.69 191 VAL A CA 1
ATOM 1451 C C . VAL A 1 191 ? 8.594 21.547 11.148 1 96.69 191 VAL A C 1
ATOM 1453 O O . VAL A 1 191 ? 9.453 22.422 11.172 1 96.69 191 VAL A O 1
ATOM 1456 N N . LEU A 1 192 ? 7.293 21.797 10.664 1 98.38 192 LEU A N 1
ATOM 1457 C CA . LEU A 1 192 ? 6.812 23.156 10.477 1 98.38 192 LEU A CA 1
ATOM 1458 C C . LEU A 1 192 ? 6.582 23.844 11.82 1 98.38 192 LEU A C 1
ATOM 1460 O O . LEU A 1 192 ? 5.535 23.656 12.445 1 98.38 192 LEU A O 1
ATOM 1464 N N . TRP A 1 193 ? 7.641 24.516 12.203 1 97.94 193 TRP A N 1
ATOM 1465 C CA . TRP A 1 193 ? 7.531 25.281 13.445 1 97.94 193 TRP A CA 1
ATOM 1466 C C . TRP A 1 193 ? 6.758 26.578 13.227 1 97.94 193 TRP A C 1
ATOM 1468 O O . TRP A 1 193 ? 6.688 27.078 12.102 1 97.94 193 TRP A O 1
ATOM 1478 N N . ASP A 1 194 ? 6.309 27.109 14.203 1 96.81 194 ASP A N 1
ATOM 1479 C CA . ASP A 1 194 ? 5.473 28.312 14.172 1 96.81 194 ASP A CA 1
ATOM 1480 C C . ASP A 1 194 ? 6.133 29.422 13.359 1 96.81 194 ASP A C 1
ATOM 1482 O O . ASP A 1 194 ? 7.273 29.797 13.617 1 96.81 194 ASP A O 1
ATOM 1486 N N . ASN A 1 195 ? 5.387 29.797 12.406 1 94.06 195 ASN A N 1
ATOM 1487 C CA . ASN A 1 195 ? 5.727 30.875 11.469 1 94.06 195 ASN A CA 1
ATOM 1488 C C . ASN A 1 195 ? 4.473 31.516 10.875 1 94.06 195 ASN A C 1
ATOM 1490 O O . ASN A 1 195 ? 3.504 30.812 10.562 1 94.06 195 ASN A O 1
ATOM 1494 N N . PRO A 1 196 ? 4.641 32.781 10.82 1 96 196 PRO A N 1
ATOM 1495 C CA . PRO A 1 196 ? 3.457 33.5 10.32 1 96 196 PRO A CA 1
ATOM 1496 C C . PRO A 1 196 ? 2.887 32.875 9.055 1 96 196 PRO A C 1
ATOM 1498 O O . PRO A 1 196 ? 1.676 32.938 8.82 1 96 196 PRO A O 1
ATOM 1501 N N . LYS A 1 197 ? 3.732 32.344 8.297 1 92.06 197 LYS A N 1
ATOM 1502 C CA . LYS A 1 197 ? 3.303 31.781 7.027 1 92.06 197 LYS A CA 1
ATOM 1503 C C . LYS A 1 197 ? 2.377 30.594 7.254 1 92.06 197 LYS A C 1
ATOM 1505 O O . LYS A 1 197 ? 1.667 30.172 6.336 1 92.06 197 LYS A O 1
ATOM 1510 N N . TYR A 1 198 ? 2.41 30.031 8.492 1 97.12 198 TYR A N 1
ATOM 1511 C CA . TYR A 1 198 ? 1.574 28.875 8.766 1 97.12 198 TYR A CA 1
ATOM 1512 C C . TYR A 1 198 ? 0.352 29.266 9.594 1 97.12 198 TYR A C 1
ATOM 1514 O O . TYR A 1 198 ? -0.416 28.406 10.023 1 97.12 198 TYR A O 1
ATOM 1522 N N . HIS A 1 199 ? 0.185 30.469 9.773 1 97 199 HIS A N 1
ATOM 1523 C CA . HIS A 1 199 ? -1.043 30.953 10.398 1 97 199 HIS A CA 1
ATOM 1524 C C . HIS A 1 199 ? -2.152 31.125 9.367 1 97 199 HIS A C 1
ATOM 1526 O O . HIS A 1 199 ? -1.978 31.844 8.375 1 97 199 HIS A O 1
ATOM 1532 N N . SER A 1 200 ? -3.229 30.484 9.438 1 93.19 200 SER A N 1
ATOM 1533 C CA . SER A 1 200 ? -4.312 30.516 8.461 1 93.19 200 SER A CA 1
ATOM 1534 C C . SER A 1 200 ? -5.664 30.734 9.141 1 93.19 200 SER A C 1
ATOM 1536 O O . SER A 1 200 ? -5.82 30.438 10.328 1 93.19 200 SER A O 1
ATOM 1538 N N . ASP A 1 201 ? -6.453 31.172 8.352 1 91.44 201 ASP A N 1
ATOM 1539 C CA . ASP A 1 201 ? -7.797 31.406 8.875 1 91.44 201 ASP A CA 1
ATOM 1540 C C . ASP A 1 201 ? -8.82 30.531 8.172 1 91.44 201 ASP A C 1
ATOM 1542 O O . ASP A 1 201 ? -10.023 30.641 8.43 1 91.44 201 ASP A O 1
ATOM 1546 N N . LYS A 1 202 ? -8.367 29.844 7.316 1 94.88 202 LYS A N 1
ATOM 1547 C CA . LYS A 1 202 ? -9.266 28.969 6.559 1 94.88 202 LYS A CA 1
ATOM 1548 C C . LYS A 1 202 ? -8.68 27.562 6.426 1 94.88 202 LYS A C 1
ATOM 1550 O O . LYS A 1 202 ? -7.496 27.359 6.691 1 94.88 202 LYS A O 1
ATOM 1555 N N . THR A 1 203 ? -9.484 26.547 6.113 1 95.69 203 THR A N 1
ATOM 1556 C CA . THR A 1 203 ? -9.055 25.203 5.789 1 95.69 203 THR A CA 1
ATOM 1557 C C . THR A 1 203 ? -9.539 24.781 4.406 1 95.69 203 THR A C 1
ATOM 1559 O O . THR A 1 203 ? -10.586 25.266 3.943 1 95.69 203 THR A O 1
ATOM 1562 N N . ASN A 1 204 ? -8.719 24.109 3.807 1 96.88 204 ASN A N 1
ATOM 1563 C CA . ASN A 1 204 ? -9.102 23.688 2.465 1 96.88 204 ASN A CA 1
ATOM 1564 C C . ASN A 1 204 ? -8.633 22.266 2.166 1 96.88 204 ASN A C 1
ATOM 1566 O O . ASN A 1 204 ? -8.633 21.828 1.013 1 96.88 204 ASN A O 1
ATOM 1570 N N . HIS A 1 205 ? -8.414 21.609 3.078 1 98.06 205 HIS A N 1
ATOM 1571 C CA . HIS A 1 205 ? -7.836 20.281 2.895 1 98.06 205 HIS A CA 1
ATOM 1572 C C . HIS A 1 205 ? -7.984 19.438 4.156 1 98.06 205 HIS A C 1
ATOM 1574 O O . HIS A 1 205 ? -7.957 19.969 5.27 1 98.06 205 HIS A O 1
ATOM 1580 N N . ALA A 1 206 ? -8.039 18.156 4.008 1 98.69 206 ALA A N 1
ATOM 1581 C CA . ALA A 1 206 ? -8.156 17.234 5.137 1 98.69 206 ALA A CA 1
ATOM 1582 C C . ALA A 1 206 ? -6.973 16.281 5.191 1 98.69 206 ALA A C 1
ATOM 1584 O O . ALA A 1 206 ? -6.535 15.766 4.16 1 98.69 206 ALA A O 1
ATOM 1585 N N . VAL A 1 207 ? -6.484 16.047 6.293 1 98.81 207 VAL A N 1
ATOM 1586 C CA . VAL A 1 207 ? -5.352 15.172 6.551 1 98.81 207 VAL A CA 1
ATOM 1587 C C . VAL A 1 207 ? -5.637 14.305 7.777 1 98.81 207 VAL A C 1
ATOM 1589 O O . VAL A 1 207 ? -6.715 14.391 8.367 1 98.81 207 VAL A O 1
ATOM 1592 N N . SER A 1 208 ? -4.605 13.414 8.148 1 98.56 208 SER A N 1
ATOM 1593 C CA . SER A 1 208 ? -4.75 12.586 9.344 1 98.56 208 SER A CA 1
ATOM 1594 C C . SER A 1 208 ? -3.557 12.742 10.281 1 98.56 208 SER A C 1
ATOM 1596 O O . SER A 1 208 ? -2.406 12.727 9.836 1 98.56 208 SER A O 1
ATOM 1598 N N . ILE A 1 209 ? -3.85 13.016 11.461 1 98.88 209 ILE A N 1
ATOM 1599 C CA . ILE A 1 209 ? -2.809 13.047 12.484 1 98.88 209 ILE A CA 1
ATOM 1600 C C . ILE A 1 209 ? -2.662 11.672 13.117 1 98.88 209 ILE A C 1
ATOM 1602 O O . ILE A 1 209 ? -3.619 11.133 13.688 1 98.88 209 ILE A O 1
ATOM 1606 N N . VAL A 1 210 ? -1.481 11.102 13.133 1 98.38 210 VAL A N 1
ATOM 1607 C CA . VAL A 1 210 ? -1.313 9.703 13.508 1 98.38 210 VAL A CA 1
ATOM 1608 C C . VAL A 1 210 ? -0.53 9.602 14.82 1 98.38 210 VAL A C 1
ATOM 1610 O O . VAL A 1 210 ? -0.381 8.516 15.383 1 98.38 210 VAL A O 1
ATOM 1613 N N . GLY A 1 211 ? 0.028 10.703 15.266 1 98.38 211 GLY A N 1
ATOM 1614 C CA . GLY A 1 211 ? 0.822 10.766 16.484 1 98.38 211 GLY A CA 1
ATOM 1615 C C . GLY A 1 211 ? 1.528 12.094 16.672 1 98.38 211 GLY A C 1
ATOM 1616 O O . GLY A 1 211 ? 1.129 13.102 16.094 1 98.38 211 GLY A O 1
ATOM 1617 N N . TRP A 1 212 ? 2.436 12.07 17.531 1 98.44 212 TRP A N 1
ATOM 1618 C CA . TRP A 1 212 ? 3.244 13.258 17.797 1 98.44 212 TRP A CA 1
ATOM 1619 C C . TRP A 1 212 ? 4.645 12.875 18.266 1 98.44 212 TRP A C 1
ATOM 1621 O O . TRP A 1 212 ? 4.863 11.742 18.703 1 98.44 212 TRP A O 1
ATOM 1631 N N . GLY A 1 213 ? 5.48 13.711 17.969 1 97.75 213 GLY A N 1
ATOM 1632 C CA . GLY A 1 213 ? 6.852 13.562 18.422 1 97.75 213 GLY A CA 1
ATOM 1633 C C . GLY A 1 213 ? 7.324 14.719 19.281 1 97.75 213 GLY A C 1
ATOM 1634 O O . GLY A 1 213 ? 6.566 15.656 19.547 1 97.75 213 GLY A O 1
ATOM 1635 N N . TYR A 1 214 ? 8.492 14.57 19.688 1 97.44 214 TYR A N 1
ATOM 1636 C CA . TYR A 1 214 ? 9.164 15.578 20.484 1 97.44 214 TYR A CA 1
ATOM 1637 C C . TYR A 1 214 ? 10.562 15.867 19.953 1 97.44 214 TYR A C 1
ATOM 1639 O O . TYR A 1 214 ? 11.344 14.953 19.719 1 97.44 214 TYR A O 1
ATOM 1647 N N . ASP A 1 215 ? 10.781 17.031 19.719 1 96.56 215 ASP A N 1
ATOM 1648 C CA . ASP A 1 215 ? 12.094 17.484 19.266 1 96.56 215 ASP A CA 1
ATOM 1649 C C . ASP A 1 215 ? 12.922 18.016 20.438 1 96.56 215 ASP A C 1
ATOM 1651 O O . ASP A 1 215 ? 12.625 19.078 20.984 1 96.56 215 ASP A O 1
ATOM 1655 N N . TYR A 1 216 ? 14.016 17.391 20.656 1 95.31 216 TYR A N 1
ATOM 1656 C CA . TYR A 1 216 ? 14.797 17.703 21.844 1 95.31 216 TYR A CA 1
ATOM 1657 C C . TYR A 1 216 ? 15.586 18.984 21.656 1 95.31 216 TYR A C 1
ATOM 1659 O O . TYR A 1 216 ? 15.891 19.688 22.625 1 95.31 216 TYR A O 1
ATOM 1667 N N . ASP A 1 217 ? 15.852 19.141 20.406 1 93.69 217 ASP A N 1
ATOM 1668 C CA . ASP A 1 217 ? 16.578 20.391 20.156 1 93.69 217 ASP A CA 1
ATOM 1669 C C . ASP A 1 217 ? 15.672 21.594 20.312 1 93.69 217 ASP A C 1
ATOM 1671 O O . ASP A 1 217 ? 16.062 22.609 20.906 1 93.69 217 ASP A O 1
ATOM 1675 N N . GLU A 1 218 ? 14.516 21.531 19.938 1 95.5 218 GLU A N 1
ATOM 1676 C CA . GLU A 1 218 ? 13.586 22.656 20.016 1 95.5 218 GLU A CA 1
ATOM 1677 C C . GLU A 1 218 ? 12.742 22.594 21.281 1 95.5 218 GLU A C 1
ATOM 1679 O O . GLU A 1 218 ? 12.102 23.578 21.656 1 95.5 218 GLU A O 1
ATOM 1684 N N . GLU A 1 219 ? 12.805 21.359 21.828 1 94.06 219 GLU A N 1
ATOM 1685 C CA . GLU A 1 219 ? 12.062 21.062 23.062 1 94.06 219 GLU A CA 1
ATOM 1686 C C . GLU A 1 219 ? 10.57 21.297 22.875 1 94.06 219 GLU A C 1
ATOM 1688 O O . GLU A 1 219 ? 9.93 21.922 23.719 1 94.06 219 GLU A O 1
ATOM 1693 N N . LYS A 1 220 ? 10.07 20.891 21.891 1 97.12 220 LYS A N 1
ATOM 1694 C CA . LYS A 1 220 ? 8.672 21.047 21.516 1 97.12 220 LYS A CA 1
ATOM 1695 C C . LYS A 1 220 ? 8.125 19.75 20.906 1 97.12 220 LYS A C 1
ATOM 1697 O O . LYS A 1 220 ? 8.883 18.922 20.422 1 97.12 220 LYS A O 1
ATOM 1702 N N . GLN A 1 221 ? 7.012 19.719 20.859 1 96.94 221 GLN A N 1
ATOM 1703 C CA . GLN A 1 221 ? 6.355 18.562 20.266 1 96.94 221 GLN A CA 1
ATOM 1704 C C . GLN A 1 221 ? 5.754 18.906 18.906 1 96.94 221 GLN A C 1
ATOM 1706 O O . GLN A 1 221 ? 5.516 20.078 18.609 1 96.94 221 GLN A O 1
ATOM 1711 N N . TYR A 1 222 ? 5.523 18.031 18.219 1 98.62 222 TYR A N 1
ATOM 1712 C CA . TYR A 1 222 ? 4.945 18.234 16.891 1 98.62 222 TYR A CA 1
ATOM 1713 C C . TYR A 1 222 ? 3.986 17.094 16.547 1 98.62 222 TYR A C 1
ATOM 1715 O O . TYR A 1 222 ? 4.141 15.977 17.016 1 98.62 222 TYR A O 1
ATOM 1723 N N . TRP A 1 223 ? 3.07 17.406 15.703 1 98.75 223 TRP A N 1
ATOM 1724 C CA . TRP A 1 223 ? 2.166 16.391 15.148 1 98.75 223 TRP A CA 1
ATOM 1725 C C . TRP A 1 223 ? 2.838 15.625 14.016 1 98.75 223 TRP A C 1
ATOM 1727 O O . TRP A 1 223 ? 3.596 16.203 13.234 1 98.75 223 TRP A O 1
ATOM 1737 N N . ILE A 1 224 ? 2.541 14.414 13.922 1 98.5 224 ILE A N 1
ATOM 1738 C CA . ILE A 1 224 ? 2.859 13.609 12.75 1 98.5 224 ILE A CA 1
ATOM 1739 C C . ILE A 1 224 ? 1.601 13.391 11.914 1 98.5 224 ILE A C 1
ATOM 1741 O O . ILE A 1 224 ? 0.632 12.789 12.383 1 98.5 224 ILE A O 1
ATOM 1745 N N . VAL A 1 225 ? 1.746 13.891 10.719 1 98.75 225 VAL A N 1
ATOM 1746 C CA . VAL A 1 225 ? 0.512 14.039 9.953 1 98.75 225 VAL A CA 1
ATOM 1747 C C . VAL A 1 225 ? 0.652 13.344 8.602 1 98.75 225 VAL A C 1
ATOM 1749 O O . VAL A 1 225 ? 1.642 13.539 7.895 1 98.75 225 VAL A O 1
ATOM 1752 N N . ARG A 1 226 ? -0.345 12.695 8.234 1 98.06 226 ARG A N 1
ATOM 1753 C CA . ARG A 1 226 ? -0.381 11.969 6.965 1 98.06 226 ARG A CA 1
ATOM 1754 C C . ARG A 1 226 ? -1.2 12.727 5.926 1 98.06 226 ARG A C 1
ATOM 1756 O O . ARG A 1 226 ? -2.338 13.125 6.191 1 98.06 226 ARG A O 1
ATOM 1763 N N . ASN A 1 227 ? -0.577 12.859 4.918 1 97.94 227 ASN A N 1
ATOM 1764 C CA . ASN A 1 227 ? -1.226 13.469 3.762 1 97.94 227 ASN A CA 1
ATOM 1765 C C . ASN A 1 227 ? -1.688 12.414 2.758 1 97.94 227 ASN A C 1
ATOM 1767 O O . ASN A 1 227 ? -1.479 11.219 2.965 1 97.94 227 ASN A O 1
ATOM 1771 N N . SER A 1 228 ? -2.414 12.875 1.655 1 98.56 228 SER A N 1
ATOM 1772 C CA . SER A 1 228 ? -2.889 11.953 0.625 1 98.56 228 SER A CA 1
ATOM 1773 C C . SER A 1 228 ? -2.379 12.359 -0.754 1 98.56 228 SER A C 1
ATOM 1775 O O . SER A 1 228 ? -3.104 12.25 -1.746 1 98.56 228 SER A O 1
ATOM 1777 N N . TRP A 1 229 ? -1.14 12.883 -0.802 1 98.25 229 TRP A N 1
ATOM 1778 C CA . TRP A 1 229 ? -0.595 13.383 -2.057 1 98.25 229 TRP A CA 1
ATOM 1779 C C . TRP A 1 229 ? 0.492 12.461 -2.594 1 98.25 229 TRP A C 1
ATOM 1781 O O . TRP A 1 229 ? 1.278 12.852 -3.459 1 98.25 229 TRP A O 1
ATOM 1791 N N . GLY A 1 230 ? 0.526 11.18 -2.107 1 96.56 230 GLY A N 1
ATOM 1792 C CA . GLY A 1 230 ? 1.498 10.188 -2.535 1 96.56 230 GLY A CA 1
ATOM 1793 C C . GLY A 1 230 ? 2.76 10.188 -1.693 1 96.56 230 GLY A C 1
ATOM 1794 O O . GLY A 1 230 ? 3.066 11.172 -1.022 1 96.56 230 GLY A O 1
ATOM 1795 N N . GLN A 1 231 ? 3.455 9.062 -1.714 1 96.75 231 GLN A N 1
ATOM 1796 C CA . GLN A 1 231 ? 4.621 8.859 -0.865 1 96.75 231 GLN A CA 1
ATOM 1797 C C . GLN A 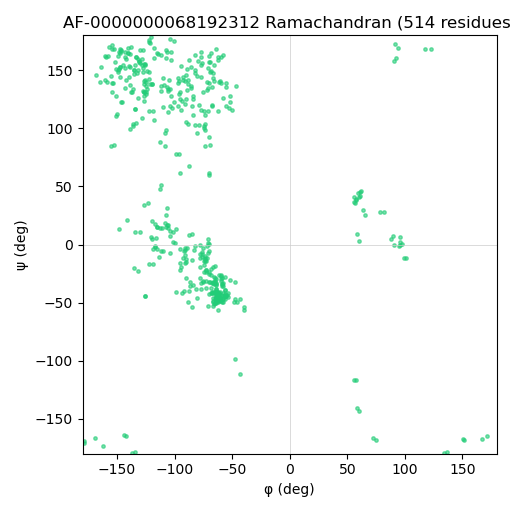1 231 ? 5.828 9.641 -1.389 1 96.75 231 GLN A C 1
ATOM 1799 O O . GLN A 1 231 ? 6.816 9.812 -0.676 1 96.75 231 GLN A O 1
ATOM 1804 N N . TYR A 1 232 ? 5.766 10.148 -2.662 1 95.5 232 TYR A N 1
ATOM 1805 C CA . TYR A 1 232 ? 6.844 10.992 -3.172 1 95.5 232 TYR A CA 1
ATOM 1806 C C . TYR A 1 232 ? 6.871 12.336 -2.453 1 95.5 232 TYR A C 1
ATOM 1808 O O . TYR A 1 232 ? 7.902 13.016 -2.424 1 95.5 232 TYR A O 1
ATOM 1816 N N . TRP A 1 233 ? 5.781 12.68 -1.887 1 97.19 233 TRP A N 1
ATOM 1817 C CA . TRP A 1 233 ? 5.645 14 -1.279 1 97.19 233 TRP A CA 1
ATOM 1818 C C . TRP A 1 233 ? 6.012 13.961 0.201 1 97.19 233 TRP A C 1
ATOM 1820 O O . TRP A 1 233 ? 5.703 12.984 0.896 1 97.19 233 TRP A O 1
ATOM 1830 N N . GLY A 1 234 ? 6.59 15 0.615 1 96.69 234 GLY A N 1
ATOM 1831 C CA . GLY A 1 234 ? 6.914 15.117 2.027 1 96.69 234 GLY A CA 1
ATOM 1832 C C . GLY A 1 234 ? 7.848 14.023 2.52 1 96.69 234 GLY A C 1
ATOM 1833 O O . GLY A 1 234 ? 8.852 13.727 1.874 1 96.69 234 GLY A O 1
ATOM 1834 N N . GLU A 1 235 ? 7.555 13.672 3.695 1 95.75 235 GLU A N 1
ATOM 1835 C CA . GLU A 1 235 ? 8.312 12.57 4.277 1 95.75 235 GLU A CA 1
ATOM 1836 C C . GLU A 1 235 ? 7.574 11.25 4.121 1 95.75 235 GLU A C 1
ATOM 1838 O O . GLU A 1 235 ? 6.906 10.789 5.051 1 95.75 235 GLU A O 1
ATOM 1843 N N . MET A 1 236 ? 7.668 10.742 2.895 1 95.06 236 MET A N 1
ATOM 1844 C CA . MET A 1 236 ? 6.973 9.523 2.506 1 95.06 236 MET A CA 1
ATOM 1845 C C . MET A 1 236 ? 5.469 9.664 2.719 1 95.06 236 MET A C 1
ATOM 1847 O O . MET A 1 236 ? 4.824 8.758 3.256 1 95.06 236 MET A O 1
ATOM 1851 N N . GLY A 1 237 ? 4.973 10.852 2.408 1 96.44 237 GLY A N 1
ATOM 1852 C CA . GLY A 1 237 ? 3.547 11.133 2.473 1 96.44 237 GLY A CA 1
ATOM 1853 C C . GLY A 1 237 ? 3.123 11.781 3.773 1 96.44 237 GLY A C 1
ATOM 1854 O O . GLY A 1 237 ? 1.949 12.109 3.957 1 96.44 237 GLY A O 1
ATOM 1855 N N . PHE A 1 238 ? 4.188 12.055 4.688 1 96.88 238 PHE A N 1
ATOM 1856 C CA . PHE A 1 238 ? 3.887 12.648 5.98 1 96.88 238 PHE A CA 1
ATOM 1857 C C . PHE A 1 238 ? 4.566 14.008 6.117 1 96.88 238 PHE A C 1
ATOM 1859 O O . PHE A 1 238 ? 5.465 14.344 5.34 1 96.88 238 PHE A O 1
ATOM 1866 N N . PHE A 1 239 ? 4.066 14.742 6.992 1 98.38 239 PHE A N 1
ATOM 1867 C CA . PHE A 1 239 ? 4.75 15.953 7.418 1 98.38 239 PHE A CA 1
ATOM 1868 C C . PHE A 1 239 ? 4.562 16.188 8.914 1 98.38 239 PHE A C 1
ATOM 1870 O O . PHE A 1 239 ? 3.734 15.531 9.547 1 98.38 239 PHE A O 1
ATOM 1877 N N . ARG A 1 240 ? 5.387 16.969 9.445 1 98 240 ARG A N 1
ATOM 1878 C CA . ARG A 1 240 ? 5.391 17.266 10.875 1 98 240 ARG A CA 1
ATOM 1879 C C . ARG A 1 240 ? 5.168 18.75 11.117 1 98 240 ARG A C 1
ATOM 1881 O O . ARG A 1 240 ? 5.688 19.594 10.383 1 98 240 ARG A O 1
ATOM 1888 N N . ILE A 1 241 ? 4.355 18.984 12.109 1 98.75 241 ILE A N 1
ATOM 1889 C CA . ILE A 1 241 ? 4.008 20.375 12.367 1 98.75 241 ILE A CA 1
ATOM 1890 C C . ILE A 1 241 ? 3.885 20.609 13.867 1 98.75 241 ILE A C 1
ATOM 1892 O O . ILE A 1 241 ? 3.383 19.75 14.594 1 98.75 241 ILE A O 1
ATOM 1896 N N . GLU A 1 242 ? 4.449 21.609 14.172 1 98.38 242 GLU A N 1
ATOM 1897 C CA . GLU A 1 242 ? 4.484 21.922 15.602 1 98.38 242 GLU A CA 1
ATOM 1898 C C . GLU A 1 242 ? 3.109 21.75 16.234 1 98.38 242 GLU A C 1
ATOM 1900 O O . GLU A 1 242 ? 2.1 22.188 15.68 1 98.38 242 GLU A O 1
ATOM 1905 N N . LEU A 1 243 ? 3.115 21.156 17.375 1 97.5 243 LEU A N 1
ATOM 1906 C CA . LEU A 1 243 ? 1.934 20.875 18.172 1 97.5 243 LEU A CA 1
ATOM 1907 C C . LEU A 1 243 ? 1.598 22.047 19.094 1 97.5 243 LEU A C 1
ATOM 1909 O O . LEU A 1 243 ? 2.492 22.641 19.688 1 97.5 243 LEU A O 1
ATOM 1913 N N . GLY A 1 244 ? 0.149 22.391 19.297 1 97.38 244 GLY A N 1
ATOM 1914 C CA . GLY A 1 244 ? -0.344 23.312 20.297 1 97.38 244 GLY A CA 1
ATOM 1915 C C . GLY A 1 244 ? -0.449 24.734 19.812 1 97.38 244 GLY A C 1
ATOM 1916 O O . GLY A 1 244 ? -0.834 25.625 20.562 1 97.38 244 GLY A O 1
ATOM 1917 N N . LYS A 1 245 ? -0.041 25 18.422 1 95.44 245 LYS A N 1
ATOM 1918 C CA . LYS A 1 245 ? -0.053 26.375 17.906 1 95.44 245 LYS A CA 1
ATOM 1919 C C . LYS A 1 245 ? -1.16 26.562 16.875 1 95.44 245 LYS A C 1
ATOM 1921 O O . LYS A 1 245 ? -1.348 27.656 16.344 1 95.44 245 LYS A O 1
ATOM 1926 N N . ASN A 1 246 ? -1.814 25.438 16.547 1 97.12 246 ASN A N 1
ATOM 1927 C CA . ASN A 1 246 ? -2.902 25.406 15.578 1 97.12 246 ASN A CA 1
ATOM 1928 C C . ASN A 1 246 ? -2.463 25.953 14.227 1 97.12 246 ASN A C 1
ATOM 1930 O O . ASN A 1 246 ? -3.162 26.781 13.633 1 97.12 246 ASN A O 1
ATOM 1934 N N . LEU A 1 247 ? -1.39 25.719 13.922 1 97.69 247 LEU A N 1
ATOM 1935 C CA . LEU A 1 247 ? -0.865 26.094 12.609 1 97.69 247 LEU A CA 1
ATOM 1936 C C . LEU A 1 247 ? -1.654 25.422 11.492 1 97.69 247 LEU A C 1
ATOM 1938 O O . LEU A 1 247 ? -2.027 24.25 11.609 1 97.69 247 LEU A O 1
ATOM 1942 N N . LEU A 1 248 ? -1.796 26.172 10.602 1 98.12 248 LEU A N 1
ATOM 1943 C CA . LEU A 1 248 ? -2.607 25.781 9.453 1 98.12 248 LEU A CA 1
ATOM 1944 C C . LEU A 1 248 ? -4.031 25.438 9.891 1 98.12 248 LEU A C 1
ATOM 1946 O O . LEU A 1 248 ? -4.809 24.891 9.102 1 98.12 248 LEU A O 1
ATOM 1950 N N . LYS A 1 249 ? -4.301 25.672 10.953 1 97 249 LYS A N 1
ATOM 1951 C CA . LYS A 1 249 ? -5.617 25.469 11.547 1 97 249 LYS A CA 1
ATOM 1952 C C . LYS A 1 249 ? -5.832 24 11.906 1 97 249 LYS A C 1
ATOM 1954 O O . LYS A 1 249 ? -6.969 23.547 12.047 1 97 249 LYS A O 1
ATOM 1959 N N . ILE A 1 250 ? -4.73 23.297 12.18 1 98.62 250 ILE A N 1
ATOM 1960 C CA . ILE A 1 250 ? -4.789 21.828 12.203 1 98.62 250 ILE A CA 1
ATOM 1961 C C . ILE A 1 250 ? -5.504 21.375 13.469 1 98.62 250 ILE A C 1
ATOM 1963 O O . ILE A 1 250 ? -6.016 20.25 13.523 1 98.62 250 ILE A O 1
ATOM 1967 N N . GLU A 1 251 ? -5.691 22.062 14.484 1 97.75 251 GLU A N 1
ATOM 1968 C CA . GLU A 1 251 ? -6.227 21.625 15.766 1 97.75 251 GLU A CA 1
ATOM 1969 C C . GLU A 1 251 ? -7.676 22.062 15.945 1 97.75 251 GLU A C 1
ATOM 1971 O O . GLU A 1 251 ? -8.289 21.812 16.984 1 97.75 251 GLU A O 1
ATOM 1976 N N . SER A 1 252 ? -8.133 22.969 14.836 1 96.81 252 SER A N 1
ATOM 1977 C CA . SER A 1 252 ? -9.422 23.656 14.938 1 96.81 252 SER A CA 1
ATOM 1978 C C . SER A 1 252 ? -10.57 22.688 14.625 1 96.81 252 SER A C 1
ATOM 1980 O O . SER A 1 252 ? -11.688 22.891 15.102 1 96.81 252 SER A O 1
ATOM 1982 N N . ASN A 1 253 ? -10.258 21.797 13.734 1 95.5 253 ASN A N 1
ATOM 1983 C CA . ASN A 1 253 ? -11.297 20.875 13.312 1 95.5 253 ASN A CA 1
ATOM 1984 C C . ASN A 1 253 ? -10.758 19.453 13.156 1 95.5 253 ASN A C 1
ATOM 1986 O O . ASN A 1 253 ? -10.195 19.109 12.109 1 95.5 253 ASN A O 1
ATOM 1990 N N . ILE A 1 254 ? -11 18.672 14.148 1 98.31 254 ILE A N 1
ATOM 1991 C CA . ILE A 1 254 ? -10.484 17.312 14.242 1 98.31 254 ILE A CA 1
ATOM 1992 C C . ILE A 1 254 ? -11.648 16.328 14.422 1 98.31 254 ILE A C 1
ATOM 1994 O O . ILE A 1 254 ? -12.594 16.609 15.156 1 98.31 254 ILE A O 1
ATOM 1998 N N . ALA A 1 255 ? -11.648 15.273 13.703 1 98.56 255 ALA A N 1
ATOM 1999 C CA . ALA A 1 255 ? -12.711 14.273 13.836 1 98.56 255 ALA A CA 1
ATOM 2000 C C . ALA A 1 255 ? -12.133 12.867 13.953 1 98.56 255 ALA A C 1
ATOM 2002 O O . ALA A 1 255 ? -10.984 12.633 13.578 1 98.56 255 ALA A O 1
ATOM 2003 N N . TRP A 1 256 ? -12.812 12.023 14.625 1 98.5 256 TRP A N 1
ATOM 2004 C CA . TRP A 1 256 ? -12.422 10.625 14.781 1 98.5 256 TRP A CA 1
ATOM 2005 C C . TRP A 1 256 ? -13.617 9.703 14.586 1 98.5 256 TRP A C 1
ATOM 2007 O O . TRP A 1 256 ? -14.773 10.133 14.711 1 98.5 256 TRP A O 1
ATOM 2017 N N . ALA A 1 257 ? -13.383 8.523 14.117 1 98.31 257 ALA A N 1
ATOM 2018 C CA . ALA A 1 257 ? -14.422 7.5 13.984 1 98.31 257 ALA A CA 1
ATOM 2019 C C . ALA A 1 257 ? -13.906 6.141 14.445 1 98.31 257 ALA A C 1
ATOM 2021 O O . ALA A 1 257 ? -12.773 5.766 14.156 1 98.31 257 ALA A O 1
ATOM 2022 N N . ASN A 1 258 ? -14.734 5.488 15.305 1 96.56 258 ASN A N 1
ATOM 2023 C CA . ASN A 1 258 ? -14.383 4.148 15.766 1 96.56 258 ASN A CA 1
ATOM 2024 C C . ASN A 1 258 ? -15.25 3.082 15.102 1 96.56 258 ASN A C 1
ATOM 2026 O O . ASN A 1 258 ? -16.453 3.268 14.938 1 96.56 258 AS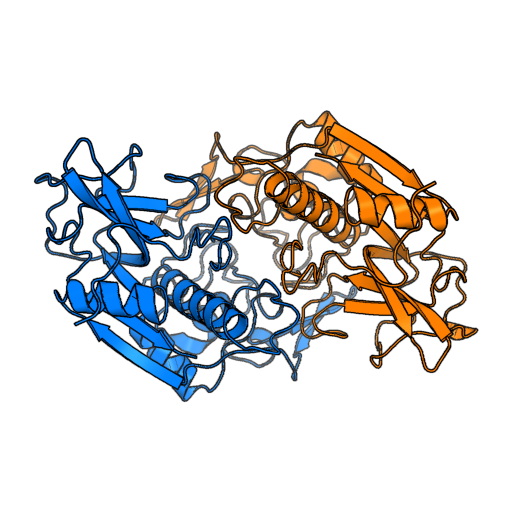N A O 1
ATOM 2030 N N . PRO A 1 259 ? -14.633 2.082 14.617 1 95.31 259 PRO A N 1
ATOM 2031 C CA . PRO A 1 259 ? -15.375 1.004 13.953 1 95.31 259 PRO A CA 1
ATOM 2032 C C . PRO A 1 259 ? -16.156 0.135 14.938 1 95.31 259 PRO A C 1
ATOM 2034 O O . PRO A 1 259 ? -15.844 0.111 16.125 1 95.31 259 PRO A O 1
ATOM 2037 N N . ASN B 1 1 ? 21.219 -28.484 8.961 1 44.62 1 ASN B N 1
ATOM 2038 C CA . ASN B 1 1 ? 20.078 -28.984 8.203 1 44.62 1 ASN B CA 1
ATOM 2039 C C . ASN B 1 1 ? 18.766 -28.578 8.844 1 44.62 1 ASN B C 1
ATOM 2041 O O . ASN B 1 1 ? 18.219 -29.297 9.695 1 44.62 1 ASN B O 1
ATOM 2045 N N . GLU B 1 2 ? 18.609 -27.188 9.25 1 61.62 2 GLU B N 1
ATOM 2046 C CA . GLU B 1 2 ? 17.562 -26.75 10.172 1 61.62 2 GLU B CA 1
ATOM 2047 C C . GLU B 1 2 ? 16.188 -27.172 9.664 1 61.62 2 GLU B C 1
ATOM 2049 O O . GLU B 1 2 ? 15.891 -27.047 8.477 1 61.62 2 GLU B O 1
ATOM 2054 N N . GLU B 1 3 ? 15.547 -27.938 10.414 1 87.5 3 GLU B N 1
ATOM 2055 C CA . GLU B 1 3 ? 14.242 -28.531 10.148 1 87.5 3 GLU B CA 1
ATOM 2056 C C . GLU B 1 3 ? 13.172 -27.453 9.992 1 87.5 3 GLU B C 1
ATOM 2058 O O . GLU B 1 3 ? 13.094 -26.516 10.797 1 87.5 3 GLU B O 1
ATOM 2063 N N . LEU B 1 4 ? 12.617 -27.344 8.828 1 95.12 4 LEU B N 1
ATOM 2064 C CA . LEU B 1 4 ? 11.508 -26.422 8.562 1 95.12 4 LEU B CA 1
ATOM 2065 C C . LEU B 1 4 ? 10.312 -26.75 9.453 1 95.12 4 LEU B C 1
ATOM 2067 O O . LEU B 1 4 ? 10.047 -27.922 9.742 1 95.12 4 LEU B O 1
ATOM 2071 N N . PRO B 1 5 ? 9.688 -25.672 9.953 1 97.19 5 PRO B N 1
ATOM 2072 C CA . PRO B 1 5 ? 8.516 -25.938 10.797 1 97.19 5 PRO B CA 1
ATOM 2073 C C . PRO B 1 5 ? 7.395 -26.641 10.047 1 97.19 5 PRO B C 1
ATOM 2075 O O . PRO B 1 5 ? 7.348 -26.594 8.812 1 97.19 5 PRO B O 1
ATOM 2078 N N . MET B 1 6 ? 6.598 -27.234 10.867 1 95.88 6 MET B N 1
ATOM 2079 C CA . MET B 1 6 ? 5.488 -27.984 10.289 1 95.88 6 MET B CA 1
ATOM 2080 C C . MET B 1 6 ? 4.496 -27.047 9.609 1 95.88 6 MET B C 1
ATOM 2082 O O . MET B 1 6 ? 3.854 -27.422 8.625 1 95.88 6 MET B O 1
ATOM 2086 N N . ALA B 1 7 ? 4.348 -25.906 10.125 1 97.06 7 ALA B N 1
ATOM 2087 C CA . ALA B 1 7 ? 3.514 -24.859 9.555 1 97.06 7 ALA B CA 1
ATOM 2088 C C . ALA B 1 7 ? 4.191 -23.5 9.672 1 97.06 7 ALA B C 1
ATOM 2090 O O . ALA B 1 7 ? 4.879 -23.219 10.664 1 97.06 7 ALA B O 1
ATOM 2091 N N . PHE B 1 8 ? 3.945 -22.719 8.602 1 97.38 8 PHE B N 1
ATOM 2092 C CA . PHE B 1 8 ? 4.551 -21.391 8.578 1 97.38 8 PHE B CA 1
ATOM 2093 C C . PHE B 1 8 ? 3.895 -20.516 7.52 1 97.38 8 PHE B C 1
ATOM 2095 O O . PHE B 1 8 ? 3.609 -20.969 6.414 1 97.38 8 PHE B O 1
ATOM 2102 N N . SER B 1 9 ? 3.723 -19.266 7.922 1 96.19 9 SER B N 1
ATOM 2103 C CA . SER B 1 9 ? 3.262 -18.297 6.926 1 96.19 9 SER B CA 1
ATOM 2104 C C . SER B 1 9 ? 3.715 -16.891 7.273 1 96.19 9 SER B C 1
ATOM 2106 O O . SER B 1 9 ? 3.625 -16.469 8.43 1 96.19 9 SER B O 1
ATOM 2108 N N . TRP B 1 10 ? 4.109 -16.234 6.273 1 95.81 10 TRP B N 1
ATOM 2109 C CA . TRP B 1 10 ? 4.504 -14.844 6.488 1 95.81 10 TRP B CA 1
ATOM 2110 C C . TRP B 1 10 ? 3.281 -13.961 6.727 1 95.81 10 TRP B C 1
ATOM 2112 O O . TRP B 1 10 ? 3.412 -12.812 7.152 1 95.81 10 TRP B O 1
ATOM 2122 N N . GLY B 1 11 ? 2.152 -14.492 6.418 1 93.19 11 GLY B N 1
ATOM 2123 C CA . GLY B 1 11 ? 0.917 -13.789 6.711 1 93.19 11 GLY B CA 1
ATOM 2124 C C . GLY B 1 11 ? 0.562 -13.789 8.188 1 93.19 11 GLY B C 1
ATOM 2125 O O . GLY B 1 11 ? -0.375 -13.109 8.609 1 93.19 11 GLY B O 1
ATOM 2126 N N . ASN B 1 12 ? 1.312 -14.656 8.898 1 90.69 12 ASN B N 1
ATOM 2127 C CA . ASN B 1 12 ? 1.106 -14.719 10.344 1 90.69 12 ASN B CA 1
ATOM 2128 C C . ASN B 1 12 ? 2.367 -15.18 11.062 1 90.69 12 ASN B C 1
ATOM 2130 O O . ASN B 1 12 ? 2.527 -16.375 11.344 1 90.69 12 ASN B O 1
ATOM 2134 N N . VAL B 1 13 ? 3.273 -14.242 11.367 1 88.06 13 VAL B N 1
ATOM 2135 C CA . VAL B 1 13 ? 4.457 -14.5 12.18 1 88.06 13 VAL B CA 1
ATOM 2136 C C . VAL B 1 13 ? 4.297 -13.852 13.555 1 88.06 13 VAL B C 1
ATOM 2138 O O . VAL B 1 13 ? 4.426 -12.633 13.695 1 88.06 13 VAL B O 1
ATOM 2141 N N . ASN B 1 14 ? 3.834 -14.758 14.477 1 81.5 14 ASN B N 1
ATOM 2142 C CA . ASN B 1 14 ? 3.562 -14.312 15.836 1 81.5 14 ASN B CA 1
ATOM 2143 C C . ASN B 1 14 ? 2.48 -13.242 15.875 1 81.5 14 ASN B C 1
ATOM 2145 O O . ASN B 1 14 ? 2.639 -12.211 16.531 1 81.5 14 ASN B O 1
ATOM 2149 N N . GLY B 1 15 ? 1.456 -13.469 15.062 1 79.81 15 GLY B N 1
ATOM 2150 C CA . GLY B 1 15 ? 0.275 -12.617 15.07 1 79.81 15 GLY B CA 1
ATOM 2151 C C . GLY B 1 15 ? 0.39 -11.43 14.141 1 79.81 15 GLY B C 1
ATOM 2152 O O . GLY B 1 15 ? -0.495 -10.57 14.109 1 79.81 15 GLY B O 1
ATOM 2153 N N . ARG B 1 16 ? 1.485 -11.414 13.422 1 81.88 16 ARG B N 1
ATOM 2154 C CA . ARG B 1 16 ? 1.725 -10.289 12.523 1 81.88 16 ARG B CA 1
ATOM 2155 C C . ARG B 1 16 ? 1.887 -10.766 11.086 1 81.88 16 ARG B C 1
ATOM 2157 O O . ARG B 1 16 ? 2.541 -11.781 10.828 1 81.88 16 ARG B O 1
ATOM 2164 N N . SER B 1 17 ? 1.235 -9.938 10.234 1 89.69 17 SER B N 1
ATOM 2165 C CA . SER B 1 17 ? 1.438 -10.195 8.812 1 89.69 17 SER B CA 1
ATOM 2166 C C . SER B 1 17 ? 2.535 -9.305 8.234 1 89.69 17 SER B C 1
ATOM 2168 O O . SER B 1 17 ? 2.619 -8.125 8.57 1 89.69 17 SER B O 1
ATOM 2170 N N . TYR B 1 18 ? 3.314 -9.852 7.379 1 91.31 18 TYR B N 1
ATOM 2171 C CA . TYR B 1 18 ? 4.348 -9.102 6.676 1 91.31 18 TYR B CA 1
ATOM 2172 C C . TYR B 1 18 ? 4.059 -9.055 5.18 1 91.31 18 TYR B C 1
ATOM 2174 O O . TYR B 1 18 ? 4.953 -8.758 4.379 1 91.31 18 TYR B O 1
ATOM 2182 N N . LEU B 1 19 ? 2.838 -9.398 4.906 1 94.94 19 LEU B N 1
ATOM 2183 C CA . LEU B 1 19 ? 2.404 -9.367 3.516 1 94.94 19 LEU B CA 1
ATOM 2184 C C . LEU B 1 19 ? 1.854 -7.992 3.15 1 94.94 19 LEU B C 1
ATOM 2186 O O . LEU B 1 19 ? 1.179 -7.355 3.961 1 94.94 19 LEU B O 1
ATOM 2190 N N . THR B 1 20 ? 2.18 -7.508 2.004 1 95.56 20 THR B N 1
ATOM 2191 C CA . THR B 1 20 ? 1.484 -6.348 1.459 1 95.56 20 THR B CA 1
ATOM 2192 C C . THR B 1 20 ? 0.018 -6.672 1.191 1 95.56 20 THR B C 1
ATOM 2194 O O . THR B 1 20 ? -0.373 -7.844 1.184 1 95.56 20 THR B O 1
ATOM 2197 N N . LYS B 1 21 ? -0.743 -5.672 0.939 1 95.19 21 LYS B N 1
ATOM 2198 C CA . LYS B 1 21 ? -2.188 -5.852 0.847 1 95.19 21 LYS B CA 1
ATOM 2199 C C . LYS B 1 21 ? -2.568 -6.625 -0.414 1 95.19 21 LYS B C 1
ATOM 2201 O O . LYS B 1 21 ? -1.875 -6.539 -1.431 1 95.19 21 LYS B O 1
ATOM 2206 N N . SER B 1 22 ? -3.691 -7.328 -0.322 1 95.06 22 SER B N 1
ATOM 2207 C CA . SER B 1 22 ? -4.266 -8.008 -1.48 1 95.06 22 SER B CA 1
ATOM 2208 C C . SER B 1 22 ? -4.812 -7.004 -2.49 1 95.06 22 SER B C 1
ATOM 2210 O O . SER B 1 22 ? -5.262 -5.918 -2.115 1 95.06 22 SER B O 1
ATOM 2212 N N . LEU B 1 23 ? -4.738 -7.371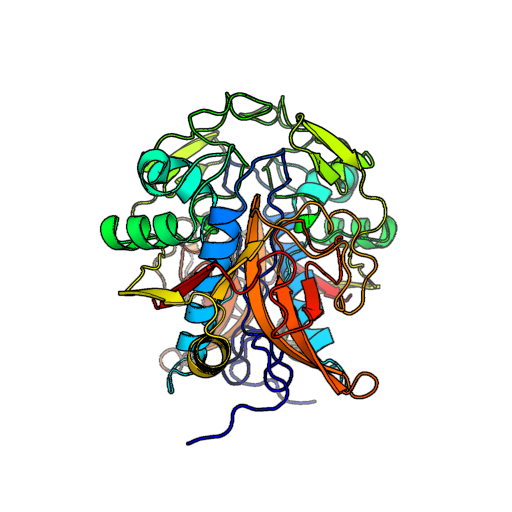 -3.686 1 97.69 23 LEU B N 1
ATOM 2213 C CA . LEU B 1 23 ? -5.195 -6.539 -4.797 1 97.69 23 LEU B CA 1
ATOM 2214 C C . LEU B 1 23 ? -6.262 -7.262 -5.613 1 97.69 23 LEU B C 1
ATOM 2216 O O . LEU B 1 23 ? -6.594 -8.414 -5.324 1 97.69 23 LEU B O 1
ATOM 2220 N N . ASN B 1 24 ? -6.805 -6.621 -6.562 1 98.56 24 ASN B N 1
ATOM 2221 C CA . ASN B 1 24 ? -7.828 -7.16 -7.453 1 98.56 24 ASN B CA 1
ATOM 2222 C C . ASN B 1 24 ? -7.551 -6.797 -8.914 1 98.56 24 ASN B C 1
ATOM 2224 O O . ASN B 1 24 ? -7.812 -5.672 -9.336 1 98.56 24 ASN B O 1
ATOM 2228 N N . GLN B 1 25 ? -7.051 -7.777 -9.688 1 98.56 25 GLN B N 1
ATOM 2229 C CA . GLN B 1 25 ? -6.633 -7.508 -11.062 1 98.56 25 GLN B CA 1
ATOM 2230 C C . GLN B 1 25 ? -7.836 -7.375 -11.992 1 98.56 25 GLN B C 1
ATOM 2232 O O . GLN B 1 25 ? -7.707 -6.902 -13.117 1 98.56 25 GLN B O 1
ATOM 2237 N N . HIS B 1 26 ? -9.008 -7.672 -11.523 1 98.12 26 HIS B N 1
ATOM 2238 C CA . HIS B 1 26 ? -10.18 -7.734 -12.398 1 98.12 26 HIS B CA 1
ATOM 2239 C C . HIS B 1 26 ? -10.898 -6.391 -12.445 1 98.12 26 HIS B C 1
ATOM 2241 O O . HIS B 1 26 ? -11.883 -6.238 -13.172 1 98.12 26 HIS B O 1
ATOM 2247 N N . ILE B 1 27 ? -10.406 -5.492 -11.625 1 97.69 27 ILE B N 1
ATOM 2248 C CA . ILE B 1 27 ? -11.07 -4.191 -11.609 1 97.69 27 ILE B CA 1
ATOM 2249 C C . ILE B 1 27 ? -10.047 -3.086 -11.859 1 97.69 27 ILE B C 1
ATOM 2251 O O . ILE B 1 27 ? -8.859 -3.252 -11.578 1 97.69 27 ILE B O 1
ATOM 2255 N N . PRO B 1 28 ? -10.516 -1.844 -12.438 1 96.62 28 PRO B N 1
ATOM 2256 C CA . PRO B 1 28 ? -11.891 -1.441 -12.734 1 96.62 28 PRO B CA 1
ATOM 2257 C C . PRO B 1 28 ? -12.461 -2.166 -13.953 1 96.62 28 PRO B C 1
ATOM 2259 O O . PRO B 1 28 ? -13.664 -2.088 -14.211 1 96.62 28 PRO B O 1
ATOM 2262 N N . GLN B 1 29 ? -11.648 -2.855 -14.711 1 97.31 29 GLN B N 1
ATOM 2263 C CA . GLN B 1 29 ? -12.008 -3.727 -15.828 1 97.31 29 GLN B CA 1
ATOM 2264 C C . GLN B 1 29 ? -11.031 -4.895 -15.945 1 97.31 29 GLN B C 1
ATOM 2266 O O . GLN B 1 29 ? -9.953 -4.875 -15.344 1 97.31 29 GLN B O 1
ATOM 2271 N N . TYR B 1 30 ? -11.43 -5.824 -16.75 1 97.12 30 TYR B N 1
ATOM 2272 C CA . TYR B 1 30 ? -10.602 -7.02 -16.797 1 97.12 30 TYR B CA 1
ATOM 2273 C C . TYR B 1 30 ? -9.273 -6.738 -17.5 1 97.12 30 TYR B C 1
ATOM 2275 O O . TYR B 1 30 ? -9.242 -6.102 -18.547 1 97.12 30 TYR B O 1
ATOM 2283 N N . CYS B 1 31 ? -8.203 -7.199 -16.922 1 97.75 31 CYS B N 1
ATOM 2284 C CA . CYS B 1 31 ? -6.855 -7.266 -17.469 1 97.75 31 CYS B CA 1
ATOM 2285 C C . CYS B 1 31 ? -6.125 -8.508 -16.969 1 97.75 31 CYS B C 1
ATOM 2287 O O . CYS B 1 31 ? -6.074 -8.758 -15.766 1 97.75 31 CYS B O 1
ATOM 2289 N N . GLY B 1 32 ? -5.672 -9.328 -17.922 1 97.31 32 GLY B N 1
ATOM 2290 C CA . GLY B 1 32 ? -4.922 -10.516 -17.562 1 97.31 32 GLY B CA 1
ATOM 2291 C C . GLY B 1 32 ? -3.537 -10.203 -17.016 1 97.31 32 GLY B C 1
ATOM 2292 O O . GLY B 1 32 ? -2.537 -10.688 -17.562 1 97.31 32 GLY B O 1
ATOM 2293 N N . SER B 1 33 ? -3.488 -9.484 -15.906 1 98.38 33 SER B N 1
ATOM 2294 C CA . SER B 1 33 ? -2.25 -8.945 -15.352 1 98.38 33 SER B CA 1
ATOM 2295 C C . SER B 1 33 ? -1.839 -9.703 -14.094 1 98.38 33 SER B C 1
ATOM 2297 O O . SER B 1 33 ? -1.124 -9.164 -13.242 1 98.38 33 SER B O 1
ATOM 2299 N N . CYS B 1 34 ? -2.273 -10.977 -13.953 1 98.5 34 CYS B N 1
ATOM 2300 C CA . CYS B 1 34 ? -1.976 -11.797 -12.781 1 98.5 34 CYS B CA 1
ATOM 2301 C C . CYS B 1 34 ? -0.471 -11.945 -12.586 1 98.5 34 CYS B C 1
ATOM 2303 O O . CYS B 1 34 ? 0.009 -12.016 -11.453 1 98.5 34 CYS B O 1
ATOM 2305 N N . TRP B 1 35 ? 0.265 -11.984 -13.68 1 98.56 35 TRP B N 1
ATOM 2306 C CA . TRP B 1 35 ? 1.717 -12.125 -13.633 1 98.56 35 TRP B CA 1
ATOM 2307 C C . TRP B 1 35 ? 2.355 -10.938 -12.922 1 98.56 35 TRP B C 1
ATOM 2309 O O . TRP B 1 35 ? 3.27 -11.109 -12.109 1 98.56 35 TRP B O 1
ATOM 2319 N N . ALA B 1 36 ? 1.901 -9.828 -13.227 1 98.81 36 ALA B N 1
ATOM 2320 C CA . ALA B 1 36 ? 2.432 -8.625 -12.586 1 98.81 36 ALA B CA 1
ATOM 2321 C C . ALA B 1 36 ? 2.008 -8.555 -11.125 1 98.81 36 ALA B C 1
ATOM 2323 O O . ALA B 1 36 ? 2.811 -8.195 -10.258 1 98.81 36 ALA B O 1
ATOM 2324 N N . HIS B 1 37 ? 0.764 -8.867 -10.836 1 98.81 37 HIS B N 1
ATOM 2325 C CA . HIS B 1 37 ? 0.255 -8.844 -9.469 1 98.81 37 HIS B CA 1
ATOM 2326 C C . HIS B 1 37 ? 0.992 -9.852 -8.594 1 98.81 37 HIS B C 1
ATOM 2328 O O . HIS B 1 37 ? 1.391 -9.523 -7.469 1 98.81 37 HIS B O 1
ATOM 2334 N N . ALA B 1 38 ? 1.123 -11.094 -9.055 1 98.81 38 ALA B N 1
ATOM 2335 C CA . ALA B 1 38 ? 1.822 -12.109 -8.281 1 98.81 38 ALA B CA 1
ATOM 2336 C C . ALA B 1 38 ? 3.273 -11.711 -8.023 1 98.81 38 ALA B C 1
ATOM 2338 O O . ALA B 1 38 ? 3.758 -11.789 -6.895 1 98.81 38 ALA B O 1
ATOM 2339 N N . ALA B 1 39 ? 3.926 -11.266 -9.078 1 98.81 39 ALA B N 1
ATOM 2340 C CA . ALA B 1 39 ? 5.344 -10.93 -8.953 1 98.81 39 ALA B CA 1
ATOM 2341 C C . ALA B 1 39 ? 5.551 -9.766 -7.984 1 98.81 39 ALA B C 1
ATOM 2343 O O . ALA B 1 39 ? 6.422 -9.828 -7.113 1 98.81 39 ALA B O 1
ATOM 2344 N N . LEU B 1 40 ? 4.762 -8.773 -8.141 1 98.69 40 LEU B N 1
ATOM 2345 C CA . LEU B 1 40 ? 4.992 -7.594 -7.316 1 98.69 40 LEU B CA 1
ATOM 2346 C C . LEU B 1 40 ? 4.523 -7.828 -5.883 1 98.69 40 LEU B C 1
ATOM 2348 O O . LEU B 1 40 ? 5.078 -7.254 -4.941 1 98.69 40 LEU B O 1
ATOM 2352 N N . SER B 1 41 ? 3.463 -8.641 -5.672 1 98.25 41 SER B N 1
ATOM 2353 C CA . SER B 1 41 ? 3.127 -9 -4.301 1 98.25 41 SER B CA 1
ATOM 2354 C C . SER B 1 41 ? 4.285 -9.719 -3.617 1 98.25 41 SER B C 1
ATOM 2356 O O . SER B 1 41 ? 4.59 -9.453 -2.453 1 98.25 41 SER B O 1
ATOM 2358 N N . VAL B 1 42 ? 4.938 -10.648 -4.305 1 98.56 42 VAL B N 1
ATOM 2359 C CA . VAL B 1 42 ? 6.066 -11.398 -3.768 1 98.56 42 VAL B CA 1
ATOM 2360 C C . VAL B 1 42 ? 7.23 -10.445 -3.484 1 98.56 42 VAL B C 1
ATOM 2362 O O . VAL B 1 42 ? 7.809 -10.477 -2.396 1 98.56 42 VAL B O 1
ATOM 2365 N N . LEU B 1 43 ? 7.551 -9.641 -4.469 1 98.56 43 LEU B N 1
ATOM 2366 C CA . LEU B 1 43 ? 8.648 -8.711 -4.266 1 98.56 43 LEU B CA 1
ATOM 2367 C C . LEU B 1 43 ? 8.344 -7.746 -3.123 1 98.56 43 LEU B C 1
ATOM 2369 O O . LEU B 1 43 ? 9.195 -7.5 -2.266 1 98.56 43 LEU B O 1
ATOM 2373 N N . GLY B 1 44 ? 7.18 -7.191 -3.143 1 96.94 44 GLY B N 1
ATOM 2374 C CA . GLY B 1 44 ? 6.773 -6.305 -2.064 1 96.94 44 GLY B CA 1
ATOM 2375 C C . GLY B 1 44 ? 6.816 -6.965 -0.7 1 96.94 44 GLY B C 1
ATOM 2376 O O . GLY B 1 44 ? 7.281 -6.363 0.271 1 96.94 44 GLY B O 1
ATOM 2377 N N . ASP B 1 45 ? 6.223 -8.156 -0.568 1 96.69 45 ASP B N 1
ATOM 2378 C CA . ASP B 1 45 ? 6.258 -8.891 0.693 1 96.69 45 ASP B CA 1
ATOM 2379 C C . ASP B 1 45 ? 7.691 -9.062 1.187 1 96.69 45 ASP B C 1
ATOM 2381 O O . ASP B 1 45 ? 7.969 -8.898 2.375 1 96.69 45 ASP B O 1
ATOM 2385 N N . ARG B 1 46 ? 8.57 -9.43 0.314 1 96.69 46 ARG B N 1
ATOM 2386 C CA . ARG B 1 46 ? 9.953 -9.703 0.698 1 96.69 46 ARG B CA 1
ATOM 2387 C C . ARG B 1 46 ? 10.664 -8.414 1.104 1 96.69 46 ARG B C 1
ATOM 2389 O O . ARG B 1 46 ? 11.57 -8.445 1.939 1 96.69 46 ARG B O 1
ATOM 2396 N N . ILE B 1 47 ? 10.273 -7.344 0.471 1 95.25 47 ILE B N 1
ATOM 2397 C CA . ILE B 1 47 ? 10.805 -6.062 0.919 1 95.25 47 ILE B CA 1
ATOM 2398 C C . ILE B 1 47 ? 10.328 -5.773 2.338 1 95.25 47 ILE B C 1
ATOM 2400 O O . ILE B 1 47 ? 11.109 -5.34 3.191 1 95.25 47 ILE B O 1
ATOM 2404 N N . MET B 1 48 ? 9.023 -5.965 2.627 1 91.56 48 MET B N 1
ATOM 2405 C CA . MET B 1 48 ? 8.492 -5.797 3.977 1 91.56 48 MET B CA 1
ATOM 2406 C C . MET B 1 48 ? 9.234 -6.688 4.969 1 91.56 48 MET B C 1
ATOM 2408 O O . MET B 1 48 ? 9.578 -6.246 6.07 1 91.56 48 MET B O 1
ATOM 2412 N N . ILE B 1 49 ? 9.477 -7.957 4.57 1 92.75 49 ILE B N 1
ATOM 2413 C CA . ILE B 1 49 ? 10.172 -8.922 5.414 1 92.75 49 ILE B CA 1
ATOM 2414 C C . ILE B 1 49 ? 11.602 -8.453 5.66 1 92.75 49 ILE B C 1
ATOM 2416 O O . ILE B 1 49 ? 12.086 -8.484 6.793 1 92.75 49 ILE B O 1
ATOM 2420 N N . ALA B 1 50 ? 12.25 -8.055 4.629 1 90.12 50 ALA B N 1
ATOM 2421 C CA . ALA B 1 50 ? 13.625 -7.605 4.77 1 90.12 50 ALA B CA 1
ATOM 2422 C C . ALA B 1 50 ? 13.719 -6.395 5.695 1 90.12 50 ALA B C 1
ATOM 2424 O O . ALA B 1 50 ? 14.633 -6.301 6.52 1 90.12 50 ALA B O 1
ATOM 2425 N N . GLN B 1 51 ? 12.812 -5.523 5.535 1 84.38 51 GLN B N 1
ATOM 2426 C CA . GLN B 1 51 ? 12.797 -4.336 6.383 1 84.38 51 GLN B CA 1
ATOM 2427 C C . GLN B 1 51 ? 12.555 -4.703 7.844 1 84.38 51 GLN B C 1
ATOM 2429 O O . GLN B 1 51 ? 13.055 -4.039 8.75 1 84.38 51 GLN B O 1
ATOM 2434 N N . SER B 1 52 ? 11.773 -5.754 8.07 1 82.44 52 SER B N 1
ATOM 2435 C CA . SER B 1 52 ? 11.438 -6.156 9.438 1 82.44 52 SER B CA 1
ATOM 2436 C C . SER B 1 52 ? 12.633 -6.785 10.141 1 82.44 52 SER B C 1
ATOM 2438 O O . SER B 1 52 ? 12.664 -6.867 11.367 1 82.44 52 SER B O 1
ATOM 2440 N N . GLN B 1 53 ? 13.547 -7.293 9.414 1 80.5 53 GLN B N 1
ATOM 2441 C CA . GLN B 1 53 ? 14.703 -7.98 9.984 1 80.5 53 GLN B CA 1
ATOM 2442 C C . GLN B 1 53 ? 15.859 -7.012 10.234 1 80.5 53 GLN B C 1
ATOM 2444 O O . GLN B 1 53 ? 16.859 -7.379 10.844 1 80.5 53 GLN B O 1
ATOM 2449 N N . GLU B 1 54 ? 15.656 -5.926 9.609 1 75.81 54 GLU B N 1
ATOM 2450 C CA . GLU B 1 54 ? 16.703 -4.938 9.828 1 75.81 54 GLU B CA 1
ATOM 2451 C C . GLU B 1 54 ? 16.641 -4.375 11.25 1 75.81 54 GLU B C 1
ATOM 2453 O O . GLU B 1 54 ? 15.555 -4.172 11.789 1 75.81 54 GLU B O 1
ATOM 2458 N N . GLU B 1 55 ? 17.688 -4.664 12.008 1 62.44 55 GLU B N 1
ATOM 2459 C CA . GLU B 1 55 ? 17.812 -4.289 13.414 1 62.44 55 GLU B CA 1
ATOM 2460 C C . GLU B 1 55 ? 17.266 -2.887 13.664 1 62.44 55 GLU B C 1
ATOM 2462 O O . GLU B 1 55 ? 16.594 -2.643 14.672 1 62.44 55 GLU B O 1
ATOM 2467 N N . ASP B 1 56 ? 17.781 -1.969 12.906 1 57.19 56 ASP B N 1
ATOM 2468 C CA . ASP B 1 56 ? 17.438 -0.57 13.148 1 57.19 56 ASP B CA 1
ATOM 2469 C C . ASP B 1 56 ? 16.172 -0.174 12.391 1 57.19 56 ASP B C 1
ATOM 2471 O O . ASP B 1 56 ? 15.898 1.014 12.219 1 57.19 56 ASP B O 1
ATOM 2475 N N . SER B 1 57 ? 15.602 -1.329 11.828 1 55.47 57 SER B N 1
ATOM 2476 C CA . SER B 1 57 ? 14.484 -1.021 10.945 1 55.47 57 SER B CA 1
ATOM 2477 C C . SER B 1 57 ? 13.25 -0.593 11.742 1 55.47 57 SER B C 1
ATOM 2479 O O . SER B 1 57 ? 12.758 -1.344 12.586 1 55.47 57 SER B O 1
ATOM 2481 N N . SER B 1 58 ? 13.297 0.768 12.031 1 54.62 58 SER B N 1
ATOM 2482 C CA . SER B 1 58 ? 12.125 1.339 12.68 1 54.62 58 SER B CA 1
ATOM 2483 C C . SER B 1 58 ? 10.844 0.907 11.984 1 54.62 58 SER B C 1
ATOM 2485 O O . SER B 1 58 ? 10.102 0.063 12.492 1 54.62 58 SER B O 1
ATOM 2487 N N . ILE B 1 59 ? 10.414 1.813 11.172 1 60.19 59 ILE B N 1
ATOM 2488 C CA . ILE B 1 59 ? 9.031 1.999 10.758 1 60.19 59 ILE B CA 1
ATOM 2489 C C . ILE B 1 59 ? 8.75 1.182 9.5 1 60.19 59 ILE B C 1
ATOM 2491 O O . ILE B 1 59 ? 9.492 1.27 8.516 1 60.19 59 ILE B O 1
ATOM 2495 N N . LEU B 1 60 ? 8.031 0.075 9.664 1 67.25 60 LEU B N 1
ATOM 2496 C CA . LEU B 1 60 ? 7.535 -0.671 8.516 1 67.25 60 LEU B CA 1
ATOM 2497 C C . LEU B 1 60 ? 6.277 -0.022 7.949 1 67.25 60 LEU B C 1
ATOM 2499 O O . LEU B 1 60 ? 5.188 -0.189 8.5 1 67.25 60 LEU B O 1
ATOM 2503 N N . ASP B 1 61 ? 6.641 0.789 6.895 1 76.94 61 ASP B N 1
ATOM 2504 C CA . ASP B 1 61 ? 5.504 1.45 6.266 1 76.94 61 ASP B CA 1
ATOM 2505 C C . ASP B 1 61 ? 4.867 0.556 5.203 1 76.94 61 ASP B C 1
ATOM 2507 O O . ASP B 1 61 ? 5.57 -0.081 4.414 1 76.94 61 ASP B O 1
ATOM 2511 N N . GLU B 1 62 ? 3.549 0.532 5.27 1 87.38 62 GLU B N 1
ATOM 2512 C CA . GLU B 1 62 ? 2.807 -0.26 4.293 1 87.38 62 GLU B CA 1
ATOM 2513 C C . GLU B 1 62 ? 2.779 0.427 2.932 1 87.38 62 GLU B C 1
ATOM 2515 O O . GLU B 1 62 ? 2.615 1.646 2.85 1 87.38 62 GLU B O 1
ATOM 2520 N N . PHE B 1 63 ? 3.125 -0.429 1.95 1 91.94 63 PHE B N 1
ATOM 2521 C CA . PHE B 1 63 ? 3.109 0.065 0.579 1 91.94 63 PHE B CA 1
ATOM 2522 C C . PHE B 1 63 ? 2.719 -1.045 -0.391 1 91.94 63 PHE B C 1
ATOM 2524 O O . PHE B 1 63 ? 2.623 -2.211 -0.003 1 91.94 63 PHE B O 1
ATOM 2531 N N . ASN B 1 64 ? 2.373 -0.645 -1.569 1 97.12 64 ASN B N 1
ATOM 2532 C CA . ASN B 1 64 ? 2.373 -1.551 -2.713 1 97.12 64 ASN B CA 1
ATOM 2533 C C . ASN B 1 64 ? 3.189 -0.989 -3.873 1 97.12 64 ASN B C 1
ATOM 2535 O O . ASN B 1 64 ? 3.461 0.212 -3.922 1 97.12 64 ASN B O 1
ATOM 2539 N N . LEU B 1 65 ? 3.658 -1.936 -4.711 1 98.5 65 LEU B N 1
ATOM 2540 C CA . LEU B 1 65 ? 4.379 -1.555 -5.922 1 98.5 65 LEU B CA 1
ATOM 2541 C C . LEU B 1 65 ? 3.414 -1.361 -7.09 1 98.5 65 LEU B C 1
ATOM 2543 O O . LEU B 1 65 ? 2.326 -1.94 -7.102 1 98.5 65 LEU B O 1
ATOM 2547 N N . SER B 1 66 ? 3.764 -0.515 -8 1 98.62 66 SER B N 1
ATOM 2548 C CA . SER B 1 66 ? 2.857 -0.053 -9.047 1 98.62 66 SER B CA 1
ATOM 2549 C C . SER B 1 66 ? 2.729 -1.086 -10.164 1 98.62 66 SER B C 1
ATOM 2551 O O . SER B 1 66 ? 3.576 -1.15 -11.055 1 98.62 66 SER B O 1
ATOM 2553 N N . VAL B 1 67 ? 1.637 -1.825 -10.195 1 98.69 67 VAL B N 1
ATOM 2554 C CA . VAL B 1 67 ? 1.344 -2.795 -11.242 1 98.69 67 VAL B CA 1
ATOM 2555 C C . VAL B 1 67 ? 1.18 -2.072 -12.578 1 98.69 67 VAL B C 1
ATOM 2557 O O . VAL B 1 67 ? 1.658 -2.549 -13.617 1 98.69 67 VAL B O 1
ATOM 2560 N N . GLN B 1 68 ? 0.589 -0.933 -12.586 1 98.62 68 GLN B N 1
ATOM 2561 C CA . GLN B 1 68 ? 0.329 -0.205 -13.82 1 98.62 68 GLN B CA 1
ATOM 2562 C C . GLN B 1 68 ? 1.631 0.202 -14.508 1 98.62 68 GLN B C 1
ATOM 2564 O O . GLN B 1 68 ? 1.709 0.233 -15.734 1 98.62 68 GLN B O 1
ATOM 2569 N N . PHE B 1 69 ? 2.604 0.516 -13.727 1 98.56 69 PHE B N 1
ATOM 2570 C CA . PHE B 1 69 ? 3.906 0.834 -14.297 1 98.56 69 PHE B CA 1
ATOM 2571 C C . PHE B 1 69 ? 4.391 -0.294 -15.203 1 98.56 69 PHE B C 1
ATOM 2573 O O . PHE B 1 69 ? 4.926 -0.043 -16.281 1 98.56 69 PHE B O 1
ATOM 2580 N N . LEU B 1 70 ? 4.258 -1.568 -14.797 1 98.69 70 LEU B N 1
ATOM 2581 C CA . LEU B 1 70 ? 4.68 -2.701 -15.617 1 98.69 70 LEU B CA 1
ATOM 2582 C C . LEU B 1 70 ? 3.85 -2.789 -16.891 1 98.69 70 LEU B C 1
ATOM 2584 O O . LEU B 1 70 ? 4.383 -3.072 -17.969 1 98.69 70 LEU B O 1
ATOM 2588 N N . LEU B 1 71 ? 2.613 -2.553 -16.75 1 98.44 71 LEU B N 1
ATOM 2589 C CA . LEU B 1 71 ? 1.763 -2.604 -17.938 1 98.44 71 LEU B CA 1
ATOM 2590 C C . LEU B 1 71 ? 2.127 -1.494 -18.906 1 98.44 71 LEU B C 1
ATOM 2592 O O . LEU B 1 71 ? 1.933 -1.64 -20.125 1 98.44 71 LEU B O 1
ATOM 2596 N N . ASN B 1 72 ? 2.609 -0.463 -18.422 1 98 72 ASN B N 1
ATOM 2597 C CA . ASN B 1 72 ? 3.018 0.656 -19.266 1 98 72 ASN B CA 1
ATOM 2598 C C . ASN B 1 72 ? 4.395 0.422 -19.875 1 98 72 ASN B C 1
ATOM 2600 O O . ASN B 1 72 ? 4.637 0.783 -21.031 1 98 72 ASN B O 1
ATOM 2604 N N . CYS B 1 73 ? 5.301 -0.17 -19.109 1 97.75 73 CYS B N 1
ATOM 2605 C CA . CYS B 1 73 ? 6.699 -0.029 -19.5 1 97.75 73 CYS B CA 1
ATOM 2606 C C . CYS B 1 73 ? 7.324 -1.388 -19.797 1 97.75 73 CYS B C 1
ATOM 2608 O O . CYS B 1 73 ? 8.383 -1.469 -20.406 1 97.75 73 CYS B O 1
ATOM 2610 N N . ALA B 1 74 ? 6.641 -2.473 -19.328 1 97.31 74 ALA B N 1
ATOM 2611 C CA . ALA B 1 74 ? 7.371 -3.738 -19.344 1 97.31 74 ALA B CA 1
ATOM 2612 C C . ALA B 1 74 ? 6.863 -4.648 -20.469 1 97.31 74 ALA B C 1
ATOM 2614 O O . ALA B 1 74 ? 7.125 -5.855 -20.453 1 97.31 74 ALA B O 1
ATOM 2615 N N . GLY B 1 75 ? 6.113 -4.156 -21.422 1 90.31 75 GLY B N 1
ATOM 2616 C CA . GLY B 1 75 ? 5.469 -4.957 -22.438 1 90.31 75 GLY B CA 1
ATOM 2617 C C . GLY B 1 75 ? 6.398 -5.969 -23.094 1 90.31 75 GLY B C 1
ATOM 2618 O O . GLY B 1 75 ? 6.117 -7.168 -23.094 1 90.31 75 GLY B O 1
ATOM 2619 N N . GLU B 1 76 ? 7.574 -5.617 -23.5 1 86.31 76 GLU B N 1
ATOM 2620 C CA . GLU B 1 76 ? 8.484 -6.512 -24.203 1 86.31 76 GLU B CA 1
ATOM 2621 C C . GLU B 1 76 ? 9.117 -7.523 -23.266 1 86.31 76 GLU B C 1
ATOM 2623 O O . GLU B 1 76 ? 9.531 -8.602 -23.688 1 86.31 76 GLU B O 1
ATOM 2628 N N . TYR B 1 77 ? 9.188 -7.242 -22.016 1 87.62 77 TYR B N 1
ATOM 2629 C CA . TYR B 1 77 ? 9.844 -8.094 -21.016 1 87.62 77 TYR B CA 1
ATOM 2630 C C . TYR B 1 77 ? 8.844 -9.023 -20.359 1 87.62 77 TYR B C 1
ATOM 2632 O O . TYR B 1 77 ? 9.117 -10.211 -20.172 1 87.62 77 TYR B O 1
ATOM 2640 N N . ALA B 1 78 ? 7.699 -8.438 -20.078 1 94.62 78 ALA B N 1
ATOM 2641 C CA . ALA B 1 78 ? 6.91 -9.141 -19.062 1 94.62 78 ALA B CA 1
ATOM 2642 C C . ALA B 1 78 ? 5.504 -9.438 -19.578 1 94.62 78 ALA B C 1
ATOM 2644 O O . ALA B 1 78 ? 4.969 -10.523 -19.359 1 94.62 78 ALA B O 1
ATOM 2645 N N . GLY B 1 79 ? 4.918 -8.484 -20.203 1 96.69 79 GLY B N 1
ATOM 2646 C CA . GLY B 1 79 ? 3.605 -8.828 -20.719 1 96.69 79 GLY B CA 1
ATOM 2647 C C . GLY B 1 79 ? 2.658 -7.648 -20.797 1 96.69 79 GLY B C 1
ATOM 2648 O O . GLY B 1 79 ? 3.094 -6.496 -20.766 1 96.69 79 GLY B O 1
ATOM 2649 N N . SER B 1 80 ? 1.372 -7.867 -21 1 97.5 80 SER B N 1
ATOM 2650 C CA . SER B 1 80 ? 0.288 -6.902 -21.172 1 97.5 80 SER B CA 1
ATOM 2651 C C . SER B 1 80 ? -1.004 -7.414 -20.531 1 97.5 80 SER B C 1
ATOM 2653 O O . SER B 1 80 ? -0.983 -8.352 -19.734 1 97.5 80 SER B O 1
ATOM 2655 N N . CYS B 1 81 ? -2.127 -6.832 -20.875 1 97.19 81 CYS B N 1
ATOM 2656 C CA . CYS B 1 81 ? -3.424 -7.258 -20.359 1 97.19 81 CYS B CA 1
ATOM 2657 C C . CYS B 1 81 ? -3.826 -8.609 -20.953 1 97.19 81 CYS B C 1
ATOM 2659 O O . CYS B 1 81 ? -4.871 -9.156 -20.594 1 97.19 81 CYS B O 1
ATOM 2661 N N . TYR B 1 82 ? -3.043 -9.203 -21.672 1 96.12 82 TYR B N 1
ATOM 2662 C CA . TYR B 1 82 ? -3.369 -10.477 -22.297 1 96.12 82 TYR B CA 1
ATOM 2663 C C . TYR B 1 82 ? -2.4 -11.562 -21.844 1 96.12 82 TYR B C 1
ATOM 2665 O O . TYR B 1 82 ? -2.232 -12.578 -22.531 1 96.12 82 TYR B O 1
ATOM 2673 N N . GLY B 1 83 ? -1.77 -11.32 -20.75 1 96.56 83 GLY B N 1
ATOM 2674 C CA . GLY B 1 83 ? -0.893 -12.312 -20.156 1 96.56 83 GLY B CA 1
ATOM 2675 C C . GLY B 1 83 ? 0.553 -11.859 -20.078 1 96.56 83 GLY B C 1
ATOM 2676 O O . GLY B 1 83 ? 0.928 -10.852 -20.656 1 96.56 83 GLY B O 1
ATOM 2677 N N . GLY B 1 84 ? 1.337 -12.633 -19.312 1 97.12 84 GLY B N 1
ATOM 2678 C CA . GLY B 1 84 ? 2.732 -12.273 -19.125 1 97.12 84 GLY B CA 1
ATOM 2679 C C . GLY B 1 84 ? 3.486 -13.266 -18.25 1 97.12 84 GLY B C 1
ATOM 2680 O O . GLY B 1 84 ? 3.01 -14.383 -18.016 1 97.12 84 GLY B O 1
ATOM 2681 N N . SER B 1 85 ? 4.66 -12.836 -17.891 1 97.06 85 SER B N 1
ATOM 2682 C CA . SER B 1 85 ? 5.59 -13.703 -17.172 1 97.06 85 SER B CA 1
ATOM 2683 C C . SER B 1 85 ? 6.078 -13.031 -15.891 1 97.06 85 SER B C 1
ATOM 2685 O O . SER B 1 85 ? 6.559 -11.898 -15.922 1 97.06 85 SER B O 1
ATOM 2687 N N . THR B 1 86 ? 6.008 -13.789 -14.82 1 97.56 86 THR B N 1
ATOM 2688 C CA . THR B 1 86 ? 6.461 -13.25 -13.547 1 97.56 86 THR B CA 1
ATOM 2689 C C . THR B 1 86 ? 7.969 -13.031 -13.555 1 97.56 86 THR B C 1
ATOM 2691 O O . THR B 1 86 ? 8.461 -12.031 -13.016 1 97.56 86 THR B O 1
ATOM 2694 N N . THR B 1 87 ? 8.711 -14.055 -14.148 1 97.62 87 THR B N 1
ATOM 2695 C CA . THR B 1 87 ? 10.164 -13.875 -14.188 1 97.62 87 THR B CA 1
ATOM 2696 C C . THR B 1 87 ? 10.539 -12.711 -15.094 1 97.62 87 THR B C 1
ATOM 2698 O O . THR B 1 87 ? 11.539 -12.031 -14.859 1 97.62 87 THR B O 1
ATOM 2701 N N . GLY B 1 88 ? 9.703 -12.539 -16.125 1 98.12 88 GLY B N 1
ATOM 2702 C CA . GLY B 1 88 ? 9.898 -11.359 -16.969 1 98.12 88 GLY B CA 1
ATOM 2703 C C . GLY B 1 88 ? 9.797 -10.062 -16.188 1 98.12 88 GLY B C 1
ATOM 2704 O O . GLY B 1 88 ? 10.469 -9.078 -16.531 1 98.12 88 GLY B O 1
ATOM 2705 N N . VAL B 1 89 ? 8.992 -10.016 -15.219 1 98.62 89 VAL B N 1
ATOM 2706 C CA . VAL B 1 89 ? 8.852 -8.828 -14.367 1 98.62 89 VAL B CA 1
ATOM 2707 C C . VAL B 1 89 ? 10.156 -8.562 -13.625 1 98.62 89 VAL B C 1
ATOM 2709 O O . VAL B 1 89 ? 10.648 -7.434 -13.609 1 98.62 89 VAL B O 1
ATOM 2712 N N . PHE B 1 90 ? 10.68 -9.633 -13.023 1 98.56 90 PHE B N 1
ATOM 2713 C CA . PHE B 1 90 ? 11.914 -9.469 -12.25 1 98.56 90 PHE B CA 1
ATOM 2714 C C . PHE B 1 90 ? 13.062 -9.047 -13.156 1 98.56 90 PHE B C 1
ATOM 2716 O O . PHE B 1 90 ? 13.867 -8.188 -12.797 1 98.56 90 PHE B O 1
ATOM 2723 N N . ASP B 1 91 ? 13.094 -9.68 -14.273 1 97.75 91 ASP B N 1
ATOM 2724 C CA . ASP B 1 91 ? 14.102 -9.32 -15.258 1 97.75 91 ASP B CA 1
ATOM 2725 C C . ASP B 1 91 ? 13.984 -7.848 -15.656 1 97.75 91 ASP B C 1
ATOM 2727 O O . ASP B 1 91 ? 14.977 -7.113 -15.656 1 97.75 91 ASP B O 1
ATOM 2731 N N . PHE B 1 92 ? 12.859 -7.449 -15.969 1 98.31 92 PHE B N 1
ATOM 2732 C CA . PHE B 1 92 ? 12.633 -6.074 -16.391 1 98.31 92 PHE B CA 1
ATOM 2733 C C . PHE B 1 92 ? 13.039 -5.098 -15.289 1 98.31 92 PHE B C 1
ATOM 2735 O O . PHE B 1 92 ? 13.734 -4.113 -15.555 1 98.31 92 PHE B O 1
ATOM 2742 N N . ILE B 1 93 ? 12.586 -5.328 -14.047 1 98.44 93 ILE B N 1
ATOM 2743 C CA . ILE B 1 93 ? 12.883 -4.414 -12.945 1 98.44 93 ILE B CA 1
ATOM 2744 C C . ILE B 1 93 ? 14.391 -4.344 -12.727 1 98.44 93 ILE B C 1
ATOM 2746 O O . ILE B 1 93 ? 14.938 -3.275 -12.43 1 98.44 93 ILE B O 1
ATOM 2750 N N . GLN B 1 94 ? 15.008 -5.547 -12.773 1 97.19 94 GLN B N 1
ATOM 2751 C CA . GLN B 1 94 ? 16.469 -5.527 -12.641 1 97.19 94 GLN B CA 1
ATOM 2752 C C . GLN B 1 94 ? 17.109 -4.668 -13.727 1 97.19 94 GLN B C 1
ATOM 2754 O O . GLN B 1 94 ? 18 -3.875 -13.445 1 97.19 94 GLN B O 1
ATOM 2759 N N . ASP B 1 95 ? 16.688 -4.785 -14.922 1 96.44 95 ASP B N 1
ATOM 2760 C CA . ASP B 1 95 ? 17.25 -4.031 -16.047 1 96.44 95 ASP B CA 1
ATOM 2761 C C . ASP B 1 95 ? 16.875 -2.555 -15.953 1 96.44 95 ASP B C 1
ATOM 2763 O O . ASP B 1 95 ? 17.719 -1.681 -16.109 1 96.44 95 ASP B O 1
ATOM 2767 N N . MET B 1 96 ? 15.602 -2.295 -15.812 1 96.19 96 MET B N 1
ATOM 2768 C CA . MET B 1 96 ? 15.094 -0.931 -15.703 1 96.19 96 MET B CA 1
ATOM 2769 C C . MET B 1 96 ? 15.758 -0.196 -14.539 1 96.19 96 MET B C 1
ATOM 2771 O O . MET B 1 96 ? 15.977 1.014 -14.609 1 96.19 96 MET B O 1
ATOM 2775 N N . GLY B 1 97 ? 15.938 -0.993 -13.469 1 97.56 97 GLY B N 1
ATOM 2776 C CA . GLY B 1 97 ? 16.625 -0.462 -12.297 1 97.56 97 GLY B CA 1
ATOM 2777 C C . GLY B 1 97 ? 15.68 -0.016 -11.203 1 97.56 97 GLY B C 1
ATOM 2778 O O . GLY B 1 97 ? 16.125 0.327 -10.102 1 97.56 97 GLY B O 1
ATOM 2779 N N . TYR B 1 98 ? 14.438 0.063 -11.531 1 97.75 98 TYR B N 1
ATOM 2780 C CA . TYR B 1 98 ? 13.508 0.417 -10.461 1 97.75 98 TYR B CA 1
ATOM 2781 C C . TYR B 1 98 ? 12.094 -0.035 -10.797 1 97.75 98 TYR B C 1
ATOM 2783 O O . TYR B 1 98 ? 11.781 -0.309 -11.953 1 97.75 98 TYR B O 1
ATOM 2791 N N . ILE B 1 99 ? 11.227 -0.114 -9.75 1 98.62 99 ILE B N 1
ATOM 2792 C CA . ILE B 1 99 ? 9.773 -0.216 -9.797 1 98.62 99 ILE B CA 1
ATOM 2793 C C . ILE B 1 99 ? 9.164 0.749 -8.781 1 98.62 99 ILE B C 1
ATOM 2795 O O . ILE B 1 99 ? 9.453 0.668 -7.586 1 98.62 99 ILE B O 1
ATOM 2799 N N . PRO B 1 100 ? 8.398 1.741 -9.312 1 98.62 100 PRO B N 1
ATOM 2800 C CA . PRO B 1 100 ? 7.855 2.752 -8.406 1 98.62 100 PRO B CA 1
ATOM 2801 C C . PRO B 1 100 ? 6.781 2.193 -7.477 1 98.62 100 PRO B C 1
ATOM 2803 O O . PRO B 1 100 ? 6.207 1.137 -7.754 1 98.62 100 PRO B O 1
ATOM 2806 N N . TYR B 1 101 ? 6.586 2.877 -6.332 1 98.19 101 TYR B N 1
ATOM 2807 C CA . TYR B 1 101 ? 5.449 2.578 -5.465 1 98.19 101 TYR B CA 1
ATOM 2808 C C . TYR B 1 101 ? 4.133 2.928 -6.152 1 98.19 101 TYR B C 1
ATOM 2810 O O . TYR B 1 101 ? 4.105 3.754 -7.066 1 98.19 101 TYR B O 1
ATOM 2818 N N . GLU B 1 102 ? 3.127 2.285 -5.758 1 98.12 102 GLU B N 1
ATOM 2819 C CA . GLU B 1 102 ? 1.811 2.381 -6.383 1 98.12 102 GLU B CA 1
ATOM 2820 C C . GLU B 1 102 ? 1.278 3.809 -6.332 1 98.12 102 GLU B C 1
ATOM 2822 O O . GLU B 1 102 ? 0.489 4.215 -7.188 1 98.12 102 GLU B O 1
ATOM 2827 N N . THR B 1 103 ? 1.7 4.691 -5.332 1 98.25 103 THR B N 1
ATOM 2828 C CA . THR B 1 103 ? 1.216 6.062 -5.211 1 98.25 103 THR B CA 1
ATOM 2829 C C . THR B 1 103 ? 1.778 6.938 -6.328 1 98.25 103 THR B C 1
ATOM 2831 O O . THR B 1 103 ? 1.427 8.109 -6.441 1 98.25 103 THR B O 1
ATOM 2834 N N . CYS B 1 104 ? 2.619 6.324 -7.203 1 98.19 104 CYS B N 1
ATOM 2835 C CA . CYS B 1 104 ? 3.098 6.984 -8.414 1 98.19 104 CYS B CA 1
ATOM 2836 C C . CYS B 1 104 ? 2.131 6.77 -9.57 1 98.19 104 CYS B C 1
ATOM 2838 O O . CYS B 1 104 ? 2 7.625 -10.445 1 98.19 104 CYS B O 1
ATOM 2840 N N . GLN B 1 105 ? 1.657 5.625 -9.609 1 97.44 105 GLN B N 1
ATOM 2841 C CA . GLN B 1 105 ? 0.743 5.199 -10.664 1 97.44 105 GLN B CA 1
ATOM 2842 C C . GLN B 1 105 ? -0.212 4.121 -10.164 1 97.44 105 GLN B C 1
ATOM 2844 O O . GLN B 1 105 ? 0.2 2.984 -9.914 1 97.44 105 GLN B O 1
ATOM 2849 N N . PRO B 1 106 ? -1.534 4.477 -10.039 1 97.5 106 PRO B N 1
ATOM 2850 C CA . PRO B 1 106 ? -2.484 3.447 -9.602 1 97.5 106 PRO B CA 1
ATOM 2851 C C . PRO B 1 106 ? -2.832 2.459 -10.719 1 97.5 106 PRO B C 1
ATOM 2853 O O . PRO B 1 106 ? -2.682 2.777 -11.898 1 97.5 106 PRO B O 1
ATOM 2856 N N . TYR B 1 107 ? -3.26 1.263 -10.336 1 98.44 107 TYR B N 1
ATOM 2857 C CA . TYR B 1 107 ? -3.666 0.227 -11.273 1 98.44 107 TYR B CA 1
ATOM 2858 C C . TYR B 1 107 ? -4.941 0.627 -12.008 1 98.44 107 TYR B C 1
ATOM 2860 O O . TYR B 1 107 ? -5.98 0.852 -11.391 1 98.44 107 TYR B O 1
ATOM 2868 N N . LEU B 1 108 ? -4.809 0.723 -13.391 1 98.06 108 LEU B N 1
ATOM 2869 C CA . LEU B 1 108 ? -5.957 1.132 -14.195 1 98.06 108 LEU B CA 1
ATOM 2870 C C . LEU B 1 108 ? -6.398 0.007 -15.125 1 98.06 108 LEU B C 1
ATOM 2872 O O . LEU B 1 108 ? -7.391 0.144 -15.844 1 98.06 108 LEU B O 1
ATOM 2876 N N . ALA B 1 109 ? -5.656 -1.077 -15.109 1 98.12 109 ALA B N 1
ATOM 2877 C CA . ALA B 1 109 ? -6.004 -2.264 -15.891 1 98.12 109 ALA B CA 1
ATOM 2878 C C . ALA B 1 109 ? -6.008 -1.956 -17.375 1 98.12 109 ALA B C 1
ATOM 2880 O O . ALA B 1 109 ? -6.945 -2.322 -18.094 1 98.12 109 ALA B O 1
ATOM 2881 N N . CYS B 1 110 ? -4.918 -1.241 -17.828 1 97.56 110 CYS B N 1
ATOM 2882 C CA . CYS B 1 110 ? -4.75 -0.917 -19.234 1 97.56 110 CYS B CA 1
ATOM 2883 C C . CYS B 1 110 ? -3.303 -1.116 -19.672 1 97.56 110 CYS B C 1
ATOM 2885 O O . CYS B 1 110 ? -2.375 -0.761 -18.938 1 97.56 110 CYS B O 1
ATOM 2887 N N . SER B 1 111 ? -3.064 -1.777 -20.734 1 97.44 111 SER B N 1
ATOM 2888 C CA . SER B 1 111 ? -1.774 -1.876 -21.406 1 97.44 111 SER B CA 1
ATOM 2889 C C . SER B 1 111 ? -1.822 -1.231 -22.797 1 97.44 111 SER B C 1
ATOM 2891 O O . SER B 1 111 ? -2.895 -0.863 -23.266 1 97.44 111 SER B O 1
ATOM 2893 N N . ASP B 1 112 ? -0.674 -0.973 -23.406 1 94.44 112 ASP B N 1
ATOM 2894 C CA . ASP B 1 112 ? -0.562 -0.257 -24.672 1 94.44 112 ASP B CA 1
ATOM 2895 C C . ASP B 1 112 ? -1.391 -0.936 -25.766 1 94.44 112 ASP B C 1
ATOM 2897 O O . ASP B 1 112 ? -1.856 -0.278 -26.688 1 94.44 112 ASP B O 1
ATOM 2901 N N . ASP B 1 113 ? -1.559 -2.178 -25.641 1 94.81 113 ASP B N 1
ATOM 2902 C CA . ASP B 1 113 ? -2.256 -2.926 -26.672 1 94.81 113 ASP B CA 1
ATOM 2903 C C . ASP B 1 113 ? -3.697 -3.221 -26.266 1 94.81 113 ASP B C 1
ATOM 2905 O O . ASP B 1 113 ? -4.387 -4 -26.938 1 94.81 113 ASP B O 1
ATOM 2909 N N . SER B 1 114 ? -4.145 -2.562 -25.172 1 92.44 114 SER B N 1
ATOM 2910 C CA . SER B 1 114 ? -5.543 -2.732 -24.781 1 92.44 114 SER B CA 1
ATOM 2911 C C . SER B 1 114 ? -6.367 -1.499 -25.141 1 92.44 114 SER B C 1
ATOM 2913 O O . SER B 1 114 ? -5.879 -0.371 -25.047 1 92.44 114 SER B O 1
ATOM 2915 N N . ASP B 1 115 ? -7.605 -1.754 -25.594 1 91.06 115 ASP B N 1
ATOM 2916 C CA . ASP B 1 115 ? -8.453 -0.643 -26.016 1 91.06 115 ASP B CA 1
ATOM 2917 C C . ASP B 1 115 ? -9.828 -0.724 -25.375 1 91.06 115 ASP B C 1
ATOM 2919 O O . ASP B 1 115 ? -10.727 0.049 -25.703 1 91.06 115 ASP B O 1
ATOM 2923 N N . GLU B 1 116 ? -9.93 -1.547 -24.484 1 89.56 116 GLU B N 1
ATOM 2924 C CA . GLU B 1 116 ? -11.234 -1.744 -23.859 1 89.56 116 GLU B CA 1
ATOM 2925 C C . GLU B 1 116 ? -11.5 -0.692 -22.781 1 89.56 116 GLU B C 1
ATOM 2927 O O . GLU B 1 116 ? -10.57 -0.181 -22.156 1 89.56 116 GLU B O 1
ATOM 2932 N N . GLY B 1 117 ? -12.766 -0.393 -22.703 1 90.94 117 GLY B N 1
ATOM 2933 C CA . GLY B 1 117 ? -13.195 0.477 -21.609 1 90.94 117 GLY B CA 1
ATOM 2934 C C . GLY B 1 117 ? -12.477 1.811 -21.594 1 90.94 117 GLY B C 1
ATOM 2935 O O . GLY B 1 117 ? -12.523 2.562 -22.578 1 90.94 117 GLY B O 1
ATOM 2936 N N . ILE B 1 118 ? -11.797 1.963 -20.562 1 95.94 118 ILE B N 1
ATOM 2937 C CA . ILE B 1 118 ? -11.234 3.293 -20.375 1 95.94 118 ILE B CA 1
ATOM 2938 C C . ILE B 1 118 ? -9.859 3.369 -21.047 1 95.94 118 ILE B C 1
ATOM 2940 O O . ILE B 1 118 ? -9.219 4.426 -21.047 1 95.94 118 ILE B O 1
ATOM 2944 N N . CYS B 1 119 ? -9.289 2.357 -21.625 1 96.25 119 CYS B N 1
ATOM 2945 C CA . CYS B 1 119 ? -7.883 2.223 -22 1 96.25 119 CYS B CA 1
ATOM 2946 C C . CYS B 1 119 ? -7.504 3.242 -23.078 1 96.25 119 CYS B C 1
ATOM 2948 O O . CYS B 1 119 ? -6.355 3.684 -23.125 1 96.25 119 CYS B O 1
ATOM 2950 N N . SER B 1 120 ? -8.523 3.602 -23.891 1 93.75 120 SER B N 1
ATOM 2951 C CA . SER B 1 120 ? -8.211 4.578 -24.938 1 93.75 120 SER B CA 1
ATOM 2952 C C . SER B 1 120 ? -7.961 5.961 -24.344 1 93.75 120 SER B C 1
ATOM 2954 O O . SER B 1 120 ? -7.469 6.855 -25.031 1 93.75 120 SER B O 1
ATOM 2956 N N . PHE B 1 121 ? -8.195 6.125 -23.094 1 93.06 121 PHE B N 1
ATOM 2957 C CA . PHE B 1 121 ? -8.094 7.434 -22.453 1 93.06 121 PHE B CA 1
ATOM 2958 C C . PHE B 1 121 ? -7.043 7.414 -21.344 1 93.06 121 PHE B C 1
ATOM 2960 O O . PHE B 1 121 ? -6.945 8.359 -20.562 1 93.06 121 PHE B O 1
ATOM 2967 N N . VAL B 1 122 ? -6.398 6.34 -21.234 1 94.06 122 VAL B N 1
ATOM 2968 C CA . VAL B 1 122 ? -5.348 6.16 -20.25 1 94.06 122 VAL B CA 1
ATOM 2969 C C . VAL B 1 122 ? -3.979 6.234 -20.922 1 94.06 122 VAL B C 1
ATOM 2971 O O . VAL B 1 122 ? -3.787 5.684 -22.016 1 94.06 122 VAL B O 1
ATOM 2974 N N . ASN B 1 123 ? -3.064 6.992 -20.312 1 94.38 123 ASN B N 1
ATOM 2975 C CA . ASN B 1 123 ? -1.689 7.008 -20.797 1 94.38 123 ASN B CA 1
ATOM 2976 C C . ASN B 1 123 ? -0.955 5.719 -20.453 1 94.38 123 ASN B C 1
ATOM 2978 O O . ASN B 1 123 ? -0.534 5.531 -19.312 1 94.38 123 ASN B O 1
ATOM 2982 N N . THR B 1 124 ? -0.769 4.828 -21.406 1 96.31 124 THR B N 1
ATOM 2983 C CA . THR B 1 124 ? -0.149 3.529 -21.188 1 96.31 124 THR B CA 1
ATOM 2984 C C . THR B 1 124 ? 1.256 3.486 -21.781 1 96.31 124 THR B C 1
ATOM 2986 O O . THR B 1 124 ? 1.813 2.408 -21.984 1 96.31 124 THR B O 1
ATOM 2989 N N . THR B 1 125 ? 1.835 4.629 -22.109 1 96.06 125 THR B N 1
ATOM 2990 C CA . THR B 1 125 ? 3.207 4.699 -22.594 1 96.06 125 THR B CA 1
ATOM 2991 C C . THR B 1 125 ? 4.199 4.555 -21.453 1 96.06 125 THR B C 1
ATOM 2993 O O . THR B 1 125 ? 3.818 4.633 -20.281 1 96.06 125 THR B O 1
ATOM 2996 N N . CYS B 1 126 ? 5.348 4.324 -21.844 1 96.5 126 CYS B N 1
ATOM 2997 C CA . CYS B 1 126 ? 6.418 4.355 -20.844 1 96.5 126 CYS B CA 1
ATOM 2998 C C . CYS B 1 126 ? 7.098 5.723 -20.828 1 96.5 126 CYS B C 1
ATOM 3000 O O . CYS B 1 126 ? 8.289 5.832 -21.141 1 96.5 126 CYS B O 1
ATOM 3002 N N . SER B 1 127 ? 6.508 6.711 -20.562 1 96.38 127 SER B N 1
ATOM 3003 C CA . SER B 1 127 ? 6.969 8.094 -20.469 1 96.38 127 SER B CA 1
ATOM 3004 C C . SER B 1 127 ? 7.129 8.516 -19 1 96.38 127 SER B C 1
ATOM 3006 O O . SER B 1 127 ? 6.617 7.855 -18.094 1 96.38 127 SER B O 1
ATOM 3008 N N . PRO B 1 128 ? 7.762 9.539 -18.781 1 97.25 128 PRO B N 1
ATOM 3009 C CA . PRO B 1 128 ? 7.957 10 -17.406 1 97.25 128 PRO B CA 1
ATOM 3010 C C . PRO B 1 128 ? 6.641 10.203 -16.656 1 97.25 128 PRO B C 1
ATOM 3012 O O . PRO B 1 128 ? 6.52 9.805 -15.5 1 97.25 128 PRO B O 1
ATOM 3015 N N . GLU B 1 129 ? 5.648 10.812 -17.344 1 96.38 129 GLU B N 1
ATOM 3016 C CA . GLU B 1 129 ? 4.355 11.055 -16.703 1 96.38 129 GLU B CA 1
ATOM 3017 C C . GLU B 1 129 ? 3.615 9.75 -16.438 1 96.38 129 GLU B C 1
ATOM 3019 O O . GLU B 1 129 ? 2.758 9.688 -15.555 1 96.38 129 GLU B O 1
ATOM 3024 N N . ALA B 1 130 ? 3.865 8.711 -17.188 1 96.31 130 ALA B N 1
ATOM 3025 C CA . ALA B 1 130 ? 3.186 7.43 -17.016 1 96.31 130 ALA B CA 1
ATOM 3026 C C . ALA B 1 130 ? 3.951 6.52 -16.062 1 96.31 130 ALA B C 1
ATOM 3028 O O . ALA B 1 130 ? 3.498 5.418 -15.742 1 96.31 130 ALA B O 1
ATOM 3029 N N . ILE B 1 131 ? 5.219 6.949 -15.57 1 97.38 131 ILE B N 1
ATOM 3030 C CA . ILE B 1 131 ? 6.008 6.254 -14.562 1 97.38 131 ILE B CA 1
ATOM 3031 C C . ILE B 1 131 ? 5.605 6.738 -13.164 1 97.38 131 ILE B C 1
ATOM 3033 O O . ILE B 1 131 ? 5.316 5.934 -12.281 1 97.38 131 ILE B O 1
ATOM 3037 N N . CYS B 1 132 ? 5.535 8.031 -12.914 1 98.12 132 CYS B N 1
ATOM 3038 C CA . CYS B 1 132 ? 5.082 8.68 -11.695 1 98.12 132 CYS B CA 1
ATOM 3039 C C . CYS B 1 132 ? 4.566 10.086 -11.992 1 98.12 132 CYS B C 1
ATOM 3041 O O . CYS B 1 132 ? 5.23 10.867 -12.68 1 98.12 132 CYS B O 1
ATOM 3043 N N . ARG B 1 133 ? 3.416 10.352 -11.469 1 97.88 133 ARG B N 1
ATOM 3044 C CA . ARG B 1 133 ? 2.902 11.688 -11.75 1 97.88 133 ARG B CA 1
ATOM 3045 C C . ARG B 1 133 ? 2.098 12.227 -10.57 1 97.88 133 ARG B C 1
ATOM 3047 O O . ARG B 1 133 ? 1.723 11.469 -9.672 1 97.88 133 ARG B O 1
ATOM 3054 N N . THR B 1 134 ? 1.806 13.461 -10.578 1 96.75 134 THR B N 1
ATOM 3055 C CA . THR B 1 134 ? 0.834 14.164 -9.75 1 96.75 134 THR B CA 1
ATOM 3056 C C . THR B 1 134 ? -0.005 15.117 -10.594 1 96.75 134 THR B C 1
ATOM 3058 O O . THR B 1 134 ? 0.456 15.609 -11.625 1 96.75 134 THR B O 1
ATOM 3061 N N . CYS B 1 135 ? -1.19 15.359 -10.227 1 96.44 135 CYS B N 1
ATOM 3062 C CA . CYS B 1 135 ? -2.096 16.219 -10.977 1 96.44 135 CYS B CA 1
ATOM 3063 C C . CYS B 1 135 ? -2.631 17.344 -10.102 1 96.44 135 CYS B C 1
ATOM 3065 O O . CYS B 1 135 ? -2.832 17.156 -8.898 1 96.44 135 CYS B O 1
ATOM 3067 N N . SER B 1 136 ? -2.893 18.438 -10.695 1 94.12 136 SER B N 1
ATOM 3068 C CA . SER B 1 136 ? -3.359 19.641 -10.008 1 94.12 136 SER B CA 1
ATOM 3069 C C . SER B 1 136 ? -4.836 19.891 -10.289 1 94.12 136 SER B C 1
ATOM 3071 O O . SER B 1 136 ? -5.422 19.281 -11.18 1 94.12 136 SER B O 1
ATOM 3073 N N . PRO B 1 137 ? -5.422 20.766 -9.539 1 91 137 PRO B N 1
ATOM 3074 C CA . PRO B 1 137 ? -6.855 21.031 -9.672 1 91 137 PRO B CA 1
ATOM 3075 C C . PRO B 1 137 ? -7.234 21.516 -11.07 1 91 137 PRO B C 1
ATOM 3077 O O . PRO B 1 137 ? -8.375 21.359 -11.5 1 91 137 PRO B O 1
ATOM 3080 N N . ASP B 1 138 ? -6.41 22.156 -11.68 1 90.81 138 ASP B N 1
ATOM 3081 C CA . ASP B 1 138 ? -6.723 22.672 -13.008 1 90.81 138 ASP B CA 1
ATOM 3082 C C . ASP B 1 138 ? -6.676 21.562 -14.055 1 90.81 138 ASP B C 1
ATOM 3084 O O . ASP B 1 138 ? -6.855 21.812 -15.25 1 90.81 138 ASP B O 1
ATOM 3088 N N . GLY B 1 139 ? -6.301 20.312 -13.672 1 89.69 139 GLY B N 1
ATOM 3089 C CA . GLY B 1 139 ? -6.367 19.141 -14.531 1 89.69 139 GLY B CA 1
ATOM 3090 C C . GLY B 1 139 ? -5.043 18.812 -15.195 1 89.69 139 GLY B C 1
ATOM 3091 O O . GLY B 1 139 ? -4.949 17.844 -15.961 1 89.69 139 GLY B O 1
ATOM 3092 N N . ILE B 1 140 ? -4.012 19.625 -14.906 1 94 140 ILE B N 1
ATOM 3093 C CA . ILE B 1 140 ? -2.689 19.391 -15.484 1 94 140 ILE B CA 1
ATOM 3094 C C . ILE B 1 140 ? -1.941 18.359 -14.641 1 94 140 ILE B C 1
ATOM 3096 O O . ILE B 1 140 ? -1.827 18.5 -13.422 1 94 140 ILE B O 1
ATOM 3100 N N . CYS B 1 141 ? -1.417 17.312 -15.281 1 94.69 141 CYS B N 1
ATOM 3101 C CA . CYS B 1 141 ? -0.588 16.297 -14.641 1 94.69 141 CYS B CA 1
ATOM 3102 C C . CYS B 1 141 ? 0.865 16.422 -15.086 1 94.69 141 CYS B C 1
ATOM 3104 O O . CYS B 1 141 ? 1.142 16.688 -16.25 1 94.69 141 CYS B O 1
ATOM 3106 N N . GLN B 1 142 ? 1.593 16.297 -14.188 1 96.81 142 GLN B N 1
ATOM 3107 C CA . GLN B 1 142 ? 3.02 16.422 -14.469 1 96.81 142 GLN B CA 1
ATOM 3108 C C . GLN B 1 142 ? 3.799 15.234 -13.914 1 96.81 142 GLN B C 1
ATOM 3110 O O . GLN B 1 142 ? 3.375 14.609 -12.938 1 96.81 142 GLN B O 1
ATOM 3115 N N . ALA B 1 143 ? 5.031 14.961 -14.594 1 97.31 143 ALA B N 1
ATOM 3116 C CA . ALA B 1 143 ? 5.895 13.883 -14.133 1 97.31 143 ALA B CA 1
ATOM 3117 C C . ALA B 1 143 ? 6.574 14.242 -12.812 1 97.31 143 ALA B C 1
ATOM 3119 O O . ALA B 1 143 ? 6.977 15.391 -12.617 1 97.31 143 ALA B O 1
ATOM 3120 N N . VAL B 1 144 ? 6.559 13.312 -11.812 1 97.31 144 VAL B N 1
ATOM 3121 C CA . VAL B 1 144 ? 7.363 13.375 -10.594 1 97.31 144 VAL B CA 1
ATOM 3122 C C . VAL B 1 144 ? 8.688 12.641 -10.812 1 97.31 144 VAL B C 1
ATOM 3124 O O . VAL B 1 144 ? 8.688 11.461 -11.18 1 97.31 144 VAL B O 1
ATOM 3127 N N . THR B 1 145 ? 9.758 13.281 -10.672 1 95 145 THR B N 1
ATOM 3128 C CA . THR B 1 145 ? 11.039 12.742 -11.102 1 95 145 THR B CA 1
ATOM 3129 C C . THR B 1 145 ? 11.75 12.039 -9.953 1 95 145 THR B C 1
ATOM 3131 O O . THR B 1 145 ? 12.711 11.297 -10.164 1 95 145 THR B O 1
ATOM 3134 N N . THR B 1 146 ? 11.406 12.305 -8.758 1 96.62 146 THR B N 1
ATOM 3135 C CA . THR B 1 146 ? 11.938 11.617 -7.586 1 96.62 146 THR B CA 1
ATOM 3136 C C . THR B 1 146 ? 10.805 10.977 -6.781 1 96.62 146 THR B C 1
ATOM 3138 O O . THR B 1 146 ? 9.914 11.672 -6.285 1 96.62 146 THR B O 1
ATOM 3141 N N . PHE B 1 147 ? 10.836 9.781 -6.754 1 97.62 147 PHE B N 1
ATOM 3142 C CA . PHE B 1 147 ? 9.773 9.008 -6.117 1 97.62 147 PHE B CA 1
ATOM 3143 C C . PHE B 1 147 ? 10.32 7.723 -5.512 1 97.62 147 PHE B C 1
ATOM 3145 O O . PHE B 1 147 ? 11.359 7.219 -5.949 1 97.62 147 PHE B O 1
ATOM 3152 N N . PRO B 1 148 ? 9.688 7.262 -4.469 1 97 148 PRO B N 1
ATOM 3153 C CA . PRO B 1 148 ? 10.172 6 -3.896 1 97 148 PRO B CA 1
ATOM 3154 C C . PRO B 1 148 ? 9.961 4.812 -4.832 1 97 148 PRO B C 1
ATOM 3156 O O . PRO B 1 148 ? 8.961 4.754 -5.547 1 97 148 PRO B O 1
ATOM 3159 N N . ASN B 1 149 ? 10.875 3.969 -4.809 1 97.31 149 ASN B N 1
ATOM 3160 C CA . ASN B 1 149 ? 10.867 2.795 -5.676 1 97.31 149 ASN B CA 1
ATOM 3161 C C . ASN B 1 149 ? 11.672 1.647 -5.066 1 97.31 149 ASN B C 1
ATOM 3163 O O . ASN B 1 149 ? 12.273 1.801 -4.004 1 97.31 149 ASN B O 1
ATOM 3167 N N . ALA B 1 150 ? 11.57 0.518 -5.695 1 97.5 150 ALA B N 1
ATOM 3168 C CA . ALA B 1 150 ? 12.305 -0.689 -5.328 1 97.5 150 ALA B CA 1
ATOM 3169 C C . ALA B 1 150 ? 13 -1.299 -6.539 1 97.5 150 ALA B C 1
ATOM 3171 O O . ALA B 1 150 ? 12.789 -0.861 -7.672 1 97.5 150 ALA B O 1
ATOM 3172 N N . THR B 1 151 ? 13.883 -2.219 -6.238 1 97.94 151 THR B N 1
ATOM 3173 C CA . THR B 1 151 ? 14.602 -2.914 -7.305 1 97.94 151 THR B CA 1
ATOM 3174 C C . THR B 1 151 ? 14.711 -4.406 -6.996 1 97.94 151 THR B C 1
ATOM 3176 O O . THR B 1 151 ? 14.32 -4.852 -5.918 1 97.94 151 THR B O 1
ATOM 3179 N N . VAL B 1 152 ? 15.117 -5.113 -7.879 1 98.12 152 VAL B N 1
ATOM 3180 C CA . VAL B 1 152 ? 15.391 -6.539 -7.75 1 98.12 152 VAL B CA 1
ATOM 3181 C C . VAL B 1 152 ? 16.891 -6.785 -7.805 1 98.12 152 VAL B C 1
ATOM 3183 O O . VAL B 1 152 ? 17.547 -6.441 -8.789 1 98.12 152 VAL B O 1
ATOM 3186 N N . ALA B 1 153 ? 17.406 -7.301 -6.77 1 97.94 153 ALA B N 1
ATOM 3187 C CA . ALA B 1 153 ? 18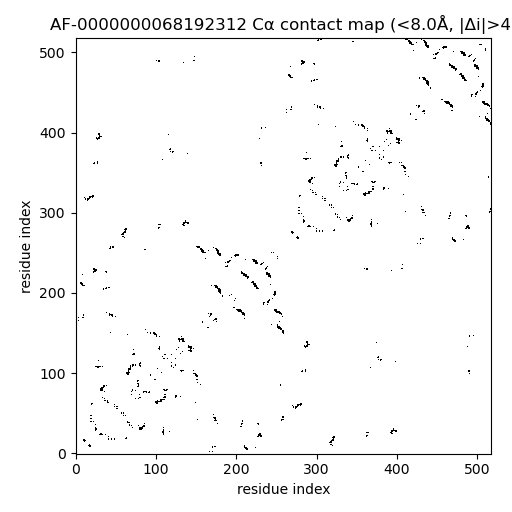.828 -7.613 -6.73 1 97.94 153 ALA B CA 1
ATOM 3188 C C . ALA B 1 153 ? 19.125 -8.93 -7.445 1 97.94 153 ALA B C 1
ATOM 3190 O O . ALA B 1 153 ? 20.109 -9.031 -8.188 1 97.94 153 ALA B O 1
ATOM 3191 N N . GLU B 1 154 ? 18.359 -9.891 -7.16 1 98.25 154 GLU B N 1
ATOM 3192 C CA . GLU B 1 154 ? 18.469 -11.211 -7.777 1 98.25 154 GLU B CA 1
ATOM 3193 C C . GLU B 1 154 ? 17.109 -11.914 -7.812 1 98.25 154 GLU B C 1
ATOM 3195 O O . GLU B 1 154 ? 16.203 -11.555 -7.066 1 98.25 154 GLU B O 1
ATOM 3200 N N . TYR B 1 155 ? 17.016 -12.789 -8.664 1 98.25 155 TYR B N 1
ATOM 3201 C CA . TYR B 1 155 ? 15.82 -13.625 -8.758 1 98.25 155 TYR B CA 1
ATOM 3202 C C . TYR B 1 155 ? 16.172 -15.008 -9.281 1 98.25 155 TYR B C 1
ATOM 3204 O O . TYR B 1 155 ? 17.25 -15.227 -9.812 1 98.25 155 TYR B O 1
ATOM 3212 N N . GLY B 1 156 ? 15.25 -15.953 -9.07 1 98.19 156 GLY B N 1
ATOM 3213 C CA . GLY B 1 156 ? 15.461 -17.328 -9.492 1 98.19 156 GLY B CA 1
ATOM 3214 C C . GLY B 1 156 ? 14.172 -18.141 -9.555 1 98.19 156 GLY B C 1
ATOM 3215 O O . GLY B 1 156 ? 13.078 -17.578 -9.406 1 98.19 156 GLY B O 1
ATOM 3216 N N . ARG B 1 157 ? 14.352 -19.391 -9.789 1 98.06 157 ARG B N 1
ATOM 3217 C CA . ARG B 1 157 ? 13.219 -20.281 -10 1 98.06 157 ARG B CA 1
ATOM 3218 C C . ARG B 1 157 ? 13.438 -21.625 -9.312 1 98.06 157 ARG B C 1
ATOM 3220 O O . ARG B 1 157 ? 14.578 -22.031 -9.086 1 98.06 157 ARG B O 1
ATOM 3227 N N . TYR B 1 158 ? 12.375 -22.219 -8.992 1 97.56 158 TYR B N 1
ATOM 3228 C CA . TYR B 1 158 ? 12.312 -23.609 -8.586 1 97.56 158 TYR B CA 1
ATOM 3229 C C . TYR B 1 158 ? 11.297 -24.391 -9.422 1 97.56 158 TYR B C 1
ATOM 3231 O O . TYR B 1 158 ? 10.242 -23.844 -9.766 1 97.56 158 TYR B O 1
ATOM 3239 N N . ARG B 1 159 ? 11.664 -25.578 -9.734 1 96.44 159 ARG B N 1
ATOM 3240 C CA . ARG B 1 159 ? 10.766 -26.516 -10.414 1 96.44 159 ARG B CA 1
ATOM 3241 C C . ARG B 1 159 ? 10.703 -27.844 -9.688 1 96.44 159 ARG B C 1
ATOM 3243 O O . ARG B 1 159 ? 11.688 -28.594 -9.664 1 96.44 159 ARG B O 1
ATOM 3250 N N . TYR B 1 160 ? 9.641 -28.047 -9.117 1 94.69 160 TYR B N 1
ATOM 3251 C CA . TYR B 1 160 ? 9.344 -29.297 -8.438 1 94.69 160 TYR B CA 1
ATOM 3252 C C . TYR B 1 160 ? 10.297 -29.516 -7.266 1 94.69 160 TYR B C 1
ATOM 3254 O O . TYR B 1 160 ? 10.602 -30.656 -6.906 1 94.69 160 TYR B O 1
ATOM 3262 N N . GLU B 1 161 ? 10.742 -28.484 -6.688 1 96.31 161 GLU B N 1
ATOM 3263 C CA . GLU B 1 161 ? 11.641 -28.562 -5.539 1 96.31 161 GLU B CA 1
ATOM 3264 C C . GLU B 1 161 ? 10.953 -28.047 -4.273 1 96.31 161 GLU B C 1
ATOM 3266 O O . GLU B 1 161 ? 11.164 -26.906 -3.859 1 96.31 161 GLU B O 1
ATOM 3271 N N . LEU B 1 162 ? 10.328 -29.031 -3.721 1 95.81 162 LEU B N 1
ATOM 3272 C CA . LEU B 1 162 ? 9.406 -28.703 -2.641 1 95.81 162 LEU B CA 1
ATOM 3273 C C . LEU B 1 162 ? 10.148 -28.156 -1.427 1 95.81 162 LEU B C 1
ATOM 3275 O O . LEU B 1 162 ? 9.836 -27.078 -0.93 1 95.81 162 LEU B O 1
ATOM 3279 N N . PHE B 1 163 ? 11.188 -28.875 -1.045 1 96.25 163 PHE B N 1
ATOM 3280 C CA . PHE B 1 163 ? 11.906 -28.484 0.161 1 96.25 163 PHE B CA 1
ATOM 3281 C C . PHE B 1 163 ? 12.641 -27.172 -0.054 1 96.25 163 PHE B C 1
ATOM 3283 O O . PHE B 1 163 ? 12.656 -26.312 0.83 1 96.25 163 PHE B O 1
ATOM 3290 N N . ALA B 1 164 ? 13.188 -27.094 -1.146 1 97.25 164 ALA B N 1
ATOM 3291 C CA . ALA B 1 164 ? 13.883 -25.844 -1.454 1 97.25 164 ALA B CA 1
ATOM 3292 C C . ALA B 1 164 ? 12.914 -24.672 -1.487 1 97.25 164 ALA B C 1
ATOM 3294 O O . ALA B 1 164 ? 13.242 -23.562 -1.027 1 97.25 164 ALA B O 1
ATOM 3295 N N . THR B 1 165 ? 11.766 -24.922 -2.055 1 98.38 165 THR B N 1
ATOM 3296 C CA . THR B 1 165 ? 10.742 -23.875 -2.107 1 98.38 165 THR B CA 1
ATOM 3297 C C . THR B 1 165 ? 10.297 -23.484 -0.701 1 98.38 165 THR B C 1
ATOM 3299 O O . THR B 1 165 ? 10.195 -22.297 -0.381 1 98.38 165 THR B O 1
ATOM 3302 N N . MET B 1 166 ? 10.086 -24.484 0.112 1 98.44 166 MET B N 1
ATOM 3303 C CA . MET B 1 166 ? 9.672 -24.203 1.487 1 98.44 166 MET B CA 1
ATOM 3304 C C . MET B 1 166 ? 10.758 -23.438 2.234 1 98.44 166 MET B C 1
ATOM 3306 O O . MET B 1 166 ? 10.461 -22.5 2.98 1 98.44 166 MET B O 1
ATOM 3310 N N . ALA B 1 167 ? 12 -23.875 1.994 1 98.12 167 ALA B N 1
ATOM 3311 C CA . ALA B 1 167 ? 13.117 -23.172 2.629 1 98.12 167 ALA B CA 1
ATOM 3312 C C . ALA B 1 167 ? 13.219 -21.734 2.143 1 98.12 167 ALA B C 1
ATOM 3314 O O . ALA B 1 167 ? 13.469 -20.828 2.934 1 98.12 167 ALA B O 1
ATOM 3315 N N . GLU B 1 168 ? 13 -21.578 0.861 1 98.19 168 GLU B N 1
ATOM 3316 C CA . GLU B 1 168 ? 13.016 -20.25 0.273 1 98.19 168 GLU B CA 1
ATOM 3317 C C . GLU B 1 168 ? 11.945 -19.359 0.903 1 98.19 168 GLU B C 1
ATOM 3319 O O . GLU B 1 168 ? 12.227 -18.219 1.29 1 98.19 168 GLU B O 1
ATOM 3324 N N . ILE B 1 169 ? 10.812 -19.844 1.028 1 98.56 169 ILE B N 1
ATOM 3325 C CA . ILE B 1 169 ? 9.719 -19.094 1.62 1 98.56 169 ILE B CA 1
ATOM 3326 C C . ILE B 1 169 ? 10.039 -18.766 3.076 1 98.56 169 ILE B C 1
ATOM 3328 O O . ILE B 1 169 ? 9.914 -17.609 3.502 1 98.56 169 ILE B O 1
ATOM 3332 N N . TYR B 1 170 ? 10.477 -19.781 3.814 1 97.5 170 TYR B N 1
ATOM 3333 C CA . TYR B 1 170 ? 10.719 -19.641 5.246 1 97.5 170 TYR B CA 1
ATOM 3334 C C . TYR B 1 170 ? 11.82 -18.609 5.508 1 97.5 170 TYR B C 1
ATOM 3336 O O . TYR B 1 170 ? 11.703 -17.781 6.414 1 97.5 170 TYR B O 1
ATOM 3344 N N . LEU B 1 171 ? 12.875 -18.672 4.684 1 95.44 171 LEU B N 1
ATOM 3345 C CA . LEU B 1 171 ? 14.07 -17.891 4.988 1 95.44 171 LEU B CA 1
ATOM 3346 C C . LEU B 1 171 ? 14 -16.516 4.363 1 95.44 171 LEU B C 1
ATOM 3348 O O . LEU B 1 171 ? 14.516 -15.539 4.926 1 95.44 171 LEU B O 1
ATOM 3352 N N . ARG B 1 172 ? 13.289 -16.375 3.232 1 96.38 172 ARG B N 1
ATOM 3353 C CA . ARG B 1 172 ? 13.508 -15.125 2.516 1 96.38 172 ARG B CA 1
ATOM 3354 C C . ARG B 1 172 ? 12.18 -14.516 2.068 1 96.38 172 ARG B C 1
ATOM 3356 O O . ARG B 1 172 ? 12.117 -13.336 1.738 1 96.38 172 ARG B O 1
ATOM 3363 N N . GLY B 1 173 ? 11.156 -15.367 2.004 1 98.38 173 GLY B N 1
ATOM 3364 C CA . GLY B 1 173 ? 9.852 -14.766 1.741 1 98.38 173 GLY B CA 1
ATOM 3365 C C . GLY B 1 173 ? 9.062 -15.508 0.682 1 98.38 173 GLY B C 1
ATOM 3366 O O . GLY B 1 173 ? 9.539 -16.484 0.11 1 98.38 173 GLY B O 1
ATOM 3367 N N . PRO B 1 174 ? 7.871 -15.023 0.38 1 98.75 174 PRO B N 1
ATOM 3368 C CA . PRO B 1 174 ? 6.941 -15.656 -0.554 1 98.75 174 PRO B CA 1
ATOM 3369 C C . PRO B 1 174 ? 7.531 -15.836 -1.95 1 98.75 174 PRO B C 1
ATOM 3371 O O . PRO B 1 174 ? 8.5 -15.164 -2.303 1 98.75 174 PRO B O 1
ATOM 3374 N N . VAL B 1 175 ? 6.914 -16.688 -2.721 1 98.94 175 VAL B N 1
ATOM 3375 C CA . VAL B 1 175 ? 7.336 -16.984 -4.086 1 98.94 175 VAL B CA 1
ATOM 3376 C C . VAL B 1 175 ? 6.133 -16.922 -5.023 1 98.94 175 VAL B C 1
ATOM 3378 O O . VAL B 1 175 ? 4.988 -17.047 -4.582 1 98.94 175 VAL B O 1
ATOM 3381 N N . THR B 1 176 ? 6.371 -16.766 -6.277 1 98.81 176 THR B N 1
ATOM 3382 C CA . THR B 1 176 ? 5.32 -16.859 -7.281 1 98.81 176 THR B CA 1
ATOM 3383 C C . THR B 1 176 ? 5.148 -18.312 -7.738 1 98.81 176 THR B C 1
ATOM 3385 O O . THR B 1 176 ? 6.086 -19.109 -7.656 1 98.81 176 THR B O 1
ATOM 3388 N N . ALA B 1 177 ? 4.02 -18.531 -8.25 1 98.88 177 ALA B N 1
ATOM 3389 C CA . ALA B 1 177 ? 3.729 -19.812 -8.867 1 98.88 177 ALA B CA 1
ATOM 3390 C C . ALA B 1 177 ? 2.729 -19.672 -10.008 1 98.88 177 ALA B C 1
ATOM 3392 O O . ALA B 1 177 ? 1.86 -18.797 -9.969 1 98.88 177 ALA B O 1
ATOM 3393 N N . SER B 1 178 ? 2.875 -20.5 -10.938 1 98.56 178 SER B N 1
ATOM 3394 C CA . SER B 1 178 ? 1.905 -20.625 -12.023 1 98.56 178 SER B CA 1
ATOM 3395 C C . SER B 1 178 ? 0.927 -21.766 -11.766 1 98.56 178 SER B C 1
ATOM 3397 O O . SER B 1 178 ? 1.332 -22.859 -11.375 1 98.56 178 SER B O 1
ATOM 3399 N N . ILE B 1 179 ? -0.283 -21.469 -12.078 1 98.69 179 ILE B N 1
ATOM 3400 C CA . ILE B 1 179 ? -1.275 -22.5 -11.852 1 98.69 179 ILE B CA 1
ATOM 3401 C C . ILE B 1 179 ? -2.287 -22.516 -13 1 98.69 179 ILE B C 1
ATOM 3403 O O . ILE B 1 179 ? -2.316 -21.578 -13.812 1 98.69 179 ILE B O 1
ATOM 3407 N N . ASP B 1 180 ? -2.975 -23.516 -13.055 1 98.38 180 ASP B N 1
ATOM 3408 C CA . ASP B 1 180 ? -4.234 -23.547 -13.789 1 98.38 180 ASP B CA 1
ATOM 3409 C C . ASP B 1 180 ? -5.383 -23 -12.93 1 98.38 180 ASP B C 1
ATOM 3411 O O . ASP B 1 180 ? -5.812 -23.672 -11.984 1 98.38 180 ASP B O 1
ATOM 3415 N N . ALA B 1 181 ? -5.859 -21.953 -13.273 1 97.38 181 ALA B N 1
ATOM 3416 C CA . ALA B 1 181 ? -6.863 -21.297 -12.445 1 97.38 181 ALA B CA 1
ATOM 3417 C C . ALA B 1 181 ? -8.258 -21.828 -12.742 1 97.38 181 ALA B C 1
ATOM 3419 O O . ALA B 1 181 ? -9.211 -21.547 -12.008 1 97.38 181 ALA B O 1
ATOM 3420 N N . GLY B 1 182 ? -8.461 -22.531 -13.758 1 95.75 182 GLY B N 1
ATOM 3421 C CA . GLY B 1 182 ? -9.773 -23.016 -14.164 1 95.75 182 GLY B CA 1
ATOM 3422 C C . GLY B 1 182 ? -10.57 -23.609 -13.023 1 95.75 182 GLY B C 1
ATOM 3423 O O . GLY B 1 182 ? -11.688 -23.172 -12.742 1 95.75 182 GLY B O 1
ATOM 3424 N N . PRO B 1 183 ? -9.992 -24.438 -12.32 1 95.88 183 PRO B N 1
ATOM 3425 C CA . PRO B 1 183 ? -10.773 -25.172 -11.32 1 95.88 183 PRO B CA 1
ATOM 3426 C C . PRO B 1 183 ? -11.055 -24.344 -10.062 1 95.88 183 PRO B C 1
ATOM 3428 O O . PRO B 1 183 ? -11.867 -24.75 -9.227 1 95.88 183 PRO B O 1
ATOM 3431 N N . ILE B 1 184 ? -10.445 -23.172 -9.961 1 96.25 184 ILE B N 1
ATOM 3432 C CA . ILE B 1 184 ? -10.609 -22.531 -8.664 1 96.25 184 ILE B CA 1
ATOM 3433 C C . ILE B 1 184 ? -11.453 -21.266 -8.812 1 96.25 184 ILE B C 1
ATOM 3435 O O . ILE B 1 184 ? -11.555 -20.469 -7.875 1 96.25 184 ILE B O 1
ATOM 3439 N N . HIS B 1 185 ? -12.078 -21.109 -9.867 1 93.12 185 HIS B N 1
ATOM 3440 C CA . HIS B 1 185 ? -12.977 -19.969 -10.039 1 93.12 185 HIS B CA 1
ATOM 3441 C C . HIS B 1 185 ? -14.055 -19.953 -8.961 1 93.12 185 HIS B C 1
ATOM 3443 O O . HIS B 1 185 ? -14.414 -18.891 -8.469 1 93.12 185 HIS B O 1
ATOM 3449 N N . LYS B 1 186 ? -14.492 -21.094 -8.586 1 90.56 186 LYS B N 1
ATOM 3450 C CA . LYS B 1 186 ? -15.477 -21.25 -7.52 1 90.56 186 LYS B CA 1
ATOM 3451 C C . LYS B 1 186 ? -14.859 -21.938 -6.305 1 90.56 186 LYS B C 1
ATOM 3453 O O . LYS B 1 186 ? -15.445 -22.859 -5.746 1 90.56 186 LYS B O 1
ATOM 3458 N N . TYR B 1 187 ? -13.773 -21.562 -5.863 1 94.69 187 TYR B N 1
ATOM 3459 C CA . TYR B 1 187 ? -13.086 -22.078 -4.688 1 94.69 187 TYR B CA 1
ATOM 3460 C C . TYR B 1 187 ? -14.016 -22.125 -3.484 1 94.69 187 TYR B C 1
ATOM 3462 O O . TYR B 1 187 ? -14.539 -21.094 -3.061 1 94.69 187 TYR B O 1
ATOM 3470 N N . PRO B 1 188 ? -14.359 -23.281 -2.91 1 89.75 188 PRO B N 1
ATOM 3471 C CA . PRO B 1 188 ? -15.383 -23.453 -1.879 1 89.75 188 PRO B CA 1
ATOM 3472 C C . PRO B 1 188 ? -14.875 -23.125 -0.479 1 89.75 188 PRO B C 1
ATOM 3474 O O . PRO B 1 188 ? -15.648 -23.125 0.482 1 89.75 188 PRO B O 1
ATOM 3477 N N . GLY B 1 189 ? -13.586 -22.75 -0.34 1 95.75 189 GLY B N 1
ATOM 3478 C CA . GLY B 1 189 ? -12.953 -22.656 0.966 1 95.75 189 GLY B CA 1
ATOM 3479 C C . GLY B 1 189 ? -12.273 -23.953 1.382 1 95.75 189 GLY B C 1
ATOM 3480 O O . GLY B 1 189 ? -12.367 -24.969 0.686 1 95.75 189 GLY B O 1
ATOM 3481 N N . GLY B 1 190 ? -11.508 -23.922 2.527 1 97.56 190 GLY B N 1
ATOM 3482 C CA . GLY B 1 190 ? -10.781 -25.094 2.986 1 97.56 190 GLY B CA 1
ATOM 3483 C C . GLY B 1 190 ? -9.57 -25.422 2.131 1 97.56 190 GLY B C 1
ATOM 3484 O O . GLY B 1 190 ? -9.172 -24.625 1.284 1 97.56 190 GLY B O 1
ATOM 3485 N N . VAL B 1 191 ? -9.031 -26.594 2.318 1 98.5 191 VAL B N 1
ATOM 3486 C CA . VAL B 1 191 ? -7.844 -27.016 1.587 1 98.5 191 VAL B CA 1
ATOM 3487 C C . VAL B 1 191 ? -8.258 -27.844 0.366 1 98.5 191 VAL B C 1
ATOM 3489 O O . VAL B 1 191 ? -9.078 -28.75 0.474 1 98.5 191 VAL B O 1
ATOM 3492 N N . LEU B 1 192 ? -7.758 -27.5 -0.744 1 98.38 192 LEU B N 1
ATOM 3493 C CA . LEU B 1 192 ? -7.91 -28.344 -1.925 1 98.38 192 LEU B CA 1
ATOM 3494 C C . LEU B 1 192 ? -7.016 -29.578 -1.831 1 98.38 192 LEU B C 1
ATOM 3496 O O . LEU B 1 192 ? -5.824 -29.5 -2.137 1 98.38 192 LEU B O 1
ATOM 3500 N N . TRP B 1 193 ? -7.633 -30.594 -1.429 1 98.12 193 TRP B N 1
ATOM 3501 C CA . TRP B 1 193 ? -6.914 -31.859 -1.361 1 98.12 193 TRP B CA 1
ATOM 3502 C C . TRP B 1 193 ? -6.883 -32.531 -2.727 1 98.12 193 TRP B C 1
ATOM 3504 O O . TRP B 1 193 ? -7.723 -32.281 -3.586 1 98.12 193 TRP B O 1
ATOM 3514 N N . ASP B 1 194 ? -5.996 -33.438 -2.807 1 97.88 194 ASP B N 1
ATOM 3515 C CA . ASP B 1 194 ? -5.785 -34.156 -4.062 1 97.88 194 ASP B CA 1
ATOM 3516 C C . ASP B 1 194 ? -7.102 -34.719 -4.598 1 97.88 194 ASP B C 1
ATOM 3518 O O . ASP B 1 194 ? -7.805 -35.438 -3.891 1 97.88 194 ASP B O 1
ATOM 3522 N N . ASN B 1 195 ? -7.254 -34.375 -5.746 1 96.62 195 ASN B N 1
ATOM 3523 C CA . ASN B 1 195 ? -8.406 -34.75 -6.555 1 96.62 195 ASN B CA 1
ATOM 3524 C C . ASN B 1 195 ? -8.125 -34.594 -8.047 1 96.62 195 ASN B C 1
ATOM 3526 O O . ASN B 1 195 ? -7.461 -33.656 -8.461 1 96.62 195 ASN B O 1
ATOM 3530 N N . PRO B 1 196 ? -8.648 -35.531 -8.773 1 97.06 196 PRO B N 1
ATOM 3531 C CA . PRO B 1 196 ? -8.391 -35.469 -10.219 1 97.06 196 PRO B CA 1
ATOM 3532 C C . PRO B 1 196 ? -8.742 -34.094 -10.82 1 97.06 196 PRO B C 1
ATOM 3534 O O . PRO B 1 196 ? -8.109 -33.688 -11.789 1 97.06 196 PRO B O 1
ATOM 3537 N N . LYS B 1 197 ? -9.641 -33.531 -10.258 1 95.44 197 LYS B N 1
ATOM 3538 C CA . LYS B 1 197 ? -10.086 -32.281 -10.812 1 95.44 197 LYS B CA 1
ATOM 3539 C C . LYS B 1 197 ? -8.992 -31.203 -10.68 1 95.44 197 LYS B C 1
ATOM 3541 O O . LYS B 1 197 ? -9.031 -30.172 -11.359 1 95.44 197 LYS B O 1
ATOM 3546 N N . TYR B 1 198 ? -8.102 -31.375 -9.859 1 97.56 198 TYR B N 1
ATOM 3547 C CA . TYR B 1 198 ? -7.031 -30.406 -9.656 1 97.56 198 TYR B CA 1
ATOM 3548 C C . TYR B 1 198 ? -5.75 -30.859 -10.352 1 97.56 198 TYR B C 1
ATOM 3550 O O . TYR B 1 198 ? -4.703 -30.219 -10.211 1 97.56 198 TYR B O 1
ATOM 3558 N N . HIS B 1 199 ? -5.836 -31.969 -11.016 1 97.56 199 HIS B N 1
ATOM 3559 C CA . HIS B 1 199 ? -4.723 -32.375 -11.867 1 97.56 199 HIS B CA 1
ATOM 3560 C C . HIS B 1 199 ? -4.754 -31.609 -13.195 1 97.56 199 HIS B C 1
ATOM 3562 O O . HIS B 1 199 ? -5.758 -31.641 -13.914 1 97.56 199 HIS B O 1
ATOM 3568 N N . SER B 1 200 ? -3.734 -30.906 -13.43 1 95.69 200 SER B N 1
ATOM 3569 C CA . SER B 1 200 ? -3.672 -30.094 -14.641 1 95.69 200 SER B CA 1
ATOM 3570 C C . SER B 1 200 ? -2.354 -30.312 -15.383 1 95.69 200 SER B C 1
ATOM 3572 O O . SER B 1 200 ? -1.355 -30.719 -14.773 1 95.69 200 SER B O 1
ATOM 3574 N N . ASP B 1 201 ? -2.439 -30 -16.688 1 95.06 201 ASP B N 1
ATOM 3575 C CA . ASP B 1 201 ? -1.231 -30.094 -17.5 1 95.06 201 ASP B CA 1
ATOM 3576 C C . ASP B 1 201 ? -0.828 -28.719 -18.047 1 95.06 201 ASP B C 1
ATOM 3578 O O . ASP B 1 201 ? 0.134 -28.609 -18.812 1 95.06 201 ASP B O 1
ATOM 3582 N N . LYS B 1 202 ? -1.559 -27.797 -17.594 1 96.62 202 LYS B N 1
ATOM 3583 C CA . LYS B 1 202 ? -1.251 -26.453 -18.078 1 96.62 202 LYS B CA 1
ATOM 3584 C C . LYS B 1 202 ? -1.366 -25.422 -16.969 1 96.62 202 LYS B C 1
ATOM 3586 O O . LYS B 1 202 ? -1.925 -25.719 -15.906 1 96.62 202 LYS B O 1
ATOM 3591 N N . THR B 1 203 ? -0.792 -24.266 -17.281 1 97.19 203 THR B N 1
ATOM 3592 C CA . THR B 1 203 ? -0.946 -23.141 -16.391 1 97.19 203 THR B CA 1
ATOM 3593 C C . THR B 1 203 ? -1.461 -21.906 -17.141 1 97.19 203 THR B C 1
ATOM 3595 O O . THR B 1 203 ? -1.209 -21.766 -18.344 1 97.19 203 THR B O 1
ATOM 3598 N N . ASN B 1 204 ? -2.223 -21.094 -16.438 1 97.62 204 ASN B N 1
ATOM 3599 C CA . ASN B 1 204 ? -2.775 -19.922 -17.094 1 97.62 204 ASN B CA 1
ATOM 3600 C C . ASN B 1 204 ? -2.928 -18.75 -16.109 1 97.62 204 ASN B C 1
ATOM 3602 O O . ASN B 1 204 ? -3.602 -17.766 -16.406 1 97.62 204 ASN B O 1
ATOM 3606 N N . HIS B 1 205 ? -2.338 -18.922 -15.047 1 98.25 205 HIS B N 1
ATOM 3607 C CA . HIS B 1 205 ? -2.516 -17.922 -13.992 1 98.25 205 HIS B CA 1
ATOM 3608 C C . HIS B 1 205 ? -1.329 -17.922 -13.039 1 98.25 205 HIS B C 1
ATOM 3610 O O . HIS B 1 205 ? -0.731 -18.969 -12.773 1 98.25 205 HIS B O 1
ATOM 3616 N N . ALA B 1 206 ? -0.994 -16.703 -12.547 1 98.75 206 ALA B N 1
ATOM 3617 C CA . ALA B 1 206 ? 0.095 -16.578 -11.578 1 98.75 206 ALA B CA 1
ATOM 3618 C C . ALA B 1 206 ? -0.433 -16.172 -10.211 1 98.75 206 ALA B C 1
ATOM 3620 O O . ALA B 1 206 ? -1.309 -15.312 -10.109 1 98.75 206 ALA B O 1
ATOM 3621 N N . VAL B 1 207 ? 0.061 -16.797 -9.164 1 98.81 207 VAL B N 1
ATOM 3622 C CA . VAL B 1 207 ? -0.303 -16.547 -7.773 1 98.81 207 VAL B CA 1
ATOM 3623 C C . VAL B 1 207 ? 0.958 -16.469 -6.918 1 98.81 207 VAL B C 1
ATOM 3625 O O . VAL B 1 207 ? 2.074 -16.578 -7.43 1 98.81 207 VAL B O 1
ATOM 3628 N N . SER B 1 208 ? 0.746 -16.281 -5.641 1 98.69 208 SER B N 1
ATOM 3629 C CA . SER B 1 208 ? 1.877 -16.25 -4.719 1 98.69 208 SER B CA 1
ATOM 3630 C C . SER B 1 208 ? 1.665 -17.219 -3.559 1 98.69 208 SER B C 1
ATOM 3632 O O . SER B 1 208 ? 0.58 -17.266 -2.977 1 98.69 208 SER B O 1
ATOM 3634 N N . ILE B 1 209 ? 2.666 -18.031 -3.256 1 98.88 209 ILE B N 1
ATOM 3635 C CA . ILE B 1 209 ? 2.658 -18.891 -2.084 1 98.88 209 ILE B CA 1
ATOM 3636 C C . ILE B 1 209 ? 3.348 -18.188 -0.917 1 98.88 209 ILE B C 1
ATOM 3638 O O . ILE B 1 209 ? 4.52 -17.828 -1.012 1 98.88 209 ILE B O 1
ATOM 3642 N N . VAL B 1 210 ? 2.592 -18.078 0.181 1 98.56 210 VAL B N 1
ATOM 3643 C CA . VAL B 1 210 ? 3.109 -17.234 1.252 1 98.56 210 VAL B CA 1
ATOM 3644 C C . VAL B 1 210 ? 3.486 -18.094 2.453 1 98.56 210 VAL B C 1
ATOM 3646 O O . VAL B 1 210 ? 4.074 -17.609 3.42 1 98.56 210 VAL B O 1
ATOM 3649 N N . GLY B 1 211 ? 3.201 -19.375 2.414 1 98.56 211 GLY B N 1
ATOM 3650 C CA . GLY B 1 211 ? 3.49 -20.312 3.492 1 98.56 211 GLY B CA 1
ATOM 3651 C C . GLY B 1 211 ? 2.793 -21.641 3.326 1 98.56 211 GLY B C 1
ATOM 3652 O O . GLY B 1 211 ? 2.383 -22 2.219 1 98.56 211 GLY B O 1
ATOM 3653 N N . TRP B 1 212 ? 2.828 -22.359 4.375 1 98.62 212 TRP B N 1
ATOM 3654 C CA . TRP B 1 212 ? 2.154 -23.656 4.402 1 98.62 212 TRP B CA 1
ATOM 3655 C C . TRP B 1 212 ? 1.625 -23.969 5.797 1 98.62 212 TRP B C 1
ATOM 3657 O O . TRP B 1 212 ? 2.066 -23.375 6.781 1 98.62 212 TRP B O 1
ATOM 3667 N N . GLY B 1 213 ? 0.617 -24.734 5.762 1 98.06 213 GLY B N 1
ATOM 3668 C CA . GLY B 1 213 ? 0.042 -25.219 7.004 1 98.06 213 GLY B CA 1
ATOM 3669 C C . GLY B 1 213 ? 0.001 -26.734 7.098 1 98.06 213 GLY B C 1
ATOM 3670 O O . GLY B 1 213 ? 0.43 -27.422 6.176 1 98.06 213 GLY B O 1
ATOM 3671 N N . TYR B 1 214 ? -0.378 -27.188 8.188 1 98.06 214 TYR B N 1
ATOM 3672 C CA . TYR B 1 214 ? -0.551 -28.609 8.461 1 98.06 214 TYR B CA 1
ATOM 3673 C C . TYR B 1 214 ? -1.945 -28.891 9.008 1 98.06 214 TYR B C 1
ATOM 3675 O O . TYR B 1 214 ? -2.393 -28.234 9.953 1 98.06 214 TYR B O 1
ATOM 3683 N N . ASP B 1 215 ? -2.594 -29.734 8.352 1 98.12 215 ASP B N 1
ATOM 3684 C CA . ASP B 1 215 ? -3.91 -30.188 8.789 1 98.12 215 ASP B CA 1
ATOM 3685 C C . ASP B 1 215 ? -3.801 -31.469 9.609 1 98.12 215 ASP B C 1
ATOM 3687 O O . ASP B 1 215 ? -3.48 -32.531 9.07 1 98.12 215 ASP B O 1
ATOM 3691 N N . TYR B 1 216 ? -4.145 -31.406 10.789 1 96.88 216 TYR B N 1
ATOM 3692 C CA . TYR B 1 216 ? -3.943 -32.531 11.711 1 96.88 216 TYR B CA 1
ATOM 3693 C C . TYR B 1 216 ? -4.961 -33.625 11.453 1 96.88 216 TYR B C 1
ATOM 3695 O O . TYR B 1 216 ? -4.691 -34.812 11.719 1 96.88 216 TYR B O 1
ATOM 3703 N N . ASP B 1 217 ? -6.098 -33.25 11.039 1 97.75 217 ASP B N 1
ATOM 3704 C CA . ASP B 1 217 ? -7.094 -34.25 10.719 1 97.75 217 ASP B CA 1
ATOM 3705 C C . ASP B 1 217 ? -6.68 -35.062 9.492 1 97.75 217 ASP B C 1
ATOM 3707 O O . ASP B 1 217 ? -6.809 -36.281 9.477 1 97.75 217 ASP B O 1
ATOM 3711 N N . GLU B 1 218 ? -6.152 -34.406 8.555 1 97.81 218 GLU B N 1
ATOM 3712 C CA . GLU B 1 218 ? -5.73 -35.062 7.328 1 97.81 218 GLU B CA 1
ATOM 3713 C C . GLU B 1 218 ? -4.273 -35.531 7.418 1 97.81 218 GLU B C 1
ATOM 3715 O O . GLU B 1 218 ? -3.818 -36.344 6.617 1 97.81 218 GLU B O 1
ATOM 3720 N N . GLU B 1 219 ? -3.607 -34.969 8.414 1 97.69 219 GLU B N 1
ATOM 3721 C CA . GLU B 1 219 ? -2.18 -35.219 8.602 1 97.69 219 GLU B CA 1
ATOM 3722 C C . GLU B 1 219 ? -1.391 -34.875 7.34 1 97.69 219 GLU B C 1
ATOM 3724 O O . GLU B 1 219 ? -0.536 -35.656 6.91 1 97.69 219 GLU B O 1
ATOM 3729 N N . LYS B 1 220 ? -1.724 -33.875 6.75 1 98.12 220 LYS B N 1
ATOM 3730 C CA . LYS B 1 220 ? -1.083 -33.375 5.535 1 98.12 220 LYS B CA 1
ATOM 3731 C C . LYS B 1 220 ? -0.821 -31.891 5.625 1 98.12 220 LYS B C 1
ATOM 3733 O O . LYS B 1 220 ? -1.463 -31.188 6.406 1 98.12 220 LYS B O 1
ATOM 3738 N N . GLN B 1 221 ? 0.095 -31.531 4.738 1 98.38 221 GLN B N 1
ATOM 3739 C CA . GLN B 1 221 ? 0.425 -30.109 4.637 1 98.38 221 GLN B CA 1
ATOM 3740 C C . GLN B 1 221 ? -0.228 -29.484 3.412 1 98.38 221 GLN B C 1
ATOM 3742 O O . GLN B 1 221 ? -0.608 -30.188 2.473 1 98.38 221 GLN B O 1
ATOM 3747 N N . TYR B 1 222 ? -0.34 -28.234 3.506 1 98.75 222 TYR B N 1
ATOM 3748 C CA . TYR B 1 222 ? -0.907 -27.5 2.387 1 98.75 222 TYR B CA 1
ATOM 3749 C C . TYR B 1 222 ? -0.209 -26.156 2.213 1 98.75 222 TYR B C 1
ATOM 3751 O O . TYR B 1 222 ? 0.321 -25.594 3.176 1 98.75 222 TYR B O 1
ATOM 3759 N N . TRP B 1 223 ? -0.234 -25.75 0.97 1 98.88 223 TRP B N 1
ATOM 3760 C CA . TRP B 1 223 ? 0.242 -24.406 0.653 1 98.88 223 TRP B CA 1
ATOM 3761 C C . TRP B 1 223 ? -0.8 -23.359 1.024 1 98.88 223 TRP B C 1
ATOM 3763 O O . TRP B 1 223 ? -2.002 -23.578 0.879 1 98.88 223 TRP B O 1
ATOM 3773 N N . ILE B 1 224 ? -0.407 -22.219 1.489 1 98.69 224 ILE B N 1
ATOM 3774 C CA . ILE B 1 224 ? -1.221 -21.016 1.615 1 98.69 224 ILE B CA 1
ATOM 3775 C C . ILE B 1 224 ? -0.891 -20.047 0.481 1 98.69 224 ILE B C 1
ATOM 3777 O O . ILE B 1 224 ? 0.245 -19.578 0.365 1 98.69 224 ILE B O 1
ATOM 3781 N N . VAL B 1 225 ? -1.876 -19.781 -0.333 1 98.81 225 VAL B N 1
ATOM 3782 C CA . VAL B 1 225 ? -1.627 -19.156 -1.626 1 98.81 225 VAL B CA 1
ATOM 3783 C C . VAL B 1 225 ? -2.461 -17.875 -1.754 1 98.81 225 VAL B C 1
ATOM 3785 O O . VAL B 1 225 ? -3.664 -17.891 -1.482 1 98.81 225 VAL B O 1
ATOM 3788 N N . ARG B 1 226 ? -1.925 -16.875 -2.119 1 98.12 226 ARG B N 1
ATOM 3789 C CA . ARG B 1 226 ? -2.576 -15.586 -2.334 1 98.12 226 ARG B CA 1
ATOM 3790 C C . ARG B 1 226 ? -2.955 -15.398 -3.799 1 98.12 226 ARG B C 1
ATOM 3792 O O . ARG B 1 226 ? -2.121 -15.578 -4.688 1 98.12 226 ARG B O 1
ATOM 3799 N N . ASN B 1 227 ? -4.062 -15.039 -4.023 1 98.19 227 ASN B N 1
ATOM 3800 C CA . ASN B 1 227 ? -4.598 -14.711 -5.34 1 98.19 227 ASN B CA 1
ATOM 3801 C C . ASN B 1 227 ? -4.723 -13.203 -5.531 1 98.19 227 ASN B C 1
ATOM 3803 O O . ASN B 1 227 ? -4.43 -12.43 -4.621 1 98.19 227 ASN B O 1
ATOM 3807 N N . SER B 1 228 ? -5.141 -12.758 -6.711 1 98.5 228 SER B N 1
ATOM 3808 C CA . SER B 1 228 ? -5.289 -11.336 -7 1 98.5 228 SER B CA 1
ATOM 3809 C C . SER B 1 228 ? -6.688 -11.023 -7.52 1 98.5 228 SER B C 1
ATOM 3811 O O . SER B 1 228 ? -6.852 -10.188 -8.414 1 98.5 228 SER B O 1
ATOM 3813 N N . TRP B 1 229 ? -7.672 -11.68 -7.074 1 98.19 229 TRP B N 1
ATOM 3814 C CA . TRP B 1 229 ? -9.039 -11.516 -7.57 1 98.19 229 TRP B CA 1
ATOM 3815 C C . TRP B 1 229 ? -9.898 -10.766 -6.559 1 98.19 229 TRP B C 1
ATOM 3817 O O . TRP B 1 229 ? -11.125 -10.789 -6.645 1 98.19 229 TRP B O 1
ATOM 3827 N N . GLY B 1 230 ? -9.227 -10.086 -5.594 1 97.12 230 GLY B N 1
ATOM 3828 C CA . GLY B 1 230 ? -9.922 -9.312 -4.578 1 97.12 230 GLY B CA 1
ATOM 3829 C C . GLY B 1 230 ? -10.203 -10.102 -3.312 1 97.12 230 GLY B C 1
ATOM 3830 O O . GLY B 1 230 ? -10.203 -11.336 -3.334 1 97.12 230 GLY B O 1
ATOM 3831 N N . GLN B 1 231 ? -10.461 -9.375 -2.199 1 96.75 231 GLN B N 1
ATOM 3832 C CA . GLN B 1 231 ? -10.617 -9.992 -0.887 1 96.75 231 GLN B CA 1
ATOM 3833 C C . GLN B 1 231 ? -11.992 -10.625 -0.736 1 96.75 231 GLN B C 1
ATOM 3835 O O . GLN B 1 231 ? -12.219 -11.422 0.177 1 96.75 231 GLN B O 1
ATOM 3840 N N . TYR B 1 232 ? -12.898 -10.328 -1.656 1 96.12 232 TYR B N 1
ATOM 3841 C CA . TYR B 1 232 ? -14.195 -10.992 -1.622 1 96.12 232 TYR B CA 1
ATOM 3842 C C . TYR B 1 232 ? -14.062 -12.461 -2.008 1 96.12 232 TYR B C 1
ATOM 3844 O O . TYR B 1 232 ? -14.906 -13.289 -1.651 1 96.12 232 TYR B O 1
ATOM 3852 N N . TRP B 1 233 ? -13.07 -12.805 -2.717 1 97.06 233 TRP B N 1
ATOM 3853 C CA . TRP B 1 233 ? -12.898 -14.148 -3.254 1 97.06 233 TRP B CA 1
ATOM 3854 C C . TRP B 1 233 ? -12.117 -15.023 -2.283 1 97.06 233 TRP B C 1
ATOM 3856 O O . TRP B 1 233 ? -11.18 -14.555 -1.629 1 97.06 233 TRP B O 1
ATOM 3866 N N . GLY B 1 234 ? -12.461 -16.312 -2.26 1 96.81 234 GLY B N 1
ATOM 3867 C CA . GLY B 1 234 ? -11.742 -17.281 -1.444 1 96.81 234 GLY B CA 1
ATOM 3868 C C . GLY B 1 234 ? -11.75 -16.938 0.033 1 96.81 234 GLY B C 1
ATOM 3869 O O . GLY B 1 234 ? -12.789 -16.578 0.59 1 96.81 234 GLY B O 1
ATOM 3870 N N . GLU B 1 235 ? -10.68 -17.156 0.626 1 95.62 235 GLU B N 1
ATOM 3871 C CA . GLU B 1 235 ? -10.508 -16.812 2.031 1 95.62 235 GLU B CA 1
ATOM 3872 C C . GLU B 1 235 ? -9.766 -15.484 2.182 1 95.62 235 GLU B C 1
ATOM 3874 O O . GLU B 1 235 ? -8.555 -15.469 2.408 1 95.62 235 GLU B O 1
ATOM 3879 N N . MET B 1 236 ? -10.539 -14.359 1.969 1 95.19 236 MET B N 1
ATOM 3880 C CA . MET B 1 236 ? -10.016 -13 1.985 1 95.19 236 MET B CA 1
ATOM 3881 C C . MET B 1 236 ? -8.891 -12.836 0.962 1 95.19 236 MET B C 1
ATOM 3883 O O . MET B 1 236 ? -7.848 -12.25 1.265 1 95.19 236 MET B O 1
ATOM 3887 N N . GLY B 1 237 ? -9.125 -13.539 -0.259 1 96.5 237 GLY B N 1
ATOM 3888 C CA . GLY B 1 237 ? -8.18 -13.422 -1.357 1 96.5 237 GLY B CA 1
ATOM 3889 C C . GLY B 1 237 ? -7.16 -14.547 -1.391 1 96.5 237 GLY B C 1
ATOM 3890 O O . GLY B 1 237 ? -6.324 -14.609 -2.291 1 96.5 237 GLY B O 1
ATOM 3891 N N . PHE B 1 238 ? -7.238 -15.523 -0.382 1 97.44 238 PHE B N 1
ATOM 3892 C CA . PHE B 1 238 ? -6.316 -16.641 -0.316 1 97.44 238 PHE B CA 1
ATOM 3893 C C . PHE B 1 238 ? -7.047 -17.969 -0.541 1 97.44 238 PHE B C 1
ATOM 3895 O O . PHE B 1 238 ? -8.281 -18.016 -0.466 1 97.44 238 PHE B O 1
ATOM 3902 N N . PHE B 1 239 ? -6.309 -18.938 -0.816 1 98.38 239 PHE B N 1
ATOM 3903 C CA . PHE B 1 239 ? -6.793 -20.312 -0.827 1 98.38 239 PHE B CA 1
ATOM 3904 C C . PHE B 1 239 ? -5.699 -21.281 -0.386 1 98.38 239 PHE B C 1
ATOM 3906 O O . PHE B 1 239 ? -4.531 -20.891 -0.283 1 98.38 239 PHE B O 1
ATOM 3913 N N . ARG B 1 240 ? -6.023 -22.469 -0.093 1 98.69 240 ARG B N 1
ATOM 3914 C CA . ARG B 1 240 ? -5.125 -23.5 0.403 1 98.69 240 ARG B CA 1
ATOM 3915 C C . ARG B 1 240 ? -5.199 -24.75 -0.469 1 98.69 240 ARG B C 1
ATOM 3917 O O . ARG B 1 240 ? -6.281 -25.141 -0.924 1 98.69 240 ARG B O 1
ATOM 3924 N N . ILE B 1 241 ? -4.109 -25.281 -0.621 1 98.81 241 ILE B N 1
ATOM 3925 C CA . ILE B 1 241 ? -4.055 -26.453 -1.508 1 98.81 241 ILE B CA 1
ATOM 3926 C C . ILE B 1 241 ? -2.998 -27.422 -1.008 1 98.81 241 ILE B C 1
ATOM 3928 O O . ILE B 1 241 ? -1.942 -27.016 -0.518 1 98.81 241 ILE B O 1
ATOM 3932 N N . GLU B 1 242 ? -3.287 -28.641 -1.157 1 98.75 242 GLU B N 1
ATOM 3933 C CA . GLU B 1 242 ? -2.408 -29.688 -0.638 1 98.75 242 GLU B CA 1
ATOM 3934 C C . GLU B 1 242 ? -0.989 -29.531 -1.176 1 98.75 242 GLU B C 1
ATOM 3936 O O . GLU B 1 242 ? -0.794 -29.281 -2.369 1 98.75 242 GLU B O 1
ATOM 3941 N N . LEU B 1 243 ? -0.101 -29.656 -0.356 1 98.44 243 LEU B N 1
ATOM 3942 C CA . LEU B 1 243 ? 1.327 -29.562 -0.643 1 98.44 243 LEU B CA 1
ATOM 3943 C C . LEU B 1 243 ? 1.875 -30.922 -1.101 1 98.44 243 LEU B C 1
ATOM 3945 O O . LEU B 1 243 ? 1.523 -31.953 -0.54 1 98.44 243 LEU B O 1
ATOM 3949 N N . GLY B 1 244 ? 2.746 -30.906 -2.201 1 97.81 244 GLY B N 1
ATOM 3950 C CA . GLY B 1 244 ? 3.521 -32.062 -2.59 1 97.81 244 GLY B CA 1
ATOM 3951 C C . GLY B 1 244 ? 2.863 -32.875 -3.688 1 97.81 244 GLY B C 1
ATOM 3952 O O . GLY B 1 244 ? 3.396 -33.906 -4.109 1 97.81 244 GLY B O 1
ATOM 3953 N N . LYS B 1 245 ? 1.833 -32.406 -4.211 1 97.75 245 LYS B N 1
ATOM 3954 C CA . LYS B 1 245 ? 1.133 -33.188 -5.227 1 97.75 245 LYS B CA 1
ATOM 3955 C C . LYS B 1 245 ? 1.105 -32.438 -6.562 1 97.75 245 LYS B C 1
ATOM 3957 O O . LYS B 1 245 ? 0.587 -32.969 -7.555 1 97.75 245 LYS B O 1
ATOM 3962 N N . ASN B 1 246 ? 1.607 -31.25 -6.543 1 98.44 246 ASN B N 1
ATOM 3963 C CA . ASN B 1 246 ? 1.662 -30.391 -7.723 1 98.44 246 ASN B CA 1
ATOM 3964 C C . ASN B 1 246 ? 0.278 -30.188 -8.328 1 98.44 246 ASN B C 1
ATOM 3966 O O . ASN B 1 246 ? 0.107 -30.312 -9.547 1 98.44 246 ASN B O 1
ATOM 3970 N N . LEU B 1 247 ? -0.673 -30.094 -7.5 1 98.5 247 LEU B N 1
ATOM 3971 C CA . LEU B 1 247 ? -2.025 -29.781 -7.953 1 98.5 247 LEU B CA 1
ATOM 3972 C C . LEU B 1 247 ? -2.076 -28.422 -8.633 1 98.5 247 LEU B C 1
ATOM 3974 O O . LEU B 1 247 ? -1.421 -27.469 -8.18 1 98.5 247 LEU B O 1
ATOM 3978 N N . LEU B 1 248 ? -2.893 -28.438 -9.75 1 98.56 248 LEU B N 1
ATOM 3979 C CA . LEU B 1 248 ? -3.033 -27.266 -10.602 1 98.56 248 LEU B CA 1
ATOM 3980 C C . LEU B 1 248 ? -1.688 -26.859 -11.195 1 98.56 248 LEU B C 1
ATOM 3982 O O . LEU B 1 248 ? -1.56 -25.766 -11.773 1 98.56 248 LEU B O 1
ATOM 3986 N N . LYS B 1 249 ? -0.685 -27.609 -10.914 1 98.5 249 LYS B N 1
ATOM 3987 C CA . LYS B 1 249 ? 0.676 -27.438 -11.414 1 98.5 249 LYS B CA 1
ATOM 3988 C C . LYS B 1 249 ? 1.436 -26.391 -10.594 1 98.5 249 LYS B C 1
ATOM 3990 O O . LYS B 1 249 ? 2.439 -25.844 -11.055 1 98.5 249 LYS B O 1
ATOM 3995 N N . ILE B 1 250 ? 1.086 -26.234 -9.391 1 98.75 250 ILE B N 1
ATOM 3996 C CA . ILE B 1 250 ? 1.521 -25.078 -8.602 1 98.75 250 ILE B CA 1
ATOM 3997 C C . ILE B 1 250 ? 3 -25.234 -8.25 1 98.75 250 ILE B C 1
ATOM 3999 O O . ILE B 1 250 ? 3.672 -24.25 -7.941 1 98.75 250 ILE B O 1
ATOM 4003 N N . GLU B 1 251 ? 3.531 -26.422 -8.273 1 98.56 251 GLU B N 1
ATOM 4004 C CA . GLU B 1 251 ? 4.906 -26.641 -7.832 1 98.56 251 GLU B CA 1
ATOM 4005 C C . GLU B 1 251 ? 5.859 -26.719 -9.023 1 98.56 251 GLU B C 1
ATOM 4007 O O . GLU B 1 251 ? 7.066 -26.891 -8.844 1 98.56 251 GLU B O 1
ATOM 4012 N N . SER B 1 252 ? 5.336 -26.562 -10.18 1 97.88 252 SER B N 1
ATOM 4013 C CA . SER B 1 252 ? 6.098 -26.812 -11.398 1 97.88 252 SER B CA 1
ATOM 4014 C C . SER B 1 252 ? 6.887 -25.578 -11.82 1 97.88 252 SER B C 1
ATOM 4016 O O . SER B 1 252 ? 7.922 -25.703 -12.484 1 97.88 252 SER B O 1
ATOM 4018 N N . ASN B 1 253 ? 6.277 -24.562 -11.586 1 97.19 253 ASN B N 1
ATOM 4019 C CA . ASN B 1 253 ? 6.918 -23.312 -11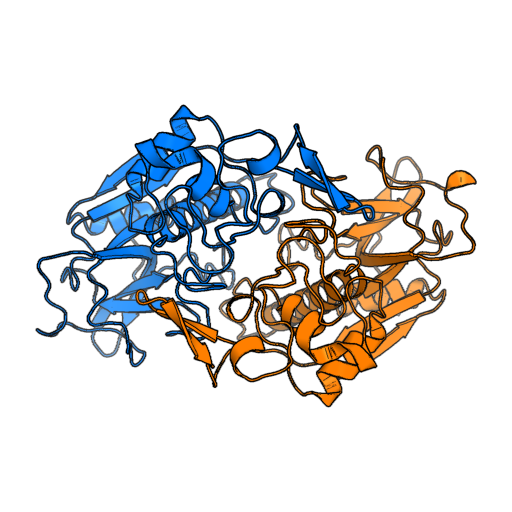.984 1 97.19 253 ASN B CA 1
ATOM 4020 C C . ASN B 1 253 ? 6.805 -22.25 -10.891 1 97.19 253 ASN B C 1
ATOM 4022 O O . ASN B 1 253 ? 5.793 -21.547 -10.805 1 97.19 253 ASN B O 1
ATOM 4026 N N . ILE B 1 254 ? 7.902 -22.094 -10.18 1 98.56 254 ILE B N 1
ATOM 4027 C CA . ILE B 1 254 ? 7.98 -21.203 -9.023 1 98.56 254 ILE B CA 1
ATOM 4028 C C . ILE B 1 254 ? 9.125 -20.219 -9.211 1 98.56 254 ILE B C 1
ATOM 4030 O O . ILE B 1 254 ? 10.203 -20.578 -9.688 1 98.56 254 ILE B O 1
ATOM 4034 N N . ALA B 1 255 ? 8.828 -19.062 -8.891 1 98.69 255 ALA B N 1
ATOM 4035 C CA . ALA B 1 255 ? 9.898 -18.062 -8.992 1 98.69 255 ALA B CA 1
ATOM 4036 C C . ALA B 1 255 ? 9.938 -17.172 -7.75 1 98.69 255 ALA B C 1
ATOM 4038 O O . ALA B 1 255 ? 8.953 -17.094 -7.008 1 98.69 255 ALA B O 1
ATOM 4039 N N . TRP B 1 256 ? 11.148 -16.625 -7.484 1 98.5 256 TRP B N 1
ATOM 4040 C CA . TRP B 1 256 ? 11.352 -15.711 -6.363 1 98.5 256 TRP B CA 1
ATOM 4041 C C . TRP B 1 256 ? 12.258 -14.555 -6.766 1 98.5 256 TRP B C 1
ATOM 4043 O O . TRP B 1 256 ? 12.992 -14.641 -7.75 1 98.5 256 TRP B O 1
ATOM 4053 N N . ALA B 1 257 ? 12.086 -13.492 -6.117 1 98.38 257 ALA B N 1
ATOM 4054 C CA . ALA B 1 257 ? 12.953 -12.336 -6.316 1 98.38 257 ALA B CA 1
ATOM 4055 C C . ALA B 1 257 ? 13.289 -11.672 -4.984 1 98.38 257 ALA B C 1
ATOM 4057 O O . ALA B 1 257 ? 12.422 -11.523 -4.121 1 98.38 257 ALA B O 1
ATOM 4058 N N . ASN B 1 258 ? 14.57 -11.305 -4.859 1 95.94 258 ASN B N 1
ATOM 4059 C CA . ASN B 1 258 ? 15.016 -10.609 -3.66 1 95.94 258 ASN B CA 1
ATOM 4060 C C . ASN B 1 258 ? 15.406 -9.164 -3.965 1 95.94 258 ASN B C 1
ATOM 4062 O O . ASN B 1 258 ? 16.062 -8.891 -4.977 1 95.94 258 ASN B O 1
ATOM 4066 N N . PRO B 1 259 ? 14.914 -8.352 -3.176 1 94.62 259 PRO B N 1
ATOM 4067 C CA . PRO B 1 259 ? 15.25 -6.938 -3.371 1 94.62 259 PRO B CA 1
ATOM 4068 C C . PRO B 1 259 ? 16.688 -6.605 -2.969 1 94.62 259 PRO B C 1
ATOM 4070 O O . PRO B 1 259 ? 17.297 -7.352 -2.203 1 94.62 259 PRO B O 1
#